Protein AF-K2CDZ2-F1 (afdb_monomer)

Foldseek 3Di:
DDAADPLRLVLLVQQQPPWDKDWFWAWDQDPVRDIDIDIDIDTGGQKHFDPDNRVTFDPPDPPDPPQDTARIHHHPAPDDPVSLLSLLVLLLPWDDPDDAQAEAEAPHRRRSSRVSVCVRNVRHYDHFWDWDDDPPDIAIAGDPPPAQVVHAEYEYEYEEDAQCPNVVRVCVRSVVRPHQYAYEYAEYALLCNQVVCVVVVHHYYYSYYPLSSLVSCCVVVVAPPVSSVVNVVSSVPNPPPPPPFQKDWAFQFEFEAAAQLPPPRPLQHHQQLVLVLLVLLSHQEYEHEQQRPNGQLAPVSLVVRQVRNPQRHAHAYFYEHQQWLVSLVCQVVCQQRHLEYEAECDDDHDDRHDPDPVSVLSRLQRHDQVGEYEYADDDPRLVVQLVSCVVNVHQYEYEADQFPVNLVVLVVSVVVVRNYAYEHELCSLVDAPVLCVVCPLQQAAPVHGHHPVGNVSCLVVLVRHQAYHNNAFGDAPVQSPDVVRDHHFGGSNCSNQSVLQCVVVVSDPPVSCSRHGPVSVCVNRQFDDFPPWIWIKRQADKDFDDLPLRSRSNSDGSRGGPITGMGTAWTDGNNRTQDGPSDGDDGHDYHHTTHD

Structure (mmCIF, N/CA/C/O backbone):
data_AF-K2CDZ2-F1
#
_entry.id   AF-K2CDZ2-F1
#
loop_
_atom_site.group_PDB
_atom_site.id
_atom_site.type_symbol
_atom_site.label_atom_id
_atom_site.label_alt_id
_atom_site.label_comp_id
_atom_site.label_asym_id
_atom_site.label_entity_id
_atom_site.label_seq_id
_atom_site.pdbx_PDB_ins_code
_atom_site.Cartn_x
_atom_site.Cartn_y
_atom_site.Cartn_z
_atom_site.occupancy
_atom_site.B_iso_or_equiv
_atom_site.auth_seq_id
_atom_site.auth_comp_id
_atom_site.auth_asym_id
_atom_site.auth_atom_id
_atom_site.pdbx_PDB_model_num
ATOM 1 N N . MET A 1 1 ? -11.243 18.949 42.704 1.00 40.03 1 MET A N 1
ATOM 2 C CA . MET A 1 1 ? -11.932 17.798 43.312 1.00 40.03 1 MET A CA 1
ATOM 3 C C . MET A 1 1 ? -13.022 18.410 44.139 1.00 40.03 1 MET A C 1
ATOM 5 O O . MET A 1 1 ? -12.700 19.043 45.136 1.00 40.03 1 MET A O 1
ATOM 9 N N . ASP A 1 2 ? -14.251 18.348 43.653 1.00 55.47 2 ASP A N 1
ATOM 10 C CA . ASP A 1 2 ? -15.381 18.795 44.454 1.00 55.47 2 ASP A CA 1
ATOM 11 C C . ASP A 1 2 ? -15.703 17.642 45.407 1.00 55.47 2 ASP A C 1
ATOM 13 O O . ASP A 1 2 ? -15.856 16.504 44.969 1.00 55.47 2 ASP A O 1
ATOM 17 N N . GLU A 1 3 ? -15.685 17.901 46.714 1.00 79.31 3 GLU A N 1
ATOM 18 C CA . GLU A 1 3 ? -16.112 16.908 47.699 1.00 79.31 3 GLU A CA 1
ATOM 19 C C . GLU A 1 3 ? -17.578 16.528 47.447 1.00 79.31 3 GLU A C 1
ATOM 21 O O . GLU A 1 3 ? -18.381 17.378 47.058 1.00 79.31 3 GLU A O 1
ATOM 26 N N . LEU A 1 4 ? -17.936 15.263 47.706 1.00 89.81 4 LEU A N 1
ATOM 27 C CA . LEU A 1 4 ? -19.332 14.821 47.644 1.00 89.81 4 LEU A CA 1
ATOM 28 C C . LEU A 1 4 ? -20.225 15.732 48.499 1.00 89.81 4 LEU A C 1
ATOM 30 O O . LEU A 1 4 ? -19.878 16.055 49.643 1.00 89.81 4 LEU A O 1
ATOM 34 N N . THR A 1 5 ? -21.400 16.087 47.976 1.00 93.56 5 THR A N 1
ATOM 35 C CA . THR A 1 5 ? -22.428 16.797 48.751 1.00 93.56 5 THR A CA 1
ATOM 36 C C . THR A 1 5 ? -22.923 15.924 49.906 1.00 93.56 5 THR A C 1
ATOM 38 O O . THR A 1 5 ? -22.756 14.701 49.900 1.00 93.56 5 THR A O 1
ATOM 41 N N . ASP A 1 6 ? -23.547 16.525 50.920 1.00 93.50 6 ASP A N 1
ATOM 42 C CA . ASP A 1 6 ? -24.099 15.754 52.044 1.00 93.50 6 ASP A CA 1
ATOM 43 C C . ASP A 1 6 ? -25.148 14.739 51.569 1.00 93.50 6 ASP A C 1
ATOM 45 O O . ASP A 1 6 ? -25.148 13.591 52.011 1.00 93.50 6 ASP A O 1
ATOM 49 N N . LEU A 1 7 ? -25.948 15.110 50.568 1.00 93.69 7 LEU A N 1
ATOM 50 C CA . LEU A 1 7 ? -26.921 14.220 49.951 1.00 93.69 7 LEU A CA 1
ATOM 51 C C . LEU A 1 7 ? -26.259 13.049 49.202 1.00 93.69 7 LEU A C 1
ATOM 53 O O . LEU A 1 7 ? -26.724 11.910 49.279 1.00 93.69 7 LEU A O 1
ATOM 57 N N . GLN A 1 8 ? -25.145 13.299 48.511 1.00 95.62 8 GLN A N 1
ATOM 58 C CA . GLN A 1 8 ? -24.365 12.248 47.854 1.00 95.62 8 GLN A CA 1
ATOM 59 C C . GLN A 1 8 ? -23.700 11.303 48.863 1.00 95.62 8 GLN A C 1
ATOM 61 O O . GLN A 1 8 ? -23.628 10.101 48.604 1.00 95.62 8 GLN A O 1
ATOM 66 N N . LYS A 1 9 ? -23.252 11.810 50.019 1.00 95.69 9 LYS A N 1
ATOM 67 C CA . LYS A 1 9 ? -22.718 10.992 51.123 1.00 95.69 9 LYS A CA 1
ATOM 68 C C . LYS A 1 9 ? -23.801 10.102 51.738 1.00 95.69 9 LYS A C 1
ATOM 70 O O . LYS A 1 9 ? -23.556 8.915 51.942 1.00 95.69 9 LYS A O 1
ATOM 75 N N . GLU A 1 10 ? -25.003 10.638 51.967 1.00 95.50 10 GLU A N 1
ATOM 76 C CA . GLU A 1 10 ? -26.161 9.852 52.422 1.00 95.50 10 GLU A CA 1
ATOM 77 C C . GLU A 1 10 ? -26.514 8.738 51.431 1.00 95.50 10 GLU A C 1
ATOM 79 O O . GLU A 1 10 ? -26.714 7.587 51.827 1.00 95.50 10 GLU A O 1
ATOM 84 N N . LEU A 1 11 ? -26.558 9.058 50.132 1.00 95.81 11 LEU A N 1
ATOM 85 C CA . LEU A 1 11 ? -26.796 8.059 49.093 1.00 95.81 11 LEU A CA 1
ATOM 86 C C . LEU A 1 11 ? -25.697 6.989 49.093 1.00 95.81 11 LEU A C 1
ATOM 88 O O . LEU A 1 11 ? -26.006 5.801 49.019 1.00 95.81 11 LEU A O 1
ATOM 92 N N . ALA A 1 12 ? -24.427 7.387 49.200 1.00 95.31 12 ALA A N 1
ATOM 93 C CA . ALA A 1 12 ? -23.305 6.458 49.262 1.00 95.31 12 ALA A CA 1
ATOM 94 C C . ALA A 1 12 ? -23.449 5.472 50.437 1.00 95.31 12 ALA A C 1
ATOM 96 O O . ALA A 1 12 ? -23.299 4.263 50.249 1.00 95.31 12 ALA A O 1
ATOM 97 N N . ASP A 1 13 ? -23.826 5.953 51.625 1.00 95.25 13 ASP A N 1
ATOM 98 C CA . ASP A 1 13 ? -24.066 5.100 52.796 1.00 95.25 13 ASP A CA 1
ATOM 99 C C . ASP A 1 13 ? -25.225 4.106 52.561 1.00 95.25 13 ASP A C 1
ATOM 101 O O . ASP A 1 13 ? -25.135 2.929 52.936 1.00 95.25 13 ASP A O 1
ATOM 105 N N . LEU A 1 14 ? -26.297 4.522 51.878 1.00 94.88 14 LEU A N 1
ATOM 106 C CA . LEU A 1 14 ? -27.410 3.633 51.518 1.00 94.88 14 LEU A CA 1
ATOM 107 C C . LEU A 1 14 ? -27.021 2.588 50.462 1.00 94.88 14 LEU A C 1
ATOM 109 O O . LEU A 1 14 ? -27.446 1.434 50.563 1.00 94.88 14 LEU A O 1
ATOM 113 N N . LEU A 1 15 ? -26.188 2.947 49.481 1.00 93.44 15 LEU A N 1
ATOM 114 C CA . LEU A 1 15 ? -25.754 2.048 48.403 1.00 93.44 15 LEU A CA 1
ATOM 115 C C . LEU A 1 15 ? -24.920 0.858 48.901 1.00 93.44 15 LEU A C 1
ATOM 117 O O . LEU A 1 15 ? -24.899 -0.179 48.236 1.00 93.44 15 LEU A O 1
ATOM 121 N N . ILE A 1 16 ? -24.266 0.974 50.060 1.00 92.31 16 ILE A N 1
ATOM 122 C CA . ILE A 1 16 ? -23.492 -0.119 50.676 1.00 92.31 16 ILE A CA 1
ATOM 123 C C . ILE A 1 16 ? -24.244 -0.841 51.805 1.00 92.31 16 ILE A C 1
ATOM 125 O O . ILE A 1 16 ? -23.921 -1.990 52.117 1.00 92.31 16 ILE A O 1
ATOM 129 N N . SER A 1 17 ? -25.251 -0.212 52.416 1.00 90.75 17 SER A N 1
ATOM 130 C CA . SER A 1 17 ? -25.997 -0.788 53.547 1.00 90.75 17 SER A CA 1
ATOM 131 C C . SER A 1 17 ? -27.285 -1.5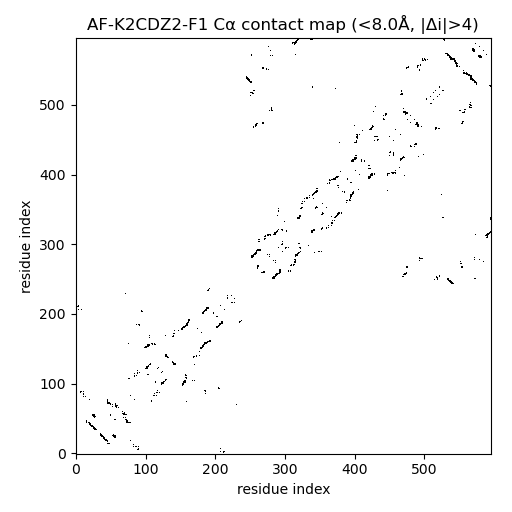01 53.130 1.00 90.75 17 SER A C 1
ATOM 133 O O . SER A 1 17 ? -27.643 -2.512 53.740 1.00 90.75 17 SER A O 1
ATOM 135 N N . THR A 1 18 ? -27.944 -1.038 52.066 1.00 90.44 18 THR A N 1
ATOM 136 C CA . THR A 1 18 ? -29.192 -1.622 51.557 1.00 90.44 18 THR A CA 1
ATOM 137 C C . THR A 1 18 ? -28.942 -3.030 51.038 1.00 90.44 18 THR A C 1
ATOM 139 O O . THR A 1 18 ? -28.081 -3.228 50.188 1.00 90.44 18 THR A O 1
ATOM 142 N N . LYS A 1 19 ? -29.706 -4.023 51.503 1.00 85.31 19 LYS A N 1
ATOM 143 C CA . LYS A 1 19 ? -29.604 -5.402 51.006 1.00 85.31 19 LYS A CA 1
ATOM 144 C C . LYS A 1 19 ? -30.634 -5.666 49.917 1.00 85.31 19 LYS A C 1
ATOM 146 O O . LYS A 1 19 ? -31.827 -5.462 50.102 1.00 85.31 19 LYS A O 1
ATOM 151 N N . THR A 1 20 ? -30.143 -6.146 48.782 1.00 81.06 20 THR A N 1
ATOM 152 C CA . THR A 1 20 ? -30.920 -6.556 47.607 1.00 81.06 20 THR A CA 1
ATOM 153 C C . THR A 1 20 ? -30.551 -7.991 47.241 1.00 81.06 20 THR A C 1
ATOM 155 O O . THR A 1 20 ? -29.463 -8.451 47.579 1.00 81.06 20 THR A O 1
ATOM 158 N N . GLN A 1 21 ? -31.420 -8.716 46.535 1.00 79.06 21 GLN A N 1
ATOM 159 C CA . GLN A 1 21 ? -31.067 -10.041 46.016 1.00 79.06 21 GLN A CA 1
ATOM 160 C C . GLN A 1 21 ? -30.507 -9.942 44.599 1.00 79.06 21 GLN A C 1
ATOM 162 O O . GLN A 1 21 ? -31.167 -9.420 43.697 1.00 79.06 21 GLN A O 1
ATOM 167 N N . ALA A 1 22 ? -29.321 -10.513 44.379 1.00 72.62 22 ALA A N 1
ATOM 168 C CA . ALA A 1 22 ? -28.686 -10.528 43.067 1.00 72.62 22 ALA A CA 1
ATOM 169 C C . ALA A 1 22 ? -28.172 -11.913 42.667 1.00 72.62 22 ALA A C 1
ATOM 171 O O . ALA A 1 22 ? -27.691 -12.690 43.494 1.00 72.62 22 ALA A O 1
ATOM 172 N N . LYS A 1 23 ? -28.244 -12.196 41.358 1.00 71.31 23 LYS A N 1
ATOM 173 C CA . LYS A 1 23 ? -27.535 -13.316 40.731 1.00 71.31 23 LYS A CA 1
ATOM 174 C C . LYS A 1 23 ? -26.092 -12.895 40.462 1.00 71.31 23 LYS A C 1
ATOM 176 O O . LYS A 1 23 ? -25.871 -11.978 39.675 1.00 71.31 23 LYS A O 1
ATOM 181 N N . VAL A 1 24 ? -25.134 -13.577 41.081 1.00 71.81 24 VAL A N 1
ATOM 182 C CA . VAL A 1 24 ? -23.691 -13.349 40.899 1.00 71.81 24 VAL A CA 1
ATOM 183 C C . VAL A 1 24 ? -22.995 -14.647 40.491 1.00 71.81 24 VAL A C 1
ATOM 185 O O . VAL A 1 24 ? -23.509 -15.736 40.754 1.00 71.81 24 VAL A O 1
ATOM 188 N N . LEU A 1 25 ? -21.834 -14.554 39.839 1.00 68.12 25 LEU A N 1
ATOM 189 C CA . LEU A 1 25 ? -21.031 -15.728 39.496 1.00 68.12 25 LEU A CA 1
ATOM 190 C C . LEU A 1 25 ? -20.054 -16.015 40.627 1.00 68.12 25 LEU A C 1
ATOM 192 O O . LEU A 1 25 ? -19.345 -15.124 41.077 1.00 68.12 25 LEU A O 1
ATOM 196 N N . ARG A 1 26 ? -19.966 -17.266 41.062 1.00 70.00 26 ARG A N 1
ATOM 197 C CA . ARG A 1 26 ? -18.955 -17.707 42.019 1.00 70.00 26 ARG A CA 1
ATOM 198 C C . ARG A 1 26 ? -17.922 -18.572 41.317 1.00 70.00 26 ARG A C 1
ATOM 200 O O . ARG A 1 26 ? -18.288 -19.515 40.616 1.00 70.00 26 ARG A O 1
ATOM 207 N N . ARG A 1 27 ? -16.642 -18.248 41.504 1.00 72.00 27 ARG A N 1
ATOM 208 C CA . ARG A 1 27 ? -15.520 -19.089 41.078 1.00 72.00 27 ARG A CA 1
ATOM 209 C C . ARG A 1 27 ? -15.328 -20.197 42.112 1.00 72.00 27 ARG A C 1
ATOM 211 O O . ARG A 1 27 ? -15.318 -19.935 43.311 1.00 72.00 27 ARG A O 1
ATOM 218 N N . LYS A 1 28 ? -15.180 -21.442 41.667 1.00 73.00 28 LYS A N 1
ATOM 219 C CA . LYS A 1 28 ? -14.716 -22.558 42.500 1.00 73.00 28 LYS A CA 1
ATOM 220 C C . LYS A 1 28 ? -13.504 -23.181 41.839 1.00 73.00 28 LYS A C 1
ATOM 222 O O . LYS A 1 28 ? -13.610 -23.699 40.729 1.00 73.00 28 LYS A O 1
ATOM 227 N N . THR A 1 29 ? -12.381 -23.109 42.535 1.00 73.06 29 THR A N 1
ATOM 228 C CA . THR A 1 29 ? -11.137 -23.771 42.153 1.00 73.06 29 THR A CA 1
ATOM 229 C C . THR A 1 29 ? -11.267 -25.266 42.451 1.00 73.06 29 THR A C 1
ATOM 231 O O . THR A 1 29 ? -11.700 -25.669 43.533 1.00 73.06 29 THR A O 1
ATOM 234 N N . ASN A 1 30 ? -10.972 -26.093 41.459 1.00 76.19 30 ASN A N 1
ATOM 235 C CA . ASN A 1 30 ? -10.923 -27.541 41.556 1.00 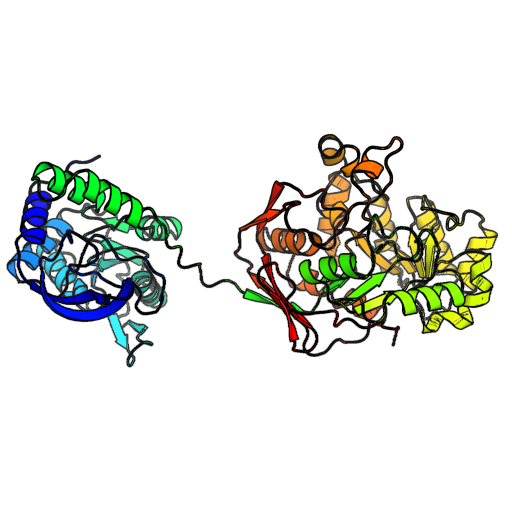76.19 30 ASN A CA 1
ATOM 236 C C . ASN A 1 30 ? -9.572 -27.968 42.174 1.00 76.19 30 ASN A C 1
ATOM 238 O O . ASN A 1 30 ? -8.605 -27.205 42.125 1.00 76.19 30 ASN A O 1
ATOM 242 N N . PRO A 1 31 ? -9.465 -29.184 42.743 1.00 78.94 31 PRO A N 1
ATOM 243 C CA . PRO A 1 31 ? -8.227 -29.660 43.376 1.00 78.94 31 PRO A CA 1
ATOM 244 C C . PRO A 1 31 ? -7.000 -29.707 42.451 1.00 78.94 31 PRO A C 1
ATOM 246 O O . PRO A 1 31 ? -5.874 -29.698 42.934 1.00 78.94 31 PRO A O 1
ATOM 249 N N . ASP A 1 32 ? -7.213 -29.762 41.136 1.00 73.31 32 ASP A N 1
ATOM 250 C CA . ASP A 1 32 ? -6.175 -29.764 40.097 1.00 73.31 32 ASP A CA 1
ATOM 251 C C . ASP A 1 32 ? -5.710 -28.350 39.687 1.00 73.31 32 ASP A C 1
ATOM 253 O O . ASP A 1 32 ? -4.895 -28.205 38.778 1.00 73.31 32 ASP A O 1
ATOM 257 N N . GLY A 1 33 ? -6.230 -27.303 40.337 1.00 65.00 33 GLY A N 1
ATOM 258 C CA . GLY A 1 33 ? -5.924 -25.904 40.037 1.00 65.00 33 GLY A CA 1
ATOM 259 C C . GLY A 1 33 ? -6.762 -25.290 38.910 1.00 65.00 33 GLY A C 1
ATOM 260 O O . GLY A 1 33 ? -6.703 -24.075 38.711 1.00 65.00 33 GLY A O 1
ATOM 261 N N . SER A 1 34 ? -7.583 -26.075 38.203 1.00 68.38 34 SER A N 1
ATOM 262 C CA . SER A 1 34 ? -8.585 -25.539 37.270 1.00 68.38 34 SER A CA 1
ATOM 263 C C . SER A 1 34 ? -9.726 -24.851 38.032 1.00 68.38 34 SER A C 1
ATOM 265 O O . SER A 1 34 ? -9.834 -24.983 39.247 1.00 68.38 34 SER A O 1
ATOM 267 N N . PHE A 1 35 ? -10.593 -24.081 37.372 1.00 66.38 35 PHE A N 1
ATOM 268 C CA . PHE A 1 35 ? -11.720 -23.431 38.050 1.00 66.38 35 PHE A CA 1
ATOM 269 C C . PHE A 1 35 ? -12.987 -23.407 37.200 1.00 66.38 35 PHE A C 1
ATOM 271 O O . PHE A 1 35 ? -12.937 -23.327 35.977 1.00 66.38 35 PHE A O 1
ATOM 278 N N . ASN A 1 36 ? -14.133 -23.437 37.878 1.00 71.56 36 ASN A N 1
ATOM 279 C CA . ASN A 1 36 ? -15.461 -23.351 37.279 1.00 71.56 36 ASN A CA 1
ATOM 280 C C . ASN A 1 36 ? -16.221 -22.137 37.826 1.00 71.56 36 ASN A C 1
ATOM 282 O O . ASN A 1 36 ? -16.089 -21.800 39.005 1.00 71.56 36 ASN A O 1
ATOM 286 N N . PHE A 1 37 ? -17.063 -21.520 36.994 1.00 71.88 37 PHE A N 1
ATOM 287 C CA . PHE A 1 37 ? -18.014 -20.493 37.425 1.00 71.88 37 PHE A CA 1
ATOM 288 C C . PHE A 1 37 ? -19.432 -21.058 37.496 1.00 71.88 37 PHE A C 1
ATOM 290 O O . PHE A 1 37 ? -19.851 -21.808 36.616 1.00 71.88 37 PHE A O 1
ATOM 297 N N . TYR A 1 38 ? -20.193 -20.670 38.515 1.00 70.88 38 TYR A N 1
ATOM 298 C CA . TYR A 1 38 ? -21.607 -21.024 38.656 1.00 70.88 38 TYR A CA 1
ATOM 299 C C . TYR A 1 38 ? -22.397 -19.850 39.223 1.00 70.88 38 TYR A C 1
ATOM 301 O O . TYR A 1 38 ? -21.883 -19.055 40.008 1.00 70.88 38 TYR A O 1
ATOM 309 N N . ASN A 1 39 ? -23.656 -19.735 38.808 1.00 75.38 39 ASN A N 1
ATOM 310 C CA . ASN A 1 39 ? -24.552 -18.694 39.294 1.00 75.38 39 ASN A CA 1
ATOM 311 C C . ASN A 1 39 ? -25.031 -19.017 40.713 1.00 75.38 39 ASN A C 1
ATOM 313 O O . ASN A 1 39 ? -25.496 -20.127 40.975 1.00 75.38 39 ASN A O 1
ATOM 317 N N . ILE A 1 40 ? -24.984 -18.028 41.599 1.00 74.56 40 ILE A N 1
ATOM 318 C CA . ILE A 1 40 ? -25.593 -18.067 42.931 1.00 74.56 40 ILE A CA 1
ATOM 319 C C . ILE A 1 40 ? -26.525 -16.865 43.103 1.00 74.56 40 ILE A C 1
ATOM 321 O O . ILE A 1 40 ? -26.306 -15.820 42.493 1.00 74.56 40 ILE A O 1
ATOM 325 N N . VAL A 1 41 ? -27.559 -17.004 43.933 1.00 78.44 41 VAL A N 1
ATOM 326 C CA . VAL A 1 41 ? -28.366 -15.875 44.420 1.00 78.44 41 VAL A CA 1
ATOM 327 C C . VAL A 1 41 ? -27.943 -15.599 45.854 1.00 78.44 41 VAL A C 1
ATOM 329 O O . VAL A 1 41 ? -27.876 -16.536 46.651 1.00 78.44 41 VAL A O 1
ATOM 332 N N . ARG A 1 42 ? -27.642 -14.343 46.183 1.00 76.62 42 ARG A N 1
ATOM 333 C CA . ARG A 1 42 ? -27.309 -13.933 47.551 1.00 76.62 42 ARG A CA 1
ATOM 334 C C . ARG A 1 42 ? -27.769 -12.508 47.828 1.00 76.62 42 ARG A C 1
ATOM 336 O O . ARG A 1 42 ? -28.040 -11.756 46.889 1.00 76.62 42 ARG A O 1
ATOM 343 N N . ASP A 1 43 ? -27.775 -12.149 49.105 1.00 80.19 43 ASP A N 1
ATOM 344 C CA . ASP A 1 43 ? -27.936 -10.762 49.523 1.00 80.19 43 ASP A CA 1
ATOM 345 C C . ASP A 1 43 ? -26.666 -9.976 49.173 1.00 80.19 43 ASP A C 1
ATOM 347 O O . ASP A 1 43 ? -25.554 -10.324 49.580 1.00 80.19 43 ASP A O 1
ATOM 351 N N . THR A 1 44 ? -26.832 -8.922 48.385 1.00 79.56 44 THR A N 1
ATOM 352 C CA . THR A 1 44 ? -25.781 -8.004 47.940 1.00 79.56 44 THR A CA 1
ATOM 353 C C . THR A 1 44 ? -26.224 -6.576 48.174 1.00 79.56 44 THR A C 1
ATOM 355 O O . THR A 1 44 ? -27.411 -6.260 48.051 1.00 79.56 44 THR A O 1
ATOM 358 N N . SER A 1 45 ? -25.272 -5.698 48.443 1.00 88.25 45 SER A N 1
ATOM 359 C CA . SER A 1 45 ? -25.549 -4.267 48.408 1.00 88.25 45 SER A CA 1
ATOM 360 C C . SER A 1 45 ? -25.485 -3.738 46.966 1.00 88.25 45 SER A C 1
ATOM 362 O O . SER A 1 45 ? -24.770 -4.328 46.152 1.00 88.25 45 SER A O 1
ATOM 364 N N . PRO A 1 46 ? -26.225 -2.669 46.607 1.00 88.25 46 PRO A N 1
ATOM 365 C CA . PRO A 1 46 ? -26.143 -2.038 45.286 1.00 88.25 46 PRO A CA 1
ATOM 366 C C . PRO A 1 46 ? -24.711 -1.730 44.829 1.00 88.25 46 PRO A C 1
ATOM 368 O O . PRO A 1 46 ? -24.393 -1.905 43.650 1.00 88.25 46 PRO A O 1
ATOM 371 N N . ILE A 1 47 ? -23.845 -1.330 45.766 1.00 90.25 47 ILE A N 1
ATOM 372 C CA . ILE A 1 47 ? -22.389 -1.336 45.619 1.00 90.25 47 ILE A CA 1
ATOM 373 C C . ILE A 1 47 ? -21.803 -2.313 46.640 1.00 90.25 47 ILE A C 1
ATOM 375 O O . ILE A 1 47 ? -22.054 -2.184 47.836 1.00 90.25 47 ILE A O 1
ATOM 379 N N . ASP A 1 48 ? -21.026 -3.290 46.173 1.00 87.25 48 ASP A N 1
ATOM 380 C CA . ASP A 1 48 ? -20.427 -4.330 47.019 1.00 87.25 48 ASP A CA 1
ATOM 381 C C . ASP A 1 48 ? -18.964 -4.588 46.609 1.00 87.25 48 ASP A C 1
ATOM 383 O O . ASP A 1 48 ? -18.587 -4.428 45.442 1.00 87.25 48 ASP A O 1
ATOM 387 N N . PHE A 1 49 ? -18.128 -4.974 47.572 1.00 85.25 49 PHE A N 1
ATOM 388 C CA . PHE A 1 49 ? -16.676 -5.102 47.414 1.00 85.25 49 PHE A CA 1
ATOM 389 C C . PHE A 1 49 ? -16.230 -6.523 47.797 1.00 85.25 49 PHE A C 1
ATOM 391 O O . PHE A 1 49 ? -16.015 -6.786 48.982 1.00 85.25 49 PHE A O 1
ATOM 398 N N . PRO A 1 50 ? -16.092 -7.458 46.837 1.00 71.25 50 PRO A N 1
ATOM 399 C CA . PRO A 1 50 ? -15.629 -8.813 47.136 1.00 71.25 50 PRO A CA 1
ATOM 400 C C . PRO A 1 50 ? -14.229 -8.800 47.769 1.00 71.25 50 PRO A C 1
ATOM 402 O O . PRO A 1 50 ? -13.329 -8.091 47.308 1.00 71.25 50 PRO A O 1
ATOM 405 N N . ALA A 1 51 ? -14.023 -9.603 48.814 1.00 62.97 51 ALA A N 1
ATOM 406 C CA . ALA A 1 51 ? -12.742 -9.686 49.513 1.00 62.97 51 ALA A CA 1
ATOM 407 C C . ALA A 1 51 ? -11.676 -10.446 48.701 1.00 62.97 51 ALA A C 1
ATOM 409 O O . ALA A 1 51 ? -10.481 -10.200 48.871 1.00 62.97 51 ALA A O 1
ATOM 410 N N . ASN A 1 52 ? -12.092 -11.363 47.819 1.00 63.50 52 ASN A N 1
ATOM 411 C CA . ASN A 1 52 ? -11.234 -12.101 46.888 1.00 63.50 52 ASN A CA 1
ATOM 412 C C . ASN A 1 52 ? -12.040 -12.661 45.693 1.00 63.50 52 ASN A C 1
ATOM 414 O O . ASN A 1 52 ? -13.271 -12.675 45.709 1.00 63.50 52 ASN A O 1
ATOM 418 N N . GLU A 1 53 ? -11.341 -13.158 44.665 1.00 55.31 53 GLU A N 1
ATOM 419 C CA . GLU A 1 53 ? -11.956 -13.741 43.456 1.00 55.31 53 GLU A CA 1
ATOM 420 C C . GLU A 1 53 ? -12.784 -15.019 43.717 1.00 55.31 53 GLU A C 1
ATOM 422 O O . GLU A 1 53 ? -13.574 -15.421 42.859 1.00 55.31 53 GLU A O 1
ATOM 427 N N . GLU A 1 54 ? -12.615 -15.671 44.874 1.00 57.38 54 GLU A N 1
ATOM 428 C CA . GLU A 1 54 ? -13.327 -16.902 45.253 1.00 57.38 54 GLU A CA 1
ATOM 429 C C . GLU A 1 54 ? -14.679 -16.639 45.942 1.00 57.38 54 GLU A C 1
ATOM 431 O O . GLU A 1 54 ? -15.537 -17.532 45.984 1.00 57.38 54 GLU A O 1
ATOM 436 N N . GLU A 1 55 ? -14.913 -15.428 46.462 1.00 59.69 55 GLU A N 1
ATOM 437 C CA . GLU A 1 55 ? -16.199 -15.061 47.059 1.00 59.69 55 GLU A CA 1
ATOM 438 C C . GLU A 1 55 ? -17.292 -14.951 45.990 1.00 59.69 55 GLU A C 1
ATOM 440 O O . GLU A 1 55 ? -18.327 -15.611 46.114 1.00 59.69 55 GLU A O 1
ATOM 445 N N . PHE A 1 56 ? -17.078 -14.123 44.959 1.00 61.00 56 PHE A N 1
ATOM 446 C CA . PHE A 1 56 ? -17.926 -13.966 43.767 1.00 61.00 56 PHE A CA 1
ATOM 447 C C . PHE A 1 56 ? -17.339 -12.903 42.820 1.00 61.00 56 PHE A C 1
ATOM 449 O O . PHE A 1 56 ? -16.526 -12.071 43.211 1.00 61.00 56 PHE A O 1
ATOM 456 N N . ALA A 1 57 ? -17.797 -12.904 41.572 1.00 55.44 57 ALA A N 1
ATOM 457 C CA . ALA A 1 57 ? -17.465 -11.927 40.551 1.00 55.44 57 ALA A CA 1
ATOM 458 C C . ALA A 1 57 ? -18.659 -11.646 39.625 1.00 55.44 57 ALA A C 1
ATOM 460 O O . ALA A 1 57 ? -19.605 -12.432 39.528 1.00 55.44 57 ALA A O 1
ATOM 461 N N . ILE A 1 58 ? -18.593 -10.533 38.889 1.00 55.12 58 ILE A N 1
ATOM 462 C CA . ILE A 1 58 ? -19.453 -10.289 37.725 1.00 55.12 58 ILE A CA 1
ATOM 463 C C . ILE A 1 58 ? -18.630 -10.502 36.457 1.00 55.12 58 ILE A C 1
ATOM 465 O O . ILE A 1 58 ? -17.581 -9.880 36.280 1.00 55.12 58 ILE A O 1
ATOM 469 N N . LYS A 1 59 ? -19.149 -11.312 35.531 1.00 50.78 59 LYS A N 1
ATOM 470 C CA . LYS A 1 59 ? -18.693 -11.334 34.139 1.00 50.78 59 LYS A CA 1
ATOM 471 C C . LYS A 1 59 ? -19.444 -10.216 33.411 1.00 50.78 59 LYS A C 1
ATOM 473 O O . LYS A 1 59 ? -20.569 -10.413 32.966 1.00 50.78 59 LYS A O 1
ATOM 478 N N . ILE A 1 60 ? -18.858 -9.014 33.348 1.00 46.72 60 ILE A N 1
ATOM 479 C CA . ILE A 1 60 ? -19.479 -7.844 32.680 1.00 46.72 60 ILE A CA 1
ATOM 480 C C . ILE A 1 60 ? -19.727 -8.138 31.184 1.00 46.72 60 ILE A C 1
ATOM 482 O O . ILE A 1 60 ? -20.620 -7.565 30.562 1.00 46.72 60 ILE A O 1
ATOM 486 N N . HIS A 1 61 ? -19.025 -9.133 30.635 1.00 44.97 61 HIS A N 1
ATOM 487 C CA . HIS A 1 61 ? -19.211 -9.638 29.285 1.00 44.97 61 HIS A CA 1
ATOM 488 C C . HIS A 1 61 ? -19.228 -11.171 29.299 1.00 44.97 61 HIS A C 1
ATOM 490 O O . HIS A 1 61 ? -18.193 -11.808 29.136 1.00 44.97 61 HIS A O 1
ATOM 496 N N . GLU A 1 62 ? -20.406 -11.794 29.442 1.00 37.00 62 GLU A N 1
ATOM 497 C CA . GLU A 1 62 ? -20.559 -13.257 29.279 1.00 37.00 62 GLU A CA 1
ATOM 498 C C . GLU A 1 62 ? -19.956 -13.775 27.956 1.00 37.00 62 GLU A C 1
ATOM 500 O O . GLU A 1 62 ? -19.571 -14.938 27.866 1.00 37.00 62 GLU A O 1
ATOM 505 N N . LYS A 1 63 ? -19.822 -12.888 26.961 1.00 41.50 63 LYS A N 1
ATOM 506 C CA . LYS A 1 63 ? -19.309 -13.154 25.613 1.00 41.50 63 LYS A CA 1
ATOM 507 C C . LYS A 1 63 ? -17.777 -13.152 25.474 1.00 41.50 63 LYS A C 1
ATOM 509 O O . LYS A 1 63 ? -17.309 -13.490 24.394 1.00 41.50 63 LYS A O 1
ATOM 514 N N . ILE A 1 64 ? -17.006 -12.775 26.502 1.00 44.41 64 ILE A N 1
ATOM 515 C CA . ILE A 1 64 ? -15.530 -12.756 26.449 1.00 44.41 64 ILE A CA 1
ATOM 516 C C . ILE A 1 64 ? -14.992 -13.713 27.526 1.00 44.41 64 ILE A C 1
ATOM 518 O O . ILE A 1 64 ? -15.083 -13.399 28.716 1.00 44.41 64 ILE A O 1
ATOM 522 N N . PRO A 1 65 ? -14.487 -14.901 27.147 1.00 47.31 65 PRO A N 1
ATOM 523 C CA . PRO A 1 65 ? -13.979 -15.902 28.086 1.00 47.31 65 PRO A CA 1
ATOM 524 C C . PRO A 1 65 ? -12.870 -15.383 29.010 1.00 47.31 65 PRO A C 1
ATOM 526 O O . PRO A 1 65 ? -12.895 -15.719 30.191 1.00 47.31 65 PRO A O 1
ATOM 529 N N . ASP A 1 66 ? -12.003 -14.502 28.499 1.00 53.69 66 ASP A N 1
ATOM 530 C CA . ASP A 1 66 ? -10.769 -14.053 29.165 1.00 53.69 66 ASP A CA 1
ATOM 531 C C . ASP A 1 66 ? -10.872 -12.666 29.826 1.00 53.69 66 ASP A C 1
ATOM 533 O O . ASP A 1 66 ? -9.869 -12.080 30.234 1.00 53.69 66 ASP A O 1
ATOM 537 N N . ALA A 1 67 ? -12.079 -12.097 29.926 1.00 54.88 67 ALA A N 1
ATOM 538 C CA . ALA A 1 67 ? -12.262 -10.820 30.611 1.00 54.88 67 ALA A CA 1
ATOM 539 C C . ALA A 1 67 ? -11.996 -10.979 32.125 1.00 54.88 67 ALA A C 1
ATOM 541 O O . ALA A 1 67 ? -12.553 -11.891 32.747 1.00 54.88 67 ALA A O 1
ATOM 542 N N . PRO A 1 68 ? -11.197 -10.094 32.750 1.00 60.38 68 PRO A N 1
ATOM 543 C CA . PRO A 1 68 ? -10.895 -10.168 34.167 1.00 60.38 68 PRO A CA 1
ATOM 544 C C . PRO A 1 68 ? -12.143 -9.878 34.988 1.00 60.38 68 PRO A C 1
ATOM 546 O O . PRO A 1 68 ? -13.018 -9.085 34.617 1.00 60.38 68 PRO A O 1
ATOM 549 N N . LEU A 1 69 ? -12.189 -10.512 36.151 1.00 69.25 69 LEU A N 1
ATOM 550 C CA . LEU A 1 69 ? -13.267 -10.354 37.110 1.00 69.25 69 LEU A CA 1
ATOM 551 C C . LEU A 1 69 ? -13.256 -8.931 37.676 1.00 69.25 69 LEU A C 1
ATOM 553 O O . LEU A 1 69 ? -12.201 -8.391 38.007 1.00 69.25 69 LEU A O 1
ATOM 557 N N . SER A 1 70 ? -14.434 -8.309 37.768 1.00 75.50 70 SER A N 1
ATOM 558 C CA . SER A 1 70 ? -14.536 -6.967 38.339 1.00 75.50 70 SER A CA 1
ATOM 559 C C . SER A 1 70 ? -14.336 -7.011 39.859 1.00 75.50 70 SER A C 1
ATOM 561 O O . SER A 1 70 ? -15.073 -7.740 40.524 1.00 75.50 70 SER A O 1
ATOM 563 N N . PRO A 1 71 ? -13.404 -6.219 40.428 1.00 78.94 71 PRO A N 1
ATOM 564 C CA . PRO A 1 71 ? -13.174 -6.139 41.873 1.00 78.94 71 PRO A CA 1
ATOM 565 C C . PRO A 1 71 ? -14.219 -5.277 42.603 1.00 78.94 71 PRO A C 1
ATOM 567 O O . PRO A 1 71 ? -14.090 -5.032 43.798 1.00 78.94 71 PRO A O 1
ATOM 570 N N . ILE A 1 72 ? -15.234 -4.779 41.889 1.00 82.69 72 ILE A N 1
ATOM 571 C CA . ILE A 1 72 ? -16.331 -3.982 42.432 1.00 82.69 72 ILE A CA 1
ATOM 572 C C . ILE A 1 72 ? -17.652 -4.411 41.788 1.00 82.69 72 ILE A C 1
ATOM 574 O O . ILE A 1 72 ? -17.778 -4.492 40.563 1.00 82.69 72 ILE A O 1
ATOM 578 N N . TYR A 1 73 ? -18.658 -4.660 42.617 1.00 81.88 73 TYR A N 1
ATOM 579 C CA . TYR A 1 73 ? -20.030 -4.888 42.189 1.00 81.88 73 TYR A CA 1
ATOM 580 C C . TYR A 1 73 ? -20.783 -3.557 42.194 1.00 81.88 73 TYR A C 1
ATOM 582 O O . TYR A 1 73 ? -20.773 -2.856 43.199 1.00 81.88 73 TYR A O 1
ATOM 590 N N . VAL A 1 74 ? -21.425 -3.204 41.076 1.00 83.25 74 VAL A N 1
ATOM 591 C CA . VAL A 1 74 ? -22.335 -2.050 40.982 1.00 83.25 74 VAL A CA 1
ATOM 592 C C . VAL A 1 74 ? -23.565 -2.488 40.198 1.00 83.25 74 VAL A C 1
ATOM 594 O O . VAL A 1 74 ? -23.464 -2.787 39.006 1.00 83.25 74 VAL A O 1
ATOM 597 N N . SER A 1 75 ? -24.718 -2.545 40.856 1.00 81.38 75 SER A N 1
ATOM 598 C CA . SER A 1 75 ? -25.999 -2.864 40.229 1.00 81.38 75 SER A CA 1
ATOM 599 C C . SER A 1 75 ? -27.112 -2.077 40.894 1.00 81.38 75 SER A C 1
ATOM 601 O O . SER A 1 75 ? -27.443 -2.305 42.054 1.00 81.38 75 SER A O 1
ATOM 603 N N . LEU A 1 76 ? -27.750 -1.213 40.112 1.00 82.19 76 LEU A N 1
ATOM 604 C CA . LEU A 1 76 ? -28.864 -0.382 40.556 1.00 82.19 76 LEU A CA 1
ATOM 605 C C . LEU A 1 76 ? -30.219 -0.981 40.150 1.00 82.19 76 LEU A C 1
ATOM 607 O O . LEU A 1 76 ? -31.198 -0.283 39.936 1.00 82.19 76 LEU A O 1
ATOM 611 N N . ARG A 1 77 ? -30.304 -2.305 40.000 1.00 77.56 77 ARG A N 1
ATOM 612 C CA . ARG A 1 77 ? -31.551 -2.996 39.632 1.00 77.56 77 ARG A CA 1
ATOM 613 C C . ARG A 1 77 ? -32.349 -3.388 40.867 1.00 77.56 77 ARG A C 1
ATOM 615 O O . ARG A 1 77 ? -31.762 -3.835 41.843 1.00 77.56 77 ARG A O 1
ATOM 622 N N . ASN A 1 78 ? -33.679 -3.334 40.753 1.00 77.44 78 ASN A N 1
ATOM 623 C CA . ASN A 1 78 ? -34.621 -3.766 41.795 1.00 77.44 78 ASN A CA 1
ATOM 624 C C . ASN A 1 78 ? -34.363 -3.081 43.150 1.00 77.44 78 ASN A C 1
ATOM 626 O O . ASN A 1 78 ? -34.286 -3.746 44.183 1.00 77.44 78 ASN A O 1
ATOM 630 N N . LEU A 1 79 ? -34.166 -1.763 43.125 1.00 85.44 79 LEU A N 1
ATOM 631 C CA . LEU A 1 79 ? -33.921 -0.972 44.327 1.00 85.44 79 LEU A CA 1
ATOM 632 C C . LEU A 1 79 ? -35.226 -0.739 45.106 1.00 85.44 79 LEU A C 1
ATOM 634 O O . LEU A 1 79 ? -36.286 -0.656 44.482 1.00 85.44 79 LEU A O 1
ATOM 638 N N . PRO A 1 80 ? -35.164 -0.634 46.444 1.00 88.31 80 PRO A N 1
ATOM 639 C CA . PRO A 1 80 ? -36.310 -0.231 47.248 1.00 88.31 80 PRO A CA 1
ATOM 640 C C . PRO A 1 80 ? -36.659 1.250 47.022 1.00 88.31 80 PRO A C 1
ATOM 642 O O . PRO A 1 80 ? -35.835 2.041 46.559 1.00 88.31 80 PRO A O 1
ATOM 645 N N . GLU A 1 81 ? -37.906 1.606 47.324 1.00 87.62 81 GLU A N 1
ATOM 646 C CA . GLU A 1 81 ? -38.506 2.916 47.026 1.00 87.62 81 GLU A CA 1
ATOM 647 C C . GLU A 1 81 ? -37.782 4.087 47.710 1.00 87.62 81 GLU A C 1
ATOM 649 O O . GLU A 1 81 ? -37.548 5.123 47.094 1.00 87.62 81 GLU A O 1
ATOM 654 N N . ASP A 1 82 ? -37.344 3.904 48.955 1.00 88.69 82 ASP A N 1
ATOM 655 C CA . ASP A 1 82 ? -36.578 4.894 49.716 1.00 88.69 82 ASP A CA 1
ATOM 656 C C . ASP A 1 82 ? -35.237 5.237 49.046 1.00 88.69 82 ASP A C 1
ATOM 658 O O . ASP A 1 82 ? -34.853 6.408 48.955 1.00 88.69 82 ASP A O 1
ATOM 662 N N . LEU A 1 83 ? -34.547 4.224 48.518 1.00 91.25 83 LEU A N 1
ATOM 663 C CA . LEU A 1 83 ? -33.300 4.404 47.783 1.00 91.25 83 LEU A CA 1
ATOM 664 C C . LEU A 1 83 ? -33.533 5.049 46.410 1.00 91.25 83 LEU A C 1
ATOM 666 O O . LEU A 1 83 ? -32.750 5.908 46.006 1.00 91.25 83 LEU A O 1
ATOM 670 N N . LEU A 1 84 ? -34.610 4.683 45.708 1.00 90.62 84 LEU A N 1
ATOM 671 C CA . LEU A 1 84 ? -34.998 5.320 44.443 1.00 90.62 84 LEU A CA 1
ATOM 672 C C . LEU A 1 84 ? -35.285 6.814 44.634 1.00 90.62 84 LEU A C 1
ATOM 674 O O . LEU A 1 84 ? -34.752 7.635 43.885 1.00 90.62 84 LEU A O 1
ATOM 678 N N . ASN A 1 85 ? -36.026 7.173 45.685 1.00 89.81 85 ASN A N 1
ATOM 679 C CA . ASN A 1 85 ? -36.313 8.566 46.009 1.00 89.81 85 ASN A CA 1
ATOM 680 C C . ASN A 1 85 ? -35.027 9.354 46.302 1.00 89.81 85 ASN A C 1
ATOM 682 O O . ASN A 1 85 ? -34.828 10.451 45.777 1.00 89.81 85 ASN A O 1
ATOM 686 N N . LYS A 1 86 ? -34.104 8.775 47.085 1.00 94.19 86 LYS A N 1
ATOM 687 C CA . LYS A 1 86 ? -32.805 9.403 47.370 1.00 94.19 86 LYS A CA 1
ATOM 688 C C . LYS A 1 86 ? -31.979 9.615 46.098 1.00 94.19 86 LYS A C 1
ATOM 690 O O . LYS A 1 86 ? -31.364 10.669 45.943 1.00 94.19 86 LYS A O 1
ATOM 695 N N . ILE A 1 87 ? -31.983 8.651 45.175 1.00 94.19 87 ILE A N 1
ATOM 696 C CA . ILE A 1 87 ? -31.333 8.799 43.865 1.00 94.19 87 ILE A CA 1
ATOM 697 C C . ILE A 1 87 ? -31.961 9.957 43.079 1.00 94.19 87 ILE A C 1
ATOM 699 O O . ILE A 1 87 ? -31.224 10.780 42.537 1.00 94.19 87 ILE A O 1
ATOM 703 N N . GLY A 1 88 ? -33.293 10.057 43.051 1.00 92.38 88 GLY A N 1
ATOM 704 C CA . GLY A 1 88 ? -34.005 11.165 42.410 1.00 92.38 88 GLY A CA 1
ATOM 705 C C . GLY A 1 88 ? -33.578 12.532 42.954 1.00 92.38 88 GLY A C 1
ATOM 706 O O . GLY A 1 88 ? -33.298 13.440 42.170 1.00 92.38 88 GLY A O 1
ATOM 707 N N . GLN A 1 89 ? -33.448 12.662 44.280 1.00 94.12 89 GLN A N 1
ATOM 708 C CA . GLN A 1 89 ? -32.967 13.889 44.931 1.00 94.12 89 GLN A CA 1
ATOM 709 C C . GLN A 1 89 ? -31.543 14.243 44.477 1.00 94.12 89 GLN A C 1
ATOM 711 O O . GLN A 1 89 ? -31.291 15.382 44.090 1.00 94.12 89 GLN A O 1
ATOM 716 N N . VAL A 1 90 ? -30.628 13.266 44.460 1.00 95.62 90 VAL A N 1
ATOM 717 C CA . VAL A 1 90 ? -29.234 13.473 44.024 1.00 95.62 90 VAL A CA 1
ATOM 718 C C . VAL A 1 90 ? -29.151 13.876 42.552 1.00 95.62 90 VAL A C 1
ATOM 720 O O . VAL A 1 90 ? -28.379 14.765 42.200 1.00 95.62 90 VAL A O 1
ATOM 723 N N . LEU A 1 91 ? -29.949 13.256 41.680 1.00 95.19 91 LEU A N 1
ATOM 724 C CA . LEU A 1 91 ? -30.007 13.628 40.266 1.00 95.19 91 LEU A CA 1
ATOM 725 C C . LEU A 1 91 ? -30.546 15.054 40.074 1.00 95.19 91 LEU A C 1
ATOM 727 O O . LEU A 1 91 ? -30.044 15.778 39.217 1.00 95.19 91 LEU A O 1
ATOM 731 N N . ALA A 1 92 ? -31.528 15.474 40.876 1.00 93.56 92 ALA A N 1
ATOM 732 C CA . ALA A 1 92 ? -32.121 16.811 40.806 1.00 93.56 92 ALA A CA 1
ATOM 733 C C . ALA A 1 92 ? -31.177 17.937 41.282 1.00 93.56 92 ALA A C 1
ATOM 735 O O . ALA A 1 92 ? -31.358 19.084 40.877 1.00 93.56 92 ALA A O 1
ATOM 736 N N . GLU A 1 93 ? -30.148 17.635 42.087 1.00 93.38 93 GLU A N 1
ATOM 737 C CA . GLU A 1 93 ? -29.106 18.608 42.467 1.00 93.38 93 GLU A CA 1
ATOM 738 C C . GLU A 1 93 ? -28.147 18.950 41.310 1.00 93.38 93 GLU A C 1
ATOM 740 O O . GLU A 1 93 ? -27.442 19.966 41.360 1.00 93.38 93 GLU A O 1
ATOM 745 N N . VAL A 1 94 ? -28.105 18.126 40.257 1.00 93.62 94 VAL A N 1
ATOM 746 C CA . VAL A 1 94 ? -27.187 18.324 39.132 1.00 93.62 94 VAL A CA 1
ATOM 747 C C . VAL A 1 94 ? -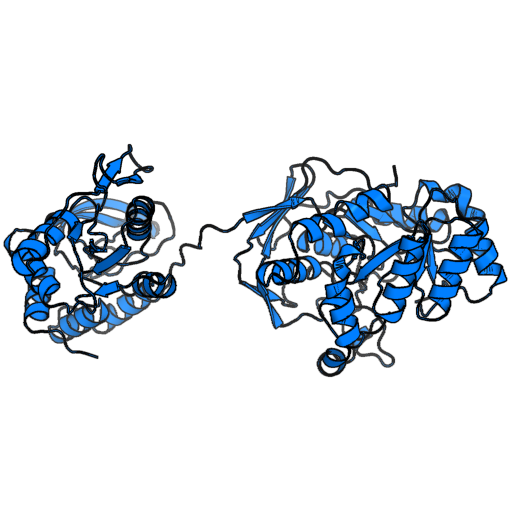27.612 19.537 38.308 1.00 93.62 94 VAL A C 1
ATOM 749 O O . VAL A 1 94 ? -28.682 19.579 37.703 1.00 93.62 94 VAL A O 1
ATOM 752 N N . LYS A 1 95 ? -26.733 20.542 38.249 1.00 91.25 95 LYS A N 1
ATOM 753 C CA . LYS A 1 95 ? -26.976 21.772 37.490 1.00 91.25 95 LYS A CA 1
ATOM 754 C C . LYS A 1 95 ? -26.871 21.513 35.989 1.00 91.25 95 LYS A C 1
ATOM 756 O O . LYS A 1 95 ? -25.784 21.263 35.472 1.00 91.25 95 LYS A O 1
ATOM 761 N N . LEU A 1 96 ? -27.995 21.651 35.294 1.00 93.06 96 LEU A N 1
ATOM 762 C CA . LEU A 1 96 ? -28.056 21.606 33.836 1.00 93.06 96 LEU A CA 1
ATOM 763 C C . LEU A 1 96 ? -27.760 23.001 33.268 1.00 93.06 96 LEU A C 1
ATOM 765 O O . LEU A 1 96 ? -28.414 23.979 33.627 1.00 93.06 96 LEU A O 1
ATOM 769 N N . ASP A 1 97 ? -26.784 23.098 32.366 1.00 90.44 97 ASP A N 1
ATOM 770 C CA . ASP A 1 97 ? -26.372 24.358 31.723 1.00 90.44 97 ASP A CA 1
ATOM 771 C C . ASP A 1 97 ? -27.174 24.687 30.448 1.00 90.44 97 ASP A C 1
ATOM 773 O O . ASP A 1 97 ? -26.856 25.618 29.707 1.00 90.44 97 ASP A O 1
ATOM 777 N N . GLN A 1 98 ? -28.219 23.910 30.176 1.00 88.00 98 GLN A N 1
ATOM 778 C CA . GLN A 1 98 ? -29.101 24.082 29.034 1.00 88.00 98 GLN A CA 1
ATOM 779 C C . GLN A 1 98 ? -30.552 23.848 29.429 1.00 88.00 98 GLN A C 1
ATOM 781 O O . GLN A 1 98 ? -30.859 23.111 30.366 1.00 88.00 98 GLN A O 1
ATOM 786 N N . LYS A 1 99 ? -31.459 24.440 28.655 1.00 89.62 99 LYS A N 1
ATOM 787 C CA . LYS A 1 99 ? -32.881 24.150 28.793 1.00 89.62 99 LYS A CA 1
ATOM 788 C C . LYS A 1 99 ? -33.175 22.753 28.246 1.00 89.62 99 LYS A C 1
ATOM 790 O O . LYS A 1 99 ? -32.800 22.442 27.123 1.00 89.62 99 LYS A O 1
ATOM 795 N N . VAL A 1 100 ? -33.903 21.971 29.029 1.00 93.69 100 VAL A N 1
ATOM 796 C CA . VAL A 1 100 ? -34.435 20.655 28.668 1.00 93.69 100 VAL A CA 1
ATOM 797 C C . VAL A 1 100 ? -35.954 20.771 28.599 1.00 93.69 100 VAL A C 1
ATOM 799 O O . VAL A 1 100 ? -36.551 21.445 29.440 1.00 93.69 100 VAL A O 1
ATOM 802 N N . ASP A 1 101 ? -36.574 20.158 27.590 1.00 93.12 101 ASP A N 1
ATOM 803 C CA . ASP A 1 101 ? -38.032 20.175 27.441 1.00 93.12 101 ASP A CA 1
ATOM 804 C C . ASP A 1 101 ? -38.679 18.935 28.081 1.00 93.12 101 ASP A C 1
ATOM 806 O O . ASP A 1 101 ? -39.731 19.056 28.705 1.00 93.12 101 ASP A O 1
ATOM 810 N N . PHE A 1 102 ? -38.027 17.770 27.979 1.00 93.19 102 PHE A N 1
ATOM 811 C CA . PHE A 1 102 ? -38.495 16.504 28.552 1.00 93.19 102 PHE A CA 1
ATOM 812 C C . PHE A 1 102 ? -37.348 15.672 29.123 1.00 93.19 102 PHE A C 1
ATOM 814 O O . PHE A 1 102 ? -36.214 15.775 28.651 1.00 93.19 102 PHE A O 1
ATOM 821 N N . CYS A 1 103 ? -37.647 14.786 30.070 1.00 93.62 103 CYS A N 1
ATOM 822 C CA . CYS A 1 103 ? -36.736 13.723 30.486 1.00 93.62 103 CYS A CA 1
ATOM 823 C C . CYS A 1 103 ? -37.303 12.336 30.165 1.00 93.62 103 CYS A C 1
ATOM 825 O O . CYS A 1 103 ? -38.512 12.133 30.071 1.00 93.62 103 CYS A O 1
ATOM 827 N N . THR A 1 104 ? -36.417 11.364 29.985 1.00 92.31 104 THR A N 1
ATOM 828 C CA . THR A 1 104 ? -36.788 9.962 29.794 1.00 92.31 104 THR A CA 1
ATOM 829 C C . THR A 1 104 ? -35.728 9.039 30.383 1.00 92.31 104 THR A C 1
ATOM 831 O O . THR A 1 104 ? -34.626 9.481 30.703 1.00 92.31 104 THR A O 1
ATOM 834 N N . GLY A 1 105 ? -36.050 7.754 30.507 1.00 88.38 105 GLY A N 1
ATOM 835 C CA . GLY A 1 105 ? -35.129 6.719 30.955 1.00 88.38 105 GLY A CA 1
ATOM 836 C C . GLY A 1 105 ? -34.998 5.603 29.925 1.00 88.38 105 GLY A C 1
ATOM 837 O O . GLY A 1 105 ? -35.950 5.259 29.226 1.00 88.38 105 GLY A O 1
ATOM 838 N N . VAL A 1 106 ? -33.815 5.003 29.835 1.00 74.56 106 VAL A N 1
ATOM 839 C CA . VAL A 1 106 ? -33.587 3.838 28.966 1.00 74.56 106 VAL A CA 1
ATOM 840 C C . VAL A 1 106 ? -34.221 2.590 29.617 1.00 74.56 106 VAL A C 1
ATOM 842 O O . VAL A 1 106 ? -34.090 2.423 30.831 1.00 74.56 106 VAL A O 1
ATOM 845 N N . PRO A 1 107 ? -34.924 1.692 28.887 1.00 65.62 107 PRO A N 1
ATOM 846 C CA . PRO A 1 107 ? -35.878 0.765 29.508 1.00 65.62 107 PRO A CA 1
ATOM 847 C C . PRO A 1 107 ? -35.330 -0.043 30.702 1.00 65.62 107 PRO A C 1
ATOM 849 O O . PRO A 1 107 ? -34.252 -0.642 30.596 1.00 65.62 107 PRO A O 1
ATOM 852 N N . LYS A 1 108 ? -36.154 -0.160 31.765 1.00 71.75 108 LYS A N 1
ATOM 853 C CA . LYS A 1 108 ? -35.956 -0.804 33.094 1.00 71.75 108 LYS A CA 1
ATOM 854 C C . LYS A 1 108 ? -35.698 0.190 34.235 1.00 71.75 108 LYS A C 1
ATOM 856 O O . LYS A 1 108 ? -36.548 1.030 34.479 1.00 71.75 108 LYS A O 1
ATOM 861 N N . THR A 1 109 ? -34.586 0.063 34.968 1.00 72.44 109 THR A N 1
ATOM 862 C CA . THR A 1 109 ? -34.298 0.865 36.169 1.00 72.44 109 THR A CA 1
ATOM 863 C C . THR A 1 109 ? -34.322 2.358 35.870 1.00 72.44 109 THR A C 1
ATOM 865 O O . THR A 1 109 ? -34.914 3.118 36.624 1.00 72.44 109 THR A O 1
ATOM 868 N N . ALA A 1 110 ? -33.702 2.779 34.769 1.00 81.81 110 ALA A N 1
ATOM 869 C CA . ALA A 1 110 ? -33.545 4.192 34.466 1.00 81.81 110 ALA A CA 1
ATOM 870 C C . ALA A 1 110 ? -34.872 4.910 34.175 1.00 81.81 110 ALA A C 1
ATOM 872 O O . ALA A 1 110 ? -34.952 6.113 34.380 1.00 81.81 110 ALA A O 1
ATOM 873 N N . VAL A 1 111 ? -35.924 4.187 33.766 1.00 86.12 111 VAL A N 1
ATOM 874 C CA . VAL A 1 111 ? -37.283 4.747 33.640 1.00 86.12 111 VAL A CA 1
ATOM 875 C C . VAL A 1 111 ? -37.791 5.218 34.999 1.00 86.12 111 VAL A C 1
ATOM 877 O O . VAL A 1 111 ? -38.182 6.369 35.132 1.00 86.12 111 VAL A O 1
ATOM 880 N N . VAL A 1 112 ? -37.675 4.368 36.021 1.00 87.75 112 VAL A N 1
ATOM 881 C CA . VAL A 1 112 ? -38.085 4.706 37.392 1.00 87.75 112 VAL A CA 1
ATOM 882 C C . VAL A 1 112 ? -37.258 5.877 37.932 1.00 87.75 112 VAL A C 1
ATOM 884 O O . VAL A 1 112 ? -37.792 6.790 38.548 1.00 87.75 112 VAL A O 1
ATOM 887 N N . LEU A 1 113 ? -35.951 5.906 37.641 1.00 88.94 113 LEU A N 1
ATOM 888 C CA . LEU A 1 113 ? -35.096 7.038 38.022 1.00 88.94 113 LEU A CA 1
ATOM 889 C C . LEU A 1 113 ? -35.511 8.346 37.336 1.00 88.94 113 LEU A C 1
ATOM 891 O O . LEU A 1 113 ? -35.456 9.408 37.954 1.00 88.94 113 LEU A O 1
ATOM 895 N N . ALA A 1 114 ? -35.912 8.277 36.066 1.00 91.19 114 ALA A N 1
ATOM 896 C CA . ALA A 1 114 ? -36.368 9.435 35.312 1.00 91.19 114 ALA A CA 1
ATOM 897 C C . ALA A 1 114 ? -37.717 9.965 35.823 1.00 91.19 114 ALA A C 1
ATOM 899 O O . ALA A 1 114 ? -37.904 11.181 35.864 1.00 91.19 114 ALA A O 1
ATOM 900 N N . GLU A 1 115 ? -38.622 9.081 36.251 1.00 91.44 115 GLU A N 1
ATOM 901 C CA . GLU A 1 115 ? -39.886 9.444 36.906 1.00 91.44 115 GLU A CA 1
ATOM 902 C C . GLU A 1 115 ? -39.639 10.159 38.244 1.00 91.44 115 GLU A C 1
ATOM 904 O O . GLU A 1 115 ? -40.168 11.252 38.465 1.00 91.44 115 GLU A O 1
ATOM 909 N N . GLU A 1 116 ? -38.766 9.611 39.098 1.00 91.50 116 GLU A N 1
ATOM 910 C CA . GLU A 1 116 ? -38.385 10.244 40.369 1.00 91.50 116 GLU A CA 1
ATOM 911 C C . GLU A 1 116 ? -37.745 11.620 40.136 1.00 91.50 116 GLU A C 1
ATOM 913 O O . GLU A 1 116 ? -38.164 12.619 40.727 1.00 91.50 116 GLU A O 1
ATOM 918 N N . PHE A 1 117 ? -36.785 11.710 39.209 1.00 93.81 117 PHE A N 1
ATOM 919 C CA . PHE A 1 117 ? -36.170 12.980 38.821 1.00 93.81 117 PHE A CA 1
ATOM 920 C C . PHE A 1 117 ? -37.199 13.986 38.290 1.00 93.81 117 PHE A C 1
ATOM 922 O O . PHE A 1 117 ? -37.125 15.172 38.618 1.00 93.81 117 PHE A O 1
ATOM 929 N N . SER A 1 118 ? -38.162 13.544 37.477 1.00 94.50 118 SER A N 1
ATOM 930 C CA . SER A 1 118 ? -39.214 14.405 36.928 1.00 94.50 118 SER A CA 1
ATOM 931 C C . SER A 1 118 ? -40.060 15.036 38.032 1.00 94.50 118 SER A C 1
ATOM 933 O O . SER A 1 118 ? -40.293 16.247 38.016 1.00 94.50 118 SER A O 1
ATOM 935 N N . SER A 1 119 ? -40.445 14.234 39.031 1.00 92.62 119 SER A N 1
ATOM 936 C CA . SER A 1 119 ? -41.266 14.684 40.161 1.00 92.62 119 SER A CA 1
ATOM 937 C C . SER A 1 119 ? -40.585 15.767 41.010 1.00 92.62 119 SER A C 1
ATOM 939 O O . SER A 1 119 ? -41.262 16.638 41.556 1.00 92.62 119 SER A O 1
ATOM 941 N N . LEU A 1 120 ? -39.249 15.751 41.074 1.00 92.38 120 LEU A N 1
ATOM 942 C CA . LEU A 1 120 ? -38.447 16.662 41.895 1.00 92.38 120 LEU A CA 1
ATOM 943 C C . LEU A 1 120 ? -37.933 17.884 41.122 1.00 92.38 120 LEU A C 1
ATOM 945 O O . LEU A 1 120 ? -37.876 18.981 41.673 1.00 92.38 120 LEU A O 1
ATOM 949 N N . SER A 1 121 ? -37.558 17.712 39.853 1.00 91.56 121 SER A N 1
ATOM 950 C CA . SER A 1 121 ? -36.996 18.783 39.012 1.00 91.56 121 SER A CA 1
ATOM 951 C C . SER A 1 121 ? -38.057 19.649 38.329 1.00 91.56 121 SER A C 1
ATOM 953 O O . SER A 1 121 ? -37.761 20.767 37.906 1.00 91.56 121 SER A O 1
ATOM 955 N N . GLY A 1 122 ? -39.282 19.132 38.175 1.00 89.44 122 GLY A N 1
ATOM 956 C CA . GLY A 1 122 ? -40.340 19.760 37.385 1.00 89.44 122 GLY A CA 1
ATOM 957 C C . GLY A 1 122 ? -40.170 19.615 35.866 1.00 89.44 122 GLY A C 1
ATOM 958 O O . GLY A 1 122 ? -40.986 20.154 35.117 1.00 89.44 122 GLY A O 1
ATOM 959 N N . ILE A 1 123 ? -39.145 18.895 35.389 1.00 93.62 123 ILE A N 1
ATOM 960 C CA . ILE A 1 123 ? -38.985 18.549 33.968 1.00 93.62 123 ILE A CA 1
ATOM 961 C C . ILE A 1 123 ? -39.938 17.387 33.647 1.00 93.62 123 ILE A C 1
ATOM 963 O O . ILE A 1 123 ? -39.828 16.346 34.293 1.00 93.62 123 ILE A O 1
ATOM 967 N N . PRO A 1 124 ? -40.862 17.508 32.675 1.00 92.75 124 PRO A N 1
ATOM 968 C CA . PRO A 1 124 ? -41.838 16.455 32.395 1.00 92.75 124 PRO A CA 1
ATOM 969 C C . PRO A 1 124 ? -41.200 15.159 31.877 1.00 92.75 124 PRO A C 1
ATOM 971 O O . PRO A 1 124 ? -40.408 15.184 30.930 1.00 92.75 124 PRO A O 1
ATOM 974 N N . PHE A 1 125 ? -41.595 14.028 32.460 1.00 92.75 125 PHE A N 1
ATOM 975 C CA . PHE A 1 125 ? -41.212 12.698 31.993 1.00 92.75 125 PHE A CA 1
ATOM 976 C C . PHE A 1 125 ? -42.030 12.266 30.770 1.00 92.75 125 PHE A C 1
ATOM 978 O O . PHE A 1 125 ? -43.252 12.432 30.731 1.00 92.75 125 PHE A O 1
ATOM 985 N N . ILE A 1 126 ? -41.354 11.659 29.794 1.00 89.31 126 ILE A N 1
ATOM 986 C CA . ILE A 1 126 ? -41.976 10.972 28.661 1.00 89.31 126 ILE A CA 1
ATOM 987 C C . ILE A 1 126 ? -41.397 9.563 28.509 1.00 89.31 126 ILE A C 1
ATOM 989 O O . ILE A 1 126 ? -40.182 9.364 28.498 1.00 89.31 126 ILE A O 1
ATOM 993 N N . ASP A 1 127 ? -42.265 8.568 28.349 1.00 85.88 127 ASP A N 1
ATOM 994 C CA . ASP A 1 127 ? -41.855 7.179 28.128 1.00 85.88 127 ASP A CA 1
ATOM 995 C C . ASP A 1 127 ? -41.807 6.871 26.626 1.00 85.88 127 ASP A C 1
ATOM 997 O O . ASP A 1 127 ? -42.794 6.422 26.033 1.00 85.88 127 ASP A O 1
ATOM 1001 N N . VAL A 1 128 ? -40.661 7.165 26.007 1.00 83.31 128 VAL A N 1
ATOM 1002 C CA . VAL A 1 128 ? -40.484 7.134 24.545 1.00 83.31 128 VAL A CA 1
ATOM 1003 C C . VAL A 1 128 ? -39.713 5.930 24.028 1.00 83.31 128 VAL A C 1
ATOM 1005 O O . VAL A 1 128 ? -39.781 5.658 22.835 1.00 83.31 128 VAL A O 1
ATOM 1008 N N . PHE A 1 129 ? -39.010 5.191 24.886 1.00 84.00 129 PHE A N 1
ATOM 1009 C CA . PHE A 1 129 ? -38.214 4.041 24.467 1.00 84.00 129 PHE A CA 1
ATOM 1010 C C . PHE A 1 129 ? -38.941 2.721 24.712 1.00 84.00 129 PHE A C 1
ATOM 1012 O O . PHE A 1 129 ? -39.556 2.497 25.752 1.00 84.00 129 PHE A O 1
ATOM 1019 N N . GLU A 1 130 ? -38.783 1.781 23.791 1.00 81.25 130 GLU A N 1
ATOM 1020 C CA . GLU A 1 130 ? -39.164 0.388 23.980 1.00 81.25 130 GLU A CA 1
ATOM 1021 C C . GLU A 1 130 ? -38.037 -0.555 23.558 1.00 81.25 130 GLU A C 1
ATOM 1023 O O . GLU A 1 130 ? -37.140 -0.214 22.783 1.00 81.25 130 GLU A O 1
ATOM 1028 N N . LYS A 1 131 ? -38.051 -1.770 24.114 1.00 74.25 131 LYS A N 1
ATOM 1029 C CA . LYS A 1 131 ? -37.035 -2.786 23.835 1.00 74.25 131 LYS A CA 1
ATOM 1030 C C . LYS A 1 131 ? -37.653 -3.936 23.055 1.00 74.25 131 LYS A C 1
ATOM 1032 O O . LYS A 1 131 ? -38.435 -4.699 23.616 1.00 74.25 131 LYS A O 1
ATOM 1037 N N . ILE A 1 132 ? -37.246 -4.102 21.798 1.00 69.94 132 ILE A N 1
ATOM 1038 C CA . ILE A 1 132 ? -37.770 -5.134 20.893 1.00 69.94 132 ILE A CA 1
ATOM 1039 C C . ILE A 1 132 ? -36.727 -6.244 20.688 1.00 69.94 132 ILE A C 1
ATOM 1041 O O . ILE A 1 132 ? -35.534 -5.972 20.532 1.00 69.94 132 ILE A O 1
ATOM 1045 N N . GLY A 1 133 ? -37.175 -7.506 20.678 1.00 56.62 133 GLY A N 1
ATOM 1046 C CA . GLY A 1 133 ? -36.375 -8.689 20.318 1.00 56.62 133 GLY A CA 1
ATOM 1047 C C . GLY A 1 133 ? -36.290 -9.780 21.399 1.00 56.62 133 GLY A C 1
ATOM 1048 O O . GLY A 1 133 ? -36.493 -9.526 22.588 1.00 56.62 133 GLY A O 1
ATOM 1049 N N . LEU A 1 134 ? -35.951 -11.007 20.982 1.00 45.03 134 LEU A N 1
ATOM 1050 C CA . LEU A 1 134 ? -35.703 -12.167 21.855 1.00 45.03 134 LEU A CA 1
ATOM 1051 C C . LEU A 1 134 ? -34.188 -12.364 22.084 1.00 45.03 134 LEU A C 1
ATOM 1053 O O . LEU A 1 134 ? -33.375 -12.137 21.188 1.00 45.03 134 LEU A O 1
ATOM 1057 N N . ASP A 1 135 ? -33.812 -12.765 23.301 1.00 48.66 135 ASP A N 1
ATOM 1058 C CA . ASP A 1 135 ? -32.437 -13.074 23.733 1.00 48.66 135 ASP A CA 1
ATOM 1059 C C . ASP A 1 135 ? -31.351 -12.049 23.338 1.00 48.66 135 ASP A C 1
ATOM 1061 O O . ASP A 1 135 ? -31.480 -10.857 23.621 1.00 48.66 135 ASP A O 1
ATOM 1065 N N . THR A 1 136 ? -30.224 -12.494 22.774 1.00 35.78 136 THR A N 1
ATOM 1066 C CA . THR A 1 136 ? -28.982 -11.712 22.606 1.00 35.78 136 THR A CA 1
ATOM 1067 C C . THR A 1 136 ? -29.033 -10.647 21.499 1.00 35.78 136 THR A C 1
ATOM 1069 O O . THR A 1 136 ? -28.012 -10.000 21.255 1.00 35.78 136 THR A O 1
ATOM 1072 N N . LYS A 1 137 ? -30.199 -10.435 20.865 1.00 41.75 137 LYS A N 1
ATOM 1073 C CA . LYS A 1 137 ? -30.454 -9.470 19.774 1.00 41.75 137 LYS A CA 1
ATOM 1074 C C . LYS A 1 137 ? -31.537 -8.430 20.124 1.00 41.75 137 LYS A C 1
ATOM 1076 O O . LYS A 1 137 ? -32.363 -8.084 19.285 1.00 41.75 137 LYS A O 1
ATOM 1081 N N . ARG A 1 138 ? -31.581 -7.951 21.370 1.00 59.47 138 ARG A N 1
ATOM 1082 C CA . ARG A 1 138 ? -32.522 -6.887 21.768 1.00 59.47 138 ARG A CA 1
ATOM 1083 C C . ARG A 1 138 ? -32.037 -5.522 21.274 1.00 59.47 138 ARG A C 1
ATOM 1085 O O . ARG A 1 138 ? -30.904 -5.168 21.580 1.00 59.47 138 ARG A O 1
ATOM 1092 N N . LYS A 1 139 ? -32.904 -4.761 20.603 1.00 62.19 139 LYS A N 1
ATOM 1093 C CA . LYS A 1 139 ? -32.665 -3.383 20.139 1.00 62.19 139 LYS A CA 1
ATOM 1094 C C . LYS A 1 139 ? -33.555 -2.406 20.913 1.00 62.19 139 LYS A C 1
ATOM 1096 O O . LYS A 1 139 ? -34.675 -2.763 21.281 1.00 62.19 139 LYS A O 1
ATOM 1101 N N . ILE A 1 140 ? -33.054 -1.201 21.169 1.00 66.62 140 ILE A N 1
ATOM 1102 C CA . ILE A 1 140 ? -33.841 -0.089 21.715 1.00 66.62 140 ILE A CA 1
ATOM 1103 C C . ILE A 1 140 ? -34.378 0.727 20.538 1.00 66.62 140 ILE A C 1
ATOM 1105 O O . ILE A 1 140 ? -33.627 1.052 19.617 1.00 66.62 140 ILE A O 1
ATOM 1109 N N . VAL A 1 141 ? -35.680 0.997 20.535 1.00 72.00 141 VAL A N 1
ATOM 1110 C CA . VAL A 1 141 ? -36.351 1.814 19.515 1.00 72.00 141 VAL A CA 1
ATOM 1111 C C . VAL A 1 141 ? -37.289 2.818 20.182 1.00 72.00 141 VAL A C 1
ATOM 1113 O O . VAL A 1 141 ? -37.598 2.686 21.366 1.00 72.00 141 VAL A O 1
ATOM 1116 N N . MET A 1 142 ? -37.722 3.823 19.424 1.00 77.62 142 MET A N 1
ATOM 1117 C CA . MET A 1 142 ? -38.741 4.775 19.862 1.00 77.62 142 MET A CA 1
ATOM 1118 C C . MET A 1 142 ? -40.138 4.164 19.697 1.00 77.62 142 MET A C 1
ATOM 1120 O O . MET A 1 142 ? -40.390 3.496 18.696 1.00 77.62 142 MET A O 1
ATOM 1124 N N . LYS A 1 143 ? -41.042 4.406 20.651 1.00 80.38 143 LYS A N 1
ATOM 1125 C CA . LYS A 1 143 ? -42.452 3.997 20.569 1.00 80.38 143 LYS A CA 1
ATOM 1126 C C . LYS A 1 143 ? -43.189 4.761 19.467 1.00 80.38 143 LYS A C 1
ATOM 1128 O O . LYS A 1 143 ? -42.916 5.940 19.224 1.00 80.38 143 LYS A O 1
ATOM 1133 N N . ASP A 1 144 ? -44.182 4.118 18.857 1.00 68.44 144 ASP A N 1
ATOM 1134 C CA . ASP A 1 144 ? -45.041 4.755 17.857 1.00 68.44 144 ASP A CA 1
ATOM 1135 C C . ASP A 1 144 ? -45.724 6.017 18.420 1.00 68.44 144 ASP A C 1
ATOM 1137 O O . ASP A 1 144 ? -46.364 5.990 19.470 1.00 68.44 144 ASP A O 1
ATOM 1141 N N . GLY A 1 145 ? -45.585 7.140 17.706 1.00 66.00 145 GLY A N 1
ATOM 1142 C CA . GLY A 1 145 ? -46.160 8.437 18.092 1.00 66.00 145 GLY A CA 1
ATOM 1143 C C . GLY A 1 145 ? -45.280 9.318 18.990 1.00 66.00 145 GLY A C 1
ATOM 1144 O O . GLY A 1 145 ? -45.684 10.437 19.299 1.00 66.00 145 GLY A O 1
ATOM 1145 N N . ALA A 1 146 ? -44.071 8.882 19.357 1.00 70.00 146 ALA A N 1
ATOM 1146 C CA . ALA A 1 146 ? -43.131 9.628 20.201 1.00 70.00 146 ALA A CA 1
ATOM 1147 C C . ALA A 1 146 ? -42.390 10.780 19.478 1.00 70.00 146 ALA A C 1
ATOM 1149 O O . ALA A 1 146 ? -41.198 10.970 19.689 1.00 70.00 146 ALA A O 1
ATOM 1150 N N . GLN A 1 147 ? -43.043 11.532 18.585 1.00 72.81 147 GLN A N 1
ATOM 1151 C CA . GLN A 1 147 ? -42.381 12.649 17.896 1.00 72.81 147 GLN A CA 1
ATOM 1152 C C . GLN A 1 147 ? -42.325 13.922 1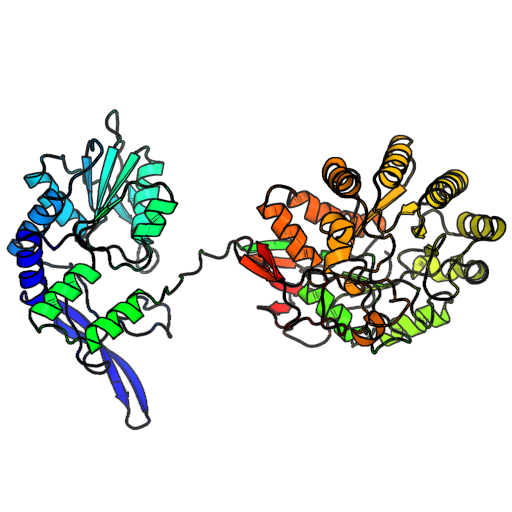8.764 1.00 72.81 147 GLN A C 1
ATOM 1154 O O . GLN A 1 147 ? -43.317 14.259 19.411 1.00 72.81 147 GLN A O 1
ATOM 1159 N N . PRO A 1 148 ? -41.221 14.694 18.721 1.00 72.69 148 PRO A N 1
ATOM 1160 C CA . PRO A 1 148 ? -41.000 15.839 19.613 1.00 72.69 148 PRO A CA 1
ATOM 1161 C C . PRO A 1 148 ? -41.932 17.047 19.384 1.00 72.69 148 PRO A C 1
ATOM 1163 O O . PRO A 1 148 ? -42.012 17.952 20.218 1.00 72.69 148 PRO A O 1
ATOM 1166 N N . GLY A 1 149 ? -42.636 17.126 18.249 1.00 74.62 149 GLY A N 1
ATOM 1167 C CA . GLY A 1 149 ? -43.382 18.334 17.881 1.00 74.62 149 GLY A CA 1
ATOM 1168 C C . GLY A 1 149 ? -42.482 19.583 17.916 1.00 74.62 149 GLY A C 1
ATOM 1169 O O . GLY A 1 149 ? -41.411 19.599 17.307 1.00 74.62 149 GLY A O 1
ATOM 1170 N N . ASN A 1 150 ? -42.898 20.627 18.646 1.00 75.56 150 ASN A N 1
ATOM 1171 C CA . ASN A 1 150 ? -42.119 21.866 18.826 1.00 75.56 150 ASN A CA 1
ATOM 1172 C C . ASN A 1 150 ? -41.070 21.796 19.957 1.00 75.56 150 ASN A C 1
ATOM 1174 O O . ASN A 1 150 ? -40.250 22.706 20.072 1.00 75.56 150 ASN A O 1
ATOM 1178 N N . ALA A 1 151 ? -41.097 20.761 20.799 1.00 80.94 151 ALA A N 1
ATOM 1179 C CA . ALA A 1 151 ? -40.238 20.613 21.969 1.00 80.94 151 ALA A CA 1
ATOM 1180 C C . ALA A 1 151 ? -39.267 19.445 21.744 1.00 80.94 151 ALA A C 1
ATOM 1182 O O . ALA A 1 151 ? -39.648 18.282 21.808 1.00 80.94 151 ALA A O 1
ATOM 1183 N N . LYS A 1 152 ? -38.010 19.757 21.421 1.00 87.75 152 LYS A N 1
ATOM 1184 C CA . LYS A 1 152 ? -37.059 18.772 20.879 1.00 87.75 152 LYS A CA 1
ATOM 1185 C C . LYS A 1 152 ? -35.956 18.359 21.847 1.00 87.75 152 LYS A C 1
ATOM 1187 O O . LYS A 1 152 ? -35.281 17.380 21.560 1.00 87.75 152 LYS A O 1
ATOM 1192 N N . ARG A 1 153 ? -35.752 19.049 22.974 1.00 93.62 153 ARG A N 1
ATOM 1193 C CA . ARG A 1 153 ? -34.598 18.780 23.853 1.00 93.62 153 ARG A CA 1
ATOM 1194 C C . ARG A 1 153 ? -34.933 17.724 24.895 1.00 93.62 153 ARG A C 1
ATOM 1196 O O . ARG A 1 153 ? -35.708 17.987 25.818 1.00 93.62 153 ARG A O 1
ATOM 1203 N N . LEU A 1 154 ? -34.334 16.550 24.742 1.00 93.94 154 LEU A N 1
ATOM 1204 C CA . LEU A 1 154 ? -34.589 15.365 25.551 1.00 93.94 154 LEU A CA 1
ATOM 1205 C C . LEU A 1 154 ? -33.393 15.055 26.450 1.00 93.94 154 LEU A C 1
ATOM 1207 O O . LEU A 1 154 ? -32.290 14.806 25.967 1.00 93.94 154 LEU A O 1
ATOM 1211 N N . LEU A 1 155 ? -33.625 15.012 27.760 1.00 94.75 155 LEU A N 1
ATOM 1212 C CA . LEU A 1 155 ? -32.652 14.527 28.730 1.00 94.75 155 LEU A CA 1
ATOM 1213 C C . LEU A 1 155 ? -32.850 13.029 28.965 1.00 94.75 155 LEU A C 1
ATOM 1215 O O . LEU A 1 155 ? -33.842 12.606 29.557 1.00 94.75 155 LEU A O 1
ATOM 1219 N N . VAL A 1 156 ? -31.890 12.227 28.524 1.00 93.38 156 VAL A N 1
ATOM 1220 C CA . VAL A 1 156 ? -31.848 10.790 28.791 1.00 93.38 156 VAL A CA 1
ATOM 1221 C C . VAL A 1 156 ? -31.149 10.564 30.125 1.00 93.38 156 VAL A C 1
ATOM 1223 O O . VAL A 1 156 ? -29.962 10.857 30.278 1.00 93.38 156 VAL A O 1
ATOM 1226 N N . ILE A 1 157 ? -31.898 10.043 31.089 1.00 92.12 157 ILE A N 1
ATOM 1227 C CA . ILE A 1 157 ? -31.419 9.709 32.425 1.00 92.12 157 ILE A CA 1
ATOM 1228 C C . ILE A 1 157 ? -31.045 8.233 32.452 1.00 92.12 157 ILE A C 1
ATOM 1230 O O . ILE A 1 157 ? -31.779 7.388 31.935 1.00 92.12 157 ILE A O 1
ATOM 1234 N N . ASP A 1 158 ? -29.898 7.920 33.046 1.00 89.31 158 ASP A N 1
ATOM 1235 C CA . ASP A 1 158 ? -29.437 6.546 33.213 1.00 89.31 158 ASP A CA 1
ATOM 1236 C C . ASP A 1 158 ? -28.748 6.332 34.566 1.00 89.31 158 ASP A C 1
ATOM 1238 O O . ASP A 1 158 ? -28.323 7.270 35.246 1.00 89.31 158 ASP A O 1
ATOM 1242 N N . ASP A 1 159 ? -28.647 5.072 34.973 1.00 88.38 159 ASP A N 1
ATOM 1243 C CA . ASP A 1 159 ? -28.129 4.697 36.283 1.00 88.38 159 ASP A CA 1
ATOM 1244 C C . ASP A 1 159 ? -26.593 4.811 36.332 1.00 88.38 159 ASP A C 1
ATOM 1246 O O . ASP A 1 159 ? -26.020 5.516 37.162 1.00 88.38 159 ASP A O 1
ATOM 1250 N N . VAL A 1 160 ? -25.893 4.156 35.412 1.00 86.25 160 VAL A N 1
ATOM 1251 C CA . VAL A 1 160 ? -24.439 4.033 35.445 1.00 86.25 160 VAL A CA 1
ATOM 1252 C C . VAL A 1 160 ? -23.869 4.096 34.039 1.00 86.25 160 VAL A C 1
ATOM 1254 O O . VAL A 1 160 ? -24.258 3.324 33.158 1.00 86.25 160 VAL A O 1
ATOM 1257 N N . ILE A 1 161 ? -22.864 4.941 33.815 1.00 85.12 161 ILE A N 1
ATOM 1258 C CA . ILE A 1 161 ? -22.072 4.914 32.581 1.00 85.12 161 ILE A CA 1
ATOM 1259 C C . ILE A 1 161 ? -20.743 4.196 32.789 1.00 85.12 161 ILE A C 1
ATOM 1261 O O . ILE A 1 161 ? -19.979 4.508 33.692 1.00 85.12 161 ILE A O 1
ATOM 1265 N N . SER A 1 162 ? -20.495 3.194 31.943 1.00 78.00 162 SER A N 1
ATOM 1266 C CA . SER A 1 162 ? -19.197 2.532 31.790 1.00 78.00 162 SER A CA 1
ATOM 1267 C C . SER A 1 162 ? -18.606 2.861 30.421 1.00 78.00 162 SER A C 1
ATOM 1269 O O . SER A 1 162 ? -17.933 3.869 30.290 1.00 78.00 162 SER A O 1
ATOM 1271 N N . GLN A 1 163 ? -18.914 2.059 29.398 1.00 68.31 163 GLN A N 1
ATOM 1272 C CA . GLN A 1 163 ? -18.432 2.198 28.014 1.00 68.31 163 GLN A CA 1
ATOM 1273 C C . GLN A 1 163 ? -19.509 2.714 27.043 1.00 68.31 163 GLN A C 1
ATOM 1275 O O . GLN A 1 163 ? -19.274 2.821 25.851 1.00 68.31 163 GLN A O 1
ATOM 1280 N N . GLY A 1 164 ? -20.723 2.988 27.529 1.00 59.78 164 GLY A N 1
ATOM 1281 C CA . GLY A 1 164 ? -21.749 3.715 26.770 1.00 59.78 164 GLY A CA 1
ATOM 1282 C C . GLY A 1 164 ? -22.565 2.939 25.721 1.00 59.78 164 GLY A C 1
ATOM 1283 O O . GLY A 1 164 ? -23.619 3.433 25.351 1.00 59.78 164 GLY A O 1
ATOM 1284 N N . ASN A 1 165 ? -22.193 1.726 25.285 1.00 63.97 165 ASN A N 1
ATOM 1285 C CA . ASN A 1 165 ? -22.832 1.021 24.142 1.00 63.97 165 ASN A CA 1
ATOM 1286 C C . ASN A 1 165 ? -24.376 1.051 24.084 1.00 63.97 165 ASN A C 1
ATOM 1288 O O . ASN A 1 165 ? -24.951 1.441 23.073 1.00 63.97 165 ASN A O 1
ATOM 1292 N N . SER A 1 166 ? -25.072 0.677 25.163 1.00 65.06 166 SER A N 1
ATOM 1293 C CA . SER A 1 166 ? -26.547 0.688 25.191 1.00 65.06 166 SER A CA 1
ATOM 1294 C C . SER A 1 166 ? -27.152 2.096 25.244 1.00 65.06 166 SER A C 1
ATOM 1296 O O . SER A 1 166 ? -28.306 2.290 24.863 1.00 65.06 166 SER A O 1
ATOM 1298 N N . LYS A 1 167 ? -26.382 3.077 25.728 1.00 73.62 167 LYS A N 1
ATOM 1299 C CA . LYS A 1 167 ? -26.771 4.490 25.746 1.00 73.62 167 LYS A CA 1
ATOM 1300 C C . LYS A 1 167 ? -26.655 5.087 24.354 1.00 73.62 167 LYS A C 1
ATOM 1302 O O . LYS A 1 167 ? -27.610 5.711 23.917 1.00 73.62 167 LYS A O 1
ATOM 1307 N N . PHE A 1 168 ? -25.574 4.797 23.627 1.00 74.06 168 PHE A N 1
ATOM 1308 C CA . PHE A 1 168 ? -25.409 5.221 22.233 1.00 74.06 168 PHE A CA 1
ATOM 1309 C C . PHE A 1 168 ? -26.555 4.737 21.337 1.00 74.06 168 PHE A C 1
ATOM 1311 O O . PHE A 1 168 ? -27.067 5.509 20.534 1.00 74.06 168 PHE A O 1
ATOM 1318 N N . GLU A 1 169 ? -27.022 3.494 21.510 1.00 74.81 169 GLU A N 1
ATOM 1319 C CA . GLU A 1 169 ? -28.199 2.994 20.778 1.00 74.81 169 GLU A CA 1
ATOM 1320 C C . GLU A 1 169 ? -29.465 3.818 21.058 1.00 74.81 169 GLU A C 1
ATOM 1322 O O . GLU A 1 169 ? -30.243 4.075 20.142 1.00 74.81 169 GLU A O 1
ATOM 1327 N N . SER A 1 170 ? -29.663 4.241 22.310 1.00 78.38 170 SER A N 1
ATOM 1328 C CA . SER A 1 170 ? -30.841 5.014 22.729 1.00 78.38 170 SER A CA 1
ATOM 1329 C C . SER A 1 170 ? -30.765 6.462 22.248 1.00 78.38 170 SER A C 1
ATOM 1331 O O . SER A 1 170 ? -31.749 7.000 21.750 1.00 78.38 170 SER A O 1
ATOM 1333 N N . ILE A 1 171 ? -29.580 7.070 22.350 1.00 84.25 171 ILE A N 1
ATOM 1334 C CA . ILE A 1 171 ? -29.297 8.422 21.860 1.00 84.25 171 ILE A CA 1
ATOM 1335 C C . ILE A 1 171 ? -29.580 8.488 20.361 1.00 84.25 171 ILE A C 1
ATOM 1337 O O . ILE A 1 171 ? -30.415 9.278 19.932 1.00 84.25 171 ILE A O 1
ATOM 1341 N N . LYS A 1 172 ? -28.986 7.572 19.588 1.00 82.88 172 LYS A N 1
ATOM 1342 C CA . LYS A 1 172 ? -29.179 7.518 18.140 1.00 82.88 172 LYS A CA 1
ATOM 1343 C C . LYS A 1 172 ? -30.644 7.304 17.757 1.00 82.88 172 LYS A C 1
ATOM 1345 O O . LYS A 1 172 ? -31.136 7.952 16.844 1.00 82.88 172 LYS A O 1
ATOM 1350 N N . ALA A 1 173 ? -31.357 6.431 18.472 1.00 82.62 173 ALA A N 1
ATOM 1351 C CA . ALA A 1 173 ? -32.782 6.214 18.229 1.00 82.62 173 ALA A CA 1
ATOM 1352 C C . ALA A 1 173 ? -33.622 7.483 18.464 1.00 82.62 173 ALA A C 1
ATOM 1354 O O . ALA A 1 173 ? -34.563 7.726 17.715 1.00 82.62 173 ALA A O 1
ATOM 1355 N N . ALA A 1 174 ? -33.293 8.294 19.472 1.00 85.38 174 ALA A N 1
ATOM 1356 C CA . ALA A 1 174 ? -33.979 9.560 19.719 1.00 85.38 174 ALA A CA 1
ATOM 1357 C C . ALA A 1 174 ? -33.605 10.641 18.686 1.00 85.38 174 ALA A C 1
ATOM 1359 O O . ALA A 1 174 ? -34.485 11.365 18.214 1.00 85.38 174 ALA A O 1
ATOM 1360 N N . GLU A 1 175 ? -32.336 10.720 18.280 1.00 86.62 175 GLU A N 1
ATOM 1361 C CA . GLU A 1 175 ? -31.869 11.643 17.235 1.00 86.62 175 GLU A CA 1
ATOM 1362 C C . GLU A 1 175 ? -32.488 11.341 15.866 1.00 86.62 175 GLU A C 1
ATOM 1364 O O . GLU A 1 175 ? -32.947 12.261 15.187 1.00 86.62 175 GLU A O 1
ATOM 1369 N N . ASP A 1 176 ? -32.606 10.060 15.496 1.00 83.44 176 ASP A N 1
ATOM 1370 C CA . ASP A 1 176 ? -33.284 9.615 14.268 1.00 83.44 176 ASP A CA 1
ATOM 1371 C C . ASP A 1 176 ? -34.765 10.072 14.227 1.00 83.44 176 ASP A C 1
ATOM 1373 O O . ASP A 1 176 ? -35.354 10.205 13.153 1.00 83.44 176 ASP A O 1
ATOM 1377 N N . PHE A 1 177 ? -35.369 10.348 15.391 1.00 81.81 177 PHE A N 1
ATOM 1378 C CA . PHE A 1 177 ? -36.736 10.865 15.551 1.00 81.81 177 PHE A CA 1
ATOM 1379 C C . PHE A 1 177 ? -36.798 12.392 15.759 1.00 81.81 177 PHE A C 1
ATOM 1381 O O . PHE A 1 177 ? -37.881 12.951 15.953 1.00 81.81 177 PHE A O 1
ATOM 1388 N N . GLY A 1 178 ? -35.657 13.082 15.669 1.00 84.12 178 GLY A N 1
ATOM 1389 C CA . GLY A 1 178 ? -35.557 14.541 15.676 1.00 84.12 178 GLY A CA 1
ATOM 1390 C C . GLY A 1 178 ? -35.430 15.186 17.057 1.00 84.12 178 GLY A C 1
ATOM 1391 O O . GLY A 1 178 ? -35.678 16.391 17.168 1.00 84.12 178 GLY A O 1
ATOM 1392 N N . TYR A 1 179 ? -35.082 14.419 18.095 1.00 90.12 179 TYR A N 1
ATOM 1393 C CA . TYR A 1 179 ? -34.719 14.975 19.400 1.00 90.12 179 TYR A CA 1
ATOM 1394 C C . TYR A 1 179 ? -33.270 15.477 19.413 1.00 90.12 179 TYR A C 1
ATOM 1396 O O . TYR A 1 179 ? -32.373 14.857 18.852 1.00 90.12 179 TYR A O 1
ATOM 1404 N N . GLU A 1 180 ? -33.038 16.573 20.126 1.00 91.56 180 GLU A N 1
ATOM 1405 C CA . GLU A 1 180 ? -31.719 17.024 20.564 1.00 91.56 180 GLU A CA 1
ATOM 1406 C C . GLU A 1 180 ? -31.443 16.392 21.930 1.00 91.56 180 GLU A C 1
ATOM 1408 O O . GLU A 1 180 ? -32.134 16.687 22.911 1.00 91.56 180 GLU A O 1
ATOM 1413 N N . VAL A 1 181 ? -30.476 15.479 21.995 1.00 92.81 181 VAL A N 1
ATOM 1414 C CA . VAL A 1 181 ? -30.284 14.629 23.174 1.00 92.81 181 VAL A CA 1
ATOM 1415 C C . VAL A 1 181 ? -29.205 15.185 24.093 1.00 92.81 181 VAL A C 1
ATOM 1417 O O . VAL A 1 181 ? -28.137 15.622 23.672 1.00 92.81 181 VAL A O 1
ATOM 1420 N N . SER A 1 182 ? -29.473 15.139 25.391 1.00 94.50 182 SER A N 1
ATOM 1421 C CA . SER A 1 182 ? -28.481 15.329 26.446 1.00 94.50 182 SER A CA 1
ATOM 1422 C C . SER A 1 182 ? -28.595 14.211 27.464 1.00 94.50 182 SER A C 1
ATOM 1424 O O . SER A 1 182 ? -29.633 13.559 27.553 1.00 94.50 182 SER A O 1
ATOM 1426 N N . ILE A 1 183 ? -27.532 13.962 28.221 1.00 93.81 183 ILE A N 1
ATOM 1427 C CA . ILE A 1 183 ? -27.442 12.778 29.078 1.00 93.81 183 ILE A CA 1
ATOM 1428 C C . ILE A 1 183 ? -27.201 13.187 30.526 1.00 93.81 183 ILE A C 1
ATOM 1430 O O . ILE A 1 183 ? -26.334 14.011 30.795 1.00 93.81 183 ILE A O 1
ATOM 1434 N N . LEU A 1 184 ? -27.922 12.577 31.463 1.00 94.69 184 LEU A N 1
ATOM 1435 C CA . LEU A 1 184 ? -27.646 12.666 32.895 1.00 94.69 184 LEU A CA 1
ATOM 1436 C C . LEU A 1 184 ? -27.471 11.257 33.465 1.00 94.69 184 LEU A C 1
ATOM 1438 O O . LEU A 1 184 ? -28.360 10.419 33.360 1.00 94.69 184 LEU A O 1
ATOM 1442 N N . VAL A 1 185 ? -26.323 10.993 34.082 1.00 92.88 185 VAL A N 1
ATOM 1443 C CA . VAL A 1 185 ? -26.027 9.701 34.718 1.00 92.88 185 VAL A CA 1
ATOM 1444 C C . VAL A 1 185 ? -25.856 9.866 36.222 1.00 92.88 185 VAL A C 1
ATOM 1446 O O . VAL A 1 185 ? -25.268 10.850 36.675 1.00 92.88 185 VAL A O 1
ATOM 1449 N N . LEU A 1 186 ? -26.322 8.898 37.013 1.00 93.12 186 LEU A N 1
ATOM 1450 C CA . LEU A 1 186 ? -26.068 8.925 38.456 1.00 93.12 186 LEU A CA 1
ATOM 1451 C C . LEU A 1 186 ? -24.579 8.684 38.746 1.00 93.12 186 LEU A C 1
ATOM 1453 O O . LEU A 1 186 ? -23.947 9.514 39.397 1.00 93.12 186 LEU A O 1
ATOM 1457 N N . ILE A 1 187 ? -24.014 7.577 38.249 1.00 92.50 187 ILE A N 1
ATOM 1458 C CA . ILE A 1 187 ? -22.614 7.201 38.509 1.00 92.50 187 ILE A CA 1
ATOM 1459 C C . ILE A 1 187 ? -21.823 7.110 37.203 1.00 92.50 187 ILE A C 1
ATOM 1461 O O . ILE A 1 187 ? -22.112 6.279 36.337 1.00 92.50 187 ILE A O 1
ATOM 1465 N N . ASP A 1 188 ? -20.759 7.899 37.099 1.00 91.50 188 ASP A N 1
ATOM 1466 C CA . ASP A 1 188 ? -19.699 7.682 36.119 1.00 91.50 188 ASP A CA 1
ATOM 1467 C C . ASP A 1 188 ? -18.667 6.684 36.655 1.00 91.50 188 ASP A C 1
ATOM 1469 O O . ASP A 1 188 ? -17.984 6.951 37.644 1.00 91.50 188 ASP A O 1
ATOM 1473 N N . ARG A 1 189 ? -18.551 5.514 36.012 1.00 87.62 189 ARG A N 1
ATOM 1474 C CA . ARG A 1 189 ? -17.553 4.495 36.379 1.00 87.62 189 ARG A CA 1
ATOM 1475 C C . ARG A 1 189 ? -16.138 4.840 35.927 1.00 87.62 189 ARG A C 1
ATOM 1477 O O . ARG A 1 189 ? -15.236 4.064 36.229 1.00 87.62 189 ARG A O 1
ATOM 1484 N N . GLU A 1 190 ? -15.947 5.931 35.188 1.00 86.88 190 GLU A N 1
ATOM 1485 C CA . GLU A 1 190 ? -14.642 6.376 34.690 1.00 86.88 190 GLU A CA 1
ATOM 1486 C C . GLU A 1 190 ? -13.959 5.302 33.825 1.00 86.88 190 GLU A C 1
ATOM 1488 O O . GLU A 1 190 ? -12.758 5.065 33.908 1.00 86.88 190 GLU A O 1
ATOM 1493 N N . GLN A 1 191 ? -14.757 4.626 32.990 1.00 80.69 191 GLN A N 1
ATOM 1494 C CA . GLN A 1 191 ? -14.301 3.604 32.034 1.00 80.69 191 GLN A CA 1
ATOM 1495 C C . GLN A 1 191 ? -14.391 4.090 30.575 1.00 80.69 191 GLN A C 1
ATOM 1497 O O . GLN A 1 191 ? -14.571 3.284 29.661 1.00 80.69 191 GLN A O 1
ATOM 1502 N N . GLY A 1 192 ? -14.312 5.407 30.366 1.00 79.25 192 GLY A N 1
ATOM 1503 C CA . GLY A 1 192 ? -14.230 6.061 29.055 1.00 79.25 192 GLY A CA 1
ATOM 1504 C C . GLY A 1 192 ? -15.559 6.464 28.407 1.00 79.25 192 GLY A C 1
ATOM 1505 O O . GLY A 1 192 ? -15.560 7.309 27.524 1.00 79.25 192 GLY A O 1
ATOM 1506 N N . GLY A 1 193 ? -16.709 5.936 28.838 1.00 82.00 193 GLY A N 1
ATOM 1507 C CA . GLY A 1 193 ? -18.000 6.256 28.211 1.00 82.00 193 GLY A CA 1
ATOM 1508 C C . GLY A 1 193 ? -18.450 7.709 28.397 1.00 82.00 193 GLY A C 1
ATOM 1509 O O . GLY A 1 193 ? -19.086 8.256 27.501 1.00 82.00 193 GLY A O 1
ATOM 1510 N N . TYR A 1 194 ? -18.121 8.332 29.534 1.00 86.88 194 TYR A N 1
ATOM 1511 C CA . TYR A 1 194 ? -18.404 9.752 29.771 1.00 86.88 194 TYR A CA 1
ATOM 1512 C C . TYR A 1 194 ? -17.590 10.641 28.821 1.00 86.88 194 TYR A C 1
ATOM 1514 O O . TYR A 1 194 ? -18.156 11.490 28.136 1.00 86.88 194 TYR A O 1
ATOM 1522 N 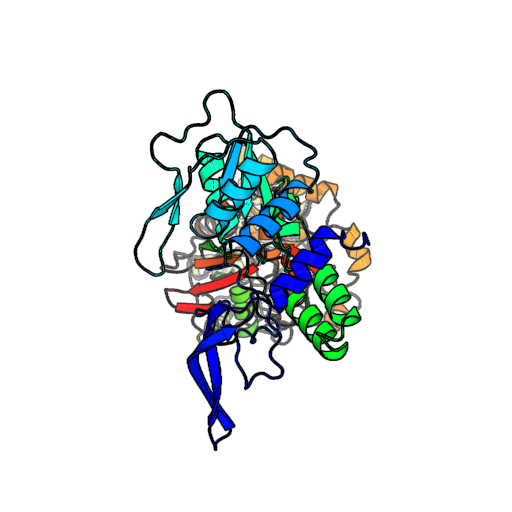N . ASP A 1 195 ? -16.281 10.390 28.725 1.00 82.56 195 ASP A N 1
ATOM 1523 C CA . ASP A 1 195 ? -15.374 11.142 27.853 1.00 82.56 195 ASP A CA 1
ATOM 1524 C C . ASP A 1 195 ? -15.698 10.923 26.367 1.00 82.56 195 ASP A C 1
ATOM 1526 O O . ASP A 1 195 ? -15.682 11.877 25.593 1.00 82.56 195 ASP A O 1
ATOM 1530 N N . GLN A 1 196 ? -16.081 9.700 25.979 1.00 78.19 196 GLN A N 1
ATOM 1531 C CA . GLN A 1 196 ? -16.505 9.388 24.611 1.00 78.19 196 GLN A CA 1
ATOM 1532 C C . GLN A 1 196 ? -17.736 10.199 24.197 1.00 78.19 196 GLN A C 1
ATOM 1534 O O . GLN A 1 196 ? -17.755 10.760 23.110 1.00 78.19 196 GLN A O 1
ATOM 1539 N N . LEU A 1 197 ? -18.752 10.312 25.061 1.00 82.62 197 LEU A N 1
ATOM 1540 C CA . LEU A 1 197 ? -19.941 11.112 24.749 1.00 82.62 197 LEU A CA 1
ATOM 1541 C C . LEU A 1 197 ? -19.611 12.601 24.594 1.00 82.62 197 LEU A C 1
ATOM 1543 O O . LEU A 1 197 ? -20.176 13.250 23.719 1.00 82.62 197 LEU A O 1
ATOM 1547 N N . ILE A 1 198 ? -18.671 13.130 25.386 1.00 83.31 198 ILE A N 1
ATOM 1548 C CA . ILE A 1 198 ? -18.164 14.498 25.199 1.00 83.31 198 ILE A CA 1
ATOM 1549 C C . ILE A 1 198 ? -17.458 14.631 23.848 1.00 83.31 198 ILE A C 1
ATOM 1551 O O . ILE A 1 198 ? -17.703 15.594 23.124 1.00 83.31 198 ILE A O 1
ATOM 1555 N N . GLN A 1 199 ? -16.592 13.674 23.503 1.00 73.94 199 GLN A N 1
ATOM 1556 C CA . GLN A 1 199 ? -15.856 13.670 22.239 1.00 73.94 199 GLN A CA 1
ATOM 1557 C C . GLN A 1 199 ? -16.791 13.585 21.025 1.00 73.94 199 GLN A C 1
ATOM 1559 O O . GLN A 1 199 ? -16.550 14.253 20.022 1.00 73.94 199 GLN A O 1
ATOM 1564 N N . ASP A 1 200 ? -17.879 12.827 21.145 1.00 79.12 200 ASP A N 1
ATOM 1565 C CA . ASP A 1 200 ? -18.921 12.695 20.124 1.00 79.12 200 ASP A CA 1
ATOM 1566 C C . ASP A 1 200 ? -19.837 13.937 20.044 1.00 79.12 200 ASP A C 1
ATOM 1568 O O . ASP A 1 200 ? -20.755 13.986 19.228 1.00 79.12 200 ASP A O 1
ATOM 1572 N N . GLY A 1 201 ? -19.583 14.965 20.863 1.00 85.12 201 GLY A N 1
ATOM 1573 C CA . GLY A 1 201 ? -20.280 16.251 20.823 1.00 85.12 201 GLY A CA 1
ATOM 1574 C C . GLY A 1 201 ? -21.543 16.323 21.681 1.00 85.12 201 GLY A C 1
ATOM 1575 O O . GLY A 1 201 ? -22.261 17.323 21.619 1.00 85.12 201 GLY A O 1
ATOM 1576 N N . TYR A 1 202 ? -21.824 15.311 22.504 1.00 88.00 202 TYR A N 1
ATOM 1577 C CA . TYR A 1 202 ? -22.988 15.318 23.383 1.00 88.00 202 TYR A CA 1
ATOM 1578 C C . TYR A 1 202 ? -22.742 16.117 24.659 1.00 88.00 202 TYR A C 1
ATOM 1580 O O . TYR A 1 202 ? -21.692 16.045 25.301 1.00 88.00 202 TYR A O 1
ATOM 1588 N N . LYS A 1 203 ? -23.791 16.812 25.106 1.00 92.88 203 LYS A N 1
ATOM 1589 C CA . LYS A 1 203 ? -23.845 17.346 26.465 1.00 92.88 203 LYS A CA 1
ATOM 1590 C C . LYS A 1 203 ? -24.202 16.233 27.443 1.00 92.88 203 LYS A C 1
ATOM 1592 O O . LYS A 1 203 ? -25.307 15.687 27.404 1.00 92.88 203 LYS A O 1
ATOM 1597 N N . ILE A 1 204 ? -23.271 15.927 28.339 1.00 93.38 204 ILE A N 1
ATOM 1598 C CA . ILE A 1 204 ? -23.440 14.928 29.391 1.00 93.38 204 ILE A CA 1
ATOM 1599 C C . ILE A 1 204 ? -23.154 15.526 30.770 1.00 93.38 204 ILE A C 1
ATOM 1601 O O . ILE A 1 204 ? -22.217 16.302 30.955 1.00 93.38 204 ILE A O 1
ATOM 1605 N N . TYR A 1 205 ? -23.970 15.125 31.738 1.00 95.00 205 TYR A N 1
ATOM 1606 C CA . TYR A 1 205 ? -23.872 15.456 33.150 1.00 95.00 205 TYR A CA 1
ATOM 1607 C C . TYR A 1 205 ? -23.754 14.168 33.964 1.00 95.00 205 TYR A C 1
ATOM 1609 O O . TYR A 1 205 ? -24.302 13.128 33.594 1.00 95.00 205 TYR A O 1
ATOM 1617 N N . ARG A 1 206 ? -23.069 14.239 35.103 1.00 93.94 206 ARG A N 1
ATOM 1618 C CA . ARG A 1 206 ? -22.969 13.145 36.077 1.00 93.94 206 ARG A CA 1
ATOM 1619 C C . ARG A 1 206 ? -23.247 13.676 37.472 1.00 93.94 206 ARG A C 1
ATOM 1621 O O . ARG A 1 206 ? -22.801 14.778 37.785 1.00 93.94 206 ARG A O 1
ATOM 1628 N N . ALA A 1 207 ? -23.939 12.901 38.301 1.00 94.94 207 ALA A N 1
ATOM 1629 C CA . ALA A 1 207 ? -24.098 13.258 39.705 1.00 94.94 207 ALA A CA 1
ATOM 1630 C C . ALA A 1 207 ? -22.817 12.970 40.494 1.00 94.94 207 ALA A C 1
ATOM 1632 O O . ALA A 1 207 ? -22.334 13.840 41.207 1.00 94.94 207 ALA A O 1
ATOM 1633 N N . THR A 1 208 ? -22.222 11.786 40.334 1.00 94.06 208 THR A N 1
ATOM 1634 C CA . THR A 1 208 ? -20.977 11.426 41.027 1.00 94.06 208 THR A CA 1
ATOM 1635 C C . THR A 1 208 ? -20.060 10.559 40.165 1.00 94.06 208 THR A C 1
ATOM 1637 O O . THR A 1 208 ? -20.503 9.926 39.199 1.00 94.06 208 THR A O 1
ATOM 1640 N N . LYS A 1 209 ? -18.771 10.522 40.511 1.00 93.06 209 LYS A N 1
ATOM 1641 C CA . LYS A 1 209 ? -17.805 9.576 39.951 1.00 93.06 209 LYS A CA 1
ATOM 1642 C C . LYS A 1 209 ? -17.583 8.414 40.902 1.00 93.06 209 LYS A C 1
ATOM 1644 O O . LYS A 1 209 ? -17.666 8.544 42.124 1.00 93.06 209 LYS A O 1
ATOM 1649 N N . ILE A 1 210 ? -17.203 7.273 40.346 1.00 91.38 210 ILE A N 1
ATOM 1650 C CA . ILE A 1 210 ? -16.819 6.128 41.161 1.00 91.38 210 ILE A CA 1
ATOM 1651 C C . ILE A 1 210 ? -15.554 6.406 41.985 1.00 91.38 210 ILE A C 1
ATOM 1653 O O . ILE A 1 210 ? -15.460 5.907 43.103 1.00 91.38 210 ILE A O 1
ATOM 1657 N N . SER A 1 211 ? -14.609 7.220 41.498 1.00 90.50 211 SER A N 1
ATOM 1658 C CA . SER A 1 211 ? -13.448 7.659 42.285 1.00 90.50 211 SER A CA 1
ATOM 1659 C C . SER A 1 211 ? -13.837 8.438 43.541 1.00 90.50 211 SER A C 1
ATOM 1661 O O . SER A 1 211 ? -13.316 8.114 44.610 1.00 90.50 211 SER A O 1
ATOM 1663 N N . ASP A 1 212 ? -14.786 9.371 43.440 1.00 93.25 212 ASP A N 1
ATOM 1664 C CA . ASP A 1 212 ? -15.269 10.170 44.575 1.00 93.25 212 ASP A CA 1
ATOM 1665 C C . ASP A 1 212 ? -15.946 9.270 45.629 1.00 93.25 212 ASP A C 1
ATOM 1667 O O . ASP A 1 212 ? -15.663 9.360 46.827 1.00 93.25 212 ASP A O 1
ATOM 1671 N N . LEU A 1 213 ? -16.776 8.317 45.182 1.00 93.81 213 LEU A N 1
ATOM 1672 C CA . LEU A 1 213 ? -17.388 7.310 46.059 1.00 93.81 213 LEU A CA 1
ATOM 1673 C C . LEU A 1 213 ? -16.337 6.426 46.747 1.00 93.81 213 LEU A C 1
ATOM 1675 O O . LEU A 1 213 ? -16.430 6.163 47.945 1.00 93.81 213 LEU A O 1
ATOM 1679 N N . LEU A 1 214 ? -15.320 5.970 46.013 1.00 91.69 214 LEU A N 1
ATOM 1680 C CA . LEU A 1 214 ? -14.248 5.138 46.562 1.00 91.69 214 LEU A CA 1
ATOM 1681 C C . LEU A 1 214 ? -13.417 5.876 47.618 1.00 91.69 214 LEU A C 1
ATOM 1683 O O . LEU A 1 214 ? -12.965 5.252 48.577 1.00 91.69 214 LEU A O 1
ATOM 1687 N N . GLU A 1 215 ? -13.189 7.176 47.449 1.00 91.81 215 GLU A N 1
ATOM 1688 C CA . GLU A 1 215 ? -12.506 8.017 48.439 1.00 91.81 215 GLU A CA 1
ATOM 1689 C C . GLU A 1 215 ? -13.351 8.188 49.703 1.00 91.81 215 GLU A C 1
ATOM 1691 O O . GLU A 1 215 ? -12.843 8.005 50.815 1.00 91.81 215 GLU A O 1
ATOM 1696 N N . TYR A 1 216 ? -14.660 8.405 49.554 1.00 94.44 216 TYR A N 1
ATOM 1697 C CA . TYR A 1 216 ? -15.579 8.441 50.688 1.00 94.44 216 TYR A CA 1
ATOM 1698 C C . TYR A 1 216 ? -15.625 7.102 51.440 1.00 94.44 216 TYR A C 1
ATOM 1700 O O . TYR A 1 216 ? -15.453 7.065 52.661 1.00 94.44 216 TYR A O 1
ATOM 1708 N N . TYR A 1 217 ? -15.758 5.980 50.734 1.00 94.50 217 TYR A N 1
ATOM 1709 C CA . TYR A 1 217 ? -15.779 4.653 51.354 1.00 94.50 217 TYR A CA 1
ATOM 1710 C C . TYR A 1 217 ? -14.461 4.280 52.035 1.00 94.50 217 TYR A C 1
ATOM 1712 O O . TYR A 1 217 ? -14.470 3.630 53.084 1.00 94.50 217 TYR A O 1
ATOM 1720 N N . GLN A 1 218 ? -13.327 4.727 51.495 1.00 91.38 218 GLN A N 1
ATOM 1721 C CA . GLN A 1 218 ? -12.039 4.589 52.169 1.00 91.38 218 GLN A CA 1
ATOM 1722 C C . GLN A 1 218 ? -12.019 5.371 53.491 1.00 91.38 218 GLN A C 1
ATOM 1724 O O . GLN A 1 218 ? -11.570 4.835 54.503 1.00 91.38 218 GLN A O 1
ATOM 1729 N N . SER A 1 219 ? -12.553 6.599 53.517 1.00 92.44 219 SER A N 1
ATOM 1730 C CA . SER A 1 219 ? -12.631 7.412 54.743 1.00 92.44 219 SER A CA 1
ATOM 1731 C C . SER A 1 219 ? -13.502 6.775 55.839 1.00 92.44 219 SER A C 1
ATOM 1733 O O . SER A 1 219 ? -13.261 6.979 57.029 1.00 92.44 219 SER A O 1
ATOM 1735 N N . LYS A 1 220 ? -14.478 5.945 55.445 1.00 93.12 220 LYS A N 1
ATOM 1736 C CA . LYS A 1 220 ? -15.362 5.169 56.330 1.00 93.12 220 LYS A CA 1
ATOM 1737 C C . LYS A 1 220 ? -14.823 3.781 56.689 1.00 93.12 220 LYS A C 1
ATOM 1739 O O . LYS A 1 220 ? -15.506 3.035 57.384 1.00 93.12 220 LYS A O 1
ATOM 1744 N N . ASN A 1 221 ? -13.618 3.424 56.238 1.00 90.44 221 ASN A N 1
ATOM 1745 C CA . ASN A 1 221 ? -13.028 2.086 56.383 1.00 90.44 221 ASN A CA 1
ATOM 1746 C C . ASN A 1 221 ? -13.863 0.951 55.754 1.00 90.44 221 ASN A C 1
ATOM 1748 O O . ASN A 1 221 ? -13.737 -0.203 56.156 1.00 90.44 221 ASN A O 1
ATOM 1752 N N . VAL A 1 222 ? -14.698 1.262 54.759 1.00 90.88 222 VAL A N 1
ATOM 1753 C CA . VAL A 1 222 ? -15.466 0.263 53.993 1.00 90.88 222 VAL A CA 1
ATOM 1754 C C . VAL A 1 222 ? -14.558 -0.445 52.985 1.00 90.88 222 VAL A C 1
ATOM 1756 O O . VAL A 1 222 ? -14.712 -1.638 52.740 1.00 90.88 222 VAL A O 1
ATOM 1759 N N . VAL A 1 223 ? -13.582 0.278 52.424 1.00 88.94 223 VAL A N 1
ATOM 1760 C CA . VAL A 1 223 ? -12.622 -0.239 51.439 1.00 88.94 223 VAL A CA 1
ATOM 1761 C C . VAL A 1 223 ? -11.204 0.105 51.885 1.00 88.94 223 VAL A C 1
ATOM 1763 O O . VAL A 1 223 ? -10.913 1.238 52.267 1.00 88.94 223 VAL A O 1
ATOM 1766 N N . THR A 1 224 ? -10.289 -0.861 51.826 1.00 87.69 224 THR A N 1
ATOM 1767 C CA . THR A 1 224 ? -8.870 -0.612 52.122 1.00 87.69 224 THR A CA 1
ATOM 1768 C C . THR A 1 224 ? -8.182 0.146 50.982 1.00 87.69 224 THR A C 1
ATOM 1770 O O . THR A 1 224 ? -8.587 0.062 49.822 1.00 87.69 224 THR A O 1
ATOM 1773 N N . LYS A 1 225 ? -7.061 0.819 51.273 1.00 84.25 225 LYS A N 1
ATOM 1774 C CA . LYS A 1 225 ? -6.246 1.503 50.248 1.00 84.25 225 LYS A CA 1
ATOM 1775 C C . LYS A 1 225 ? -5.789 0.557 49.124 1.00 84.25 225 LYS A C 1
ATOM 1777 O O . LYS A 1 225 ? -5.750 0.943 47.960 1.00 84.25 225 LYS A O 1
ATOM 1782 N N . ASN A 1 226 ? -5.490 -0.701 49.455 1.00 81.62 226 ASN A N 1
ATOM 1783 C CA . ASN A 1 226 ? -5.095 -1.710 48.468 1.00 81.62 226 ASN A CA 1
ATOM 1784 C C . ASN A 1 226 ? -6.264 -2.121 47.563 1.00 81.62 226 ASN A C 1
ATOM 1786 O O . ASN A 1 226 ? -6.091 -2.199 46.347 1.00 81.62 226 ASN A O 1
ATOM 1790 N N . GLN A 1 227 ? -7.455 -2.337 48.131 1.00 83.25 227 GLN A N 1
ATOM 1791 C CA . GLN A 1 227 ? -8.662 -2.617 47.347 1.00 83.25 227 GLN A CA 1
ATOM 1792 C C . GLN A 1 227 ? -9.013 -1.437 46.435 1.00 83.25 227 GLN A C 1
ATOM 1794 O O . GLN A 1 227 ? -9.254 -1.641 45.249 1.00 83.25 227 GLN A O 1
ATOM 1799 N N . GLN A 1 228 ? -8.949 -0.205 46.946 1.00 84.75 228 GLN A N 1
ATOM 1800 C CA . GLN A 1 228 ? -9.175 1.005 46.156 1.00 84.75 228 GLN A CA 1
ATOM 1801 C C . GLN A 1 228 ? -8.212 1.097 44.961 1.00 84.75 228 GLN A C 1
ATOM 1803 O O . GLN A 1 228 ? -8.654 1.340 43.841 1.00 84.75 228 GLN A O 1
ATOM 1808 N N . ASN A 1 229 ? -6.914 0.850 45.169 1.00 82.25 229 ASN A N 1
ATOM 1809 C CA . ASN A 1 229 ? -5.921 0.846 44.091 1.00 82.25 229 ASN A CA 1
ATOM 1810 C C . ASN A 1 229 ? -6.198 -0.243 43.044 1.00 82.25 229 ASN A C 1
ATOM 1812 O O . ASN A 1 229 ? -6.067 0.010 41.847 1.00 82.25 229 ASN A O 1
ATOM 1816 N N . SER A 1 230 ? -6.611 -1.439 43.478 1.00 82.19 230 SER A N 1
ATOM 1817 C CA . SER A 1 230 ? -6.977 -2.535 42.571 1.00 82.19 230 SER A CA 1
ATOM 1818 C C . SER A 1 230 ? -8.205 -2.180 41.727 1.00 82.19 230 SER A C 1
ATOM 1820 O O . SER A 1 230 ? -8.201 -2.376 40.512 1.00 82.19 230 SER A O 1
ATOM 1822 N N . ILE A 1 231 ? -9.222 -1.563 42.338 1.00 84.75 231 ILE A N 1
ATOM 1823 C CA . ILE A 1 231 ? -10.419 -1.086 41.636 1.00 84.75 231 ILE A CA 1
ATOM 1824 C C . ILE A 1 231 ? -10.061 0.031 40.651 1.00 84.75 231 ILE A C 1
ATOM 1826 O O . ILE A 1 231 ? -10.435 -0.067 39.485 1.00 84.75 231 ILE A O 1
ATOM 1830 N N . LYS A 1 232 ? -9.288 1.045 41.068 1.00 83.25 232 LYS A N 1
ATOM 1831 C CA . LYS A 1 232 ? -8.816 2.116 40.173 1.00 83.25 232 LYS A CA 1
ATOM 1832 C C . LYS A 1 232 ? -8.028 1.534 38.991 1.00 83.25 232 LYS A C 1
ATOM 1834 O O . LYS A 1 232 ? -8.300 1.904 37.856 1.00 83.25 232 LYS A O 1
ATOM 1839 N N . SER A 1 233 ? -7.146 0.558 39.228 1.00 80.31 233 SER A N 1
ATOM 1840 C CA . SER A 1 233 ? -6.415 -0.145 38.161 1.00 80.31 233 SER A CA 1
ATOM 1841 C C . SER A 1 233 ? -7.333 -0.943 37.229 1.00 80.31 233 SER A C 1
ATOM 1843 O O . SER A 1 233 ? -7.112 -0.965 36.023 1.00 80.31 233 SER A O 1
ATOM 1845 N N . TYR A 1 234 ? -8.370 -1.602 37.751 1.00 78.56 234 TYR A N 1
ATOM 1846 C CA . TYR A 1 234 ? -9.351 -2.312 36.928 1.00 78.56 234 TYR A CA 1
ATOM 1847 C C . TYR A 1 234 ? -10.164 -1.358 36.049 1.00 78.56 234 TYR A C 1
ATOM 1849 O O . TYR A 1 234 ? -10.392 -1.650 34.879 1.00 78.56 234 TYR A O 1
ATOM 1857 N N . LEU A 1 235 ? -10.601 -0.227 36.602 1.00 77.19 235 LEU A N 1
ATOM 1858 C CA . LEU A 1 235 ? -11.392 0.768 35.879 1.00 77.19 235 LEU A CA 1
ATOM 1859 C C . LEU A 1 235 ? -10.544 1.521 34.843 1.00 77.19 235 LEU A C 1
ATOM 1861 O O . LEU A 1 235 ? -11.037 1.778 33.749 1.00 77.19 235 LEU A O 1
ATOM 1865 N N . SER A 1 236 ? -9.264 1.779 35.148 1.00 70.75 236 SER A N 1
ATOM 1866 C CA . SER A 1 236 ? -8.300 2.401 34.230 1.00 70.75 236 SER A CA 1
ATOM 1867 C C . SER A 1 236 ? -7.799 1.458 33.140 1.00 70.75 236 SER A C 1
ATOM 1869 O O . SER A 1 236 ? -7.241 1.911 32.142 1.00 70.75 236 SER A O 1
ATOM 1871 N N . LYS A 1 237 ? -7.938 0.138 33.324 1.00 65.56 237 LYS A N 1
ATOM 1872 C CA .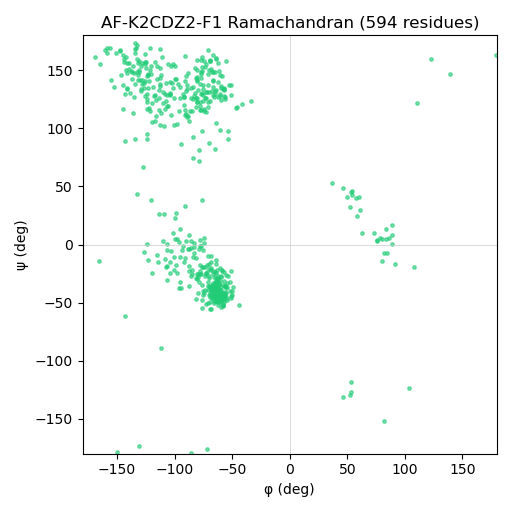 LYS A 1 237 ? -7.750 -0.829 32.245 1.00 65.56 237 LYS A CA 1
ATOM 1873 C C . LYS A 1 237 ? -8.924 -0.651 31.298 1.00 65.56 237 LYS A C 1
ATOM 1875 O O . LYS A 1 237 ? -9.951 -1.318 31.420 1.00 65.56 237 LYS A O 1
ATOM 1880 N N . SER A 1 238 ? -8.754 0.266 30.354 1.00 47.59 238 SER A N 1
ATOM 1881 C CA . SER A 1 238 ? -9.564 0.371 29.155 1.00 47.59 238 SER A CA 1
ATOM 1882 C C . SER A 1 238 ? -9.541 -0.994 28.475 1.00 47.59 238 SER A C 1
ATOM 1884 O O . SER A 1 238 ? -8.665 -1.292 27.667 1.00 47.59 238 SER A O 1
ATOM 1886 N N . TYR A 1 239 ? -10.495 -1.863 28.803 1.00 47.56 239 TYR A N 1
ATOM 1887 C CA . TYR A 1 239 ? -10.924 -2.888 27.870 1.00 47.56 239 TYR A CA 1
ATOM 1888 C C . TYR A 1 239 ? -11.551 -2.116 26.726 1.00 47.56 239 TYR A C 1
ATOM 1890 O O . TYR A 1 239 ? -12.755 -1.889 26.716 1.00 47.56 239 TYR A O 1
ATOM 1898 N N . ILE A 1 240 ? -10.708 -1.625 25.819 1.00 41.50 240 ILE A N 1
ATOM 1899 C CA . ILE A 1 240 ? -11.104 -1.101 24.529 1.00 41.50 240 ILE A CA 1
ATOM 1900 C C . ILE A 1 240 ? -11.933 -2.231 23.918 1.00 41.50 240 ILE A C 1
ATOM 1902 O O . ILE A 1 240 ? -11.392 -3.210 23.403 1.00 41.50 240 ILE A O 1
ATOM 1906 N N . ILE A 1 241 ? -13.262 -2.143 24.018 1.00 41.53 241 ILE A N 1
ATOM 1907 C CA . ILE A 1 241 ? -14.101 -2.742 22.995 1.00 41.53 241 ILE A CA 1
ATOM 1908 C C . ILE A 1 241 ? -13.650 -1.978 21.768 1.00 41.53 241 ILE A C 1
ATOM 1910 O O . ILE A 1 241 ? -14.008 -0.812 21.613 1.00 41.53 241 ILE A O 1
ATOM 1914 N N . LYS A 1 242 ? -12.749 -2.594 20.988 1.00 41.53 242 LYS A N 1
ATOM 1915 C CA . LYS A 1 242 ? -12.319 -2.074 19.696 1.00 41.53 242 LYS A CA 1
ATOM 1916 C C . LYS A 1 242 ? -13.595 -1.572 19.041 1.00 41.53 242 LYS A C 1
ATOM 1918 O O . LYS A 1 242 ? -14.544 -2.357 18.907 1.00 41.53 242 LYS A O 1
ATOM 1923 N N . LYS A 1 243 ? -13.643 -0.274 18.703 1.00 46.31 243 LYS A N 1
ATOM 1924 C CA . LYS A 1 243 ? -14.566 0.242 17.685 1.00 46.31 243 LYS A CA 1
ATOM 1925 C C . LYS A 1 243 ? -14.685 -0.877 16.660 1.00 46.31 243 LYS A C 1
ATOM 1927 O O . LYS A 1 243 ? -13.640 -1.401 16.267 1.00 46.31 243 LYS A O 1
ATOM 1932 N N . LYS A 1 244 ? -15.905 -1.360 16.370 1.00 51.81 244 LYS A N 1
ATOM 1933 C CA . LYS A 1 244 ? -16.069 -2.491 15.443 1.00 51.81 244 LYS A CA 1
ATOM 1934 C C . LYS A 1 244 ? -15.184 -2.160 14.240 1.00 51.81 244 LYS A C 1
ATOM 1936 O O . LYS A 1 244 ? -15.421 -1.095 13.668 1.00 51.81 244 LYS A O 1
ATOM 1941 N N . PRO A 1 245 ? -14.153 -2.974 13.956 1.00 66.81 245 PRO A N 1
ATOM 1942 C CA . PRO A 1 245 ? -13.088 -2.547 13.068 1.00 66.81 245 PRO A CA 1
ATOM 1943 C C . PRO A 1 245 ? -13.729 -2.159 11.743 1.00 66.81 245 PRO A C 1
ATOM 1945 O O . PRO A 1 245 ? -14.641 -2.858 11.270 1.00 66.81 245 PRO A O 1
ATOM 1948 N N . ASN A 1 246 ? -13.342 -1.005 11.205 1.00 87.31 246 ASN A N 1
ATOM 1949 C CA . ASN A 1 246 ? -13.889 -0.516 9.947 1.00 87.31 246 ASN A CA 1
ATOM 1950 C C . ASN A 1 246 ? -13.189 -1.263 8.819 1.00 87.31 246 ASN A C 1
ATOM 1952 O O . ASN A 1 246 ? -12.310 -0.737 8.136 1.00 87.31 246 ASN A O 1
ATOM 1956 N N . ILE A 1 247 ? -13.558 -2.539 8.703 1.00 93.75 247 ILE A N 1
ATOM 1957 C CA . ILE A 1 247 ? -12.995 -3.443 7.724 1.00 93.75 247 ILE A CA 1
ATOM 1958 C C . ILE A 1 247 ? -13.618 -3.140 6.375 1.00 93.75 247 ILE A C 1
ATOM 1960 O O . ILE A 1 247 ? -14.813 -3.361 6.155 1.00 93.75 247 ILE A O 1
ATOM 1964 N N . ILE A 1 248 ? -12.776 -2.693 5.456 1.00 92.62 248 ILE A N 1
ATOM 1965 C CA . ILE A 1 248 ? -13.108 -2.641 4.040 1.00 92.62 248 ILE A CA 1
ATOM 1966 C C . ILE A 1 248 ? -12.361 -3.752 3.311 1.00 92.62 248 ILE A C 1
ATOM 1968 O O . ILE A 1 248 ? -11.299 -4.210 3.735 1.00 92.62 248 ILE A O 1
ATOM 1972 N N . ARG A 1 249 ? -12.921 -4.161 2.174 1.00 96.62 249 ARG A N 1
ATOM 1973 C CA . ARG A 1 249 ? -12.301 -5.126 1.275 1.00 96.62 249 ARG A CA 1
ATOM 1974 C C . ARG A 1 249 ? -11.802 -4.424 0.018 1.00 96.62 249 ARG A C 1
ATOM 1976 O O . ARG A 1 249 ? -12.581 -3.785 -0.697 1.00 96.62 249 ARG A O 1
ATOM 1983 N N . LEU A 1 250 ? -10.515 -4.571 -0.253 1.00 97.25 250 LEU A N 1
ATOM 1984 C CA . LEU A 1 250 ? -9.856 -4.158 -1.485 1.00 97.25 250 LEU A CA 1
ATOM 1985 C C . LEU A 1 250 ? -9.596 -5.393 -2.362 1.00 97.25 250 LEU A C 1
ATOM 1987 O O . LEU A 1 250 ? -9.466 -6.499 -1.834 1.00 97.25 250 LEU A O 1
ATOM 1991 N N . PRO A 1 251 ? -9.513 -5.243 -3.692 1.00 97.75 251 PRO A N 1
ATOM 1992 C CA . PRO A 1 251 ? -8.912 -6.270 -4.535 1.00 97.75 251 PRO A CA 1
ATOM 1993 C C . PRO A 1 251 ? -7.484 -6.595 -4.071 1.00 97.75 251 PRO A C 1
ATOM 1995 O O . PRO A 1 251 ? -6.839 -5.768 -3.427 1.00 97.75 251 PRO A O 1
ATOM 1998 N N . GLY A 1 252 ? -6.979 -7.776 -4.430 1.00 97.94 252 GLY A N 1
ATOM 1999 C CA . GLY A 1 252 ? -5.545 -8.046 -4.329 1.00 97.94 252 GLY A CA 1
ATOM 2000 C C . GLY A 1 252 ? -4.752 -7.011 -5.126 1.00 97.94 252 GLY A C 1
ATOM 2001 O O . GLY A 1 252 ? -5.044 -6.800 -6.307 1.00 97.94 252 GLY A O 1
ATOM 2002 N N . LEU A 1 253 ? -3.792 -6.339 -4.483 1.00 98.69 253 LEU A N 1
ATOM 2003 C CA . LEU A 1 253 ? -3.016 -5.296 -5.148 1.00 98.69 253 LEU A CA 1
ATOM 2004 C C . LEU A 1 253 ? -1.955 -5.897 -6.066 1.00 98.69 253 LEU A C 1
ATOM 2006 O O . LEU A 1 253 ? -1.541 -7.052 -5.900 1.00 98.69 253 LEU A O 1
ATOM 2010 N N . ILE A 1 254 ? -1.521 -5.082 -7.021 1.00 98.88 254 ILE A N 1
ATOM 2011 C CA . ILE A 1 254 ? -0.519 -5.403 -8.025 1.00 98.88 254 ILE A CA 1
ATOM 2012 C C . ILE A 1 254 ? 0.602 -4.370 -7.939 1.00 98.88 254 ILE A C 1
ATOM 2014 O O . ILE A 1 254 ? 0.336 -3.177 -8.068 1.00 98.88 254 ILE A O 1
ATOM 2018 N N . ASP A 1 255 ? 1.838 -4.837 -7.771 1.00 98.88 255 ASP A N 1
ATOM 2019 C CA . ASP A 1 255 ? 3.029 -3.996 -7.905 1.00 98.88 255 ASP A CA 1
ATOM 2020 C C . ASP A 1 255 ? 3.754 -4.324 -9.213 1.00 98.88 255 ASP A C 1
ATOM 2022 O O . ASP A 1 255 ? 4.166 -5.464 -9.432 1.00 98.88 255 ASP A O 1
ATOM 2026 N N . THR A 1 256 ? 3.895 -3.351 -10.108 1.00 98.62 256 THR A N 1
ATOM 2027 C CA . THR A 1 256 ? 4.526 -3.545 -11.423 1.00 98.62 256 THR A CA 1
ATOM 2028 C C . THR A 1 256 ? 6.018 -3.245 -11.430 1.00 98.62 256 THR A C 1
ATOM 2030 O O . THR A 1 256 ? 6.650 -3.389 -12.473 1.00 98.62 256 THR A O 1
ATOM 2033 N N . HIS A 1 257 ? 6.592 -2.828 -10.300 1.00 98.75 257 HIS A N 1
ATOM 2034 C CA . HIS A 1 257 ? 7.989 -2.424 -10.235 1.00 98.75 257 HIS A CA 1
ATOM 2035 C C . HIS A 1 257 ? 8.615 -2.865 -8.917 1.00 98.75 257 HIS A C 1
ATOM 2037 O O . HIS A 1 257 ? 8.636 -2.134 -7.928 1.00 98.75 257 HIS A O 1
ATOM 2043 N N . VAL A 1 258 ? 9.168 -4.078 -8.909 1.00 98.62 258 VAL A N 1
ATOM 2044 C CA . VAL A 1 258 ? 9.945 -4.584 -7.772 1.00 98.62 258 VAL A CA 1
ATOM 2045 C C . VAL A 1 258 ? 11.302 -5.117 -8.218 1.00 98.62 258 VAL A C 1
ATOM 2047 O O . VAL A 1 258 ? 11.482 -5.528 -9.363 1.00 98.62 258 VAL A O 1
ATOM 2050 N N . HIS A 1 259 ? 12.254 -5.129 -7.291 1.00 98.06 259 HIS A N 1
ATOM 2051 C CA . HIS A 1 259 ? 13.571 -5.729 -7.446 1.00 98.06 259 HIS A CA 1
ATOM 2052 C C . HIS A 1 259 ? 13.797 -6.756 -6.331 1.00 98.06 259 HIS A C 1
ATOM 2054 O O . HIS A 1 259 ? 14.329 -6.442 -5.267 1.00 98.06 259 HIS A O 1
ATOM 2060 N N . LEU A 1 260 ? 13.440 -8.012 -6.586 1.00 97.62 260 LEU A N 1
ATOM 2061 C CA . LEU A 1 260 ? 13.537 -9.139 -5.652 1.00 97.62 260 LEU A CA 1
ATOM 2062 C C . LEU A 1 260 ? 14.964 -9.695 -5.521 1.00 97.62 260 LEU A C 1
ATOM 2064 O O . LEU A 1 260 ? 15.197 -10.606 -4.735 1.00 97.62 260 LEU A O 1
ATOM 2068 N N . ARG A 1 261 ? 15.923 -9.128 -6.268 1.00 96.94 261 ARG A N 1
ATOM 2069 C CA . ARG A 1 261 ? 17.381 -9.341 -6.157 1.00 96.94 261 ARG A CA 1
ATOM 2070 C C . ARG A 1 261 ? 17.867 -10.771 -6.441 1.00 96.94 261 ARG A C 1
ATOM 2072 O O . ARG A 1 261 ? 19.052 -11.064 -6.264 1.00 96.94 261 ARG A O 1
ATOM 2079 N N . GLU A 1 262 ? 17.002 -11.646 -6.944 1.00 96.75 262 GLU A N 1
ATOM 2080 C CA . GLU A 1 262 ? 17.320 -13.027 -7.315 1.00 96.75 262 GLU A CA 1
ATOM 2081 C C . GLU A 1 262 ? 17.113 -13.237 -8.829 1.00 96.75 262 GLU A C 1
ATOM 2083 O O . GLU A 1 262 ? 16.050 -12.897 -9.354 1.00 96.75 262 GLU A O 1
ATOM 2088 N N . PRO A 1 263 ? 18.100 -13.779 -9.571 1.00 95.75 263 PRO A N 1
ATOM 2089 C CA . PRO A 1 263 ? 19.375 -14.351 -9.115 1.00 95.75 263 PRO A CA 1
ATOM 2090 C C . PRO A 1 263 ? 20.498 -13.340 -8.806 1.00 95.75 263 PRO A C 1
ATOM 2092 O O . PRO A 1 263 ? 20.627 -12.294 -9.436 1.00 95.75 263 PRO A O 1
ATOM 2095 N N . GLY A 1 264 ? 21.375 -13.707 -7.865 1.00 93.62 264 GLY A N 1
ATOM 2096 C CA . GLY A 1 264 ? 22.701 -13.092 -7.690 1.00 93.62 264 GLY A CA 1
ATOM 2097 C C . GLY A 1 264 ? 22.905 -12.184 -6.469 1.00 93.62 264 GLY A C 1
ATOM 2098 O O . GLY A 1 264 ? 24.049 -11.989 -6.072 1.00 93.62 264 GLY A O 1
ATOM 2099 N N . ALA A 1 265 ? 21.854 -11.656 -5.832 1.00 94.62 265 ALA A N 1
ATOM 2100 C CA . ALA A 1 265 ? 21.967 -10.787 -4.649 1.00 94.62 265 ALA A CA 1
ATOM 2101 C C . ALA A 1 265 ? 21.003 -11.185 -3.514 1.00 94.62 265 ALA A C 1
ATOM 2103 O O . ALA A 1 265 ? 20.429 -10.332 -2.838 1.00 94.62 265 ALA A O 1
ATOM 2104 N N . THR A 1 266 ? 20.891 -12.490 -3.246 1.00 96.62 266 THR A N 1
ATOM 2105 C CA . THR A 1 266 ? 19.917 -13.063 -2.296 1.00 96.62 266 THR A CA 1
ATOM 2106 C C . THR A 1 266 ? 20.100 -12.655 -0.831 1.00 96.62 266 THR A C 1
ATOM 2108 O O . THR A 1 266 ? 19.209 -12.876 -0.008 1.00 96.62 266 THR A O 1
ATOM 2111 N N . LEU A 1 267 ? 21.244 -12.054 -0.486 1.00 95.88 267 LEU A N 1
ATOM 2112 C CA . LEU A 1 267 ? 21.477 -11.436 0.824 1.00 95.88 267 LEU A CA 1
ATOM 2113 C C . LEU A 1 267 ? 20.658 -10.152 1.017 1.00 95.88 267 LEU A C 1
ATOM 2115 O O . LEU A 1 267 ? 20.310 -9.830 2.148 1.00 95.88 267 LEU A O 1
ATOM 2119 N N . LYS A 1 268 ? 20.350 -9.432 -0.071 1.00 96.31 268 LYS A N 1
ATOM 2120 C CA . LYS A 1 268 ? 19.556 -8.194 -0.045 1.00 96.31 268 LYS A CA 1
ATOM 2121 C C . LYS A 1 268 ? 18.065 -8.502 0.004 1.00 96.31 268 LYS A C 1
ATOM 2123 O O . LYS A 1 268 ? 17.344 -7.897 0.786 1.00 96.31 268 LYS A O 1
ATOM 2128 N N . GLU A 1 269 ? 17.637 -9.424 -0.854 1.00 97.94 269 GLU A N 1
ATOM 2129 C CA . GLU A 1 269 ? 16.277 -9.955 -0.940 1.00 97.94 269 GLU A CA 1
ATOM 2130 C C . GLU A 1 269 ? 16.284 -11.234 -1.775 1.00 97.94 269 GLU A C 1
ATOM 2132 O O . GLU A 1 269 ? 17.188 -11.422 -2.581 1.00 97.94 269 GLU A O 1
ATOM 2137 N N . ASP A 1 270 ? 15.318 -12.125 -1.580 1.00 97.94 270 ASP A N 1
ATOM 2138 C CA . ASP A 1 270 ? 15.106 -13.273 -2.462 1.00 97.94 270 ASP A CA 1
ATOM 2139 C C . ASP A 1 270 ? 13.616 -13.444 -2.798 1.00 97.94 270 ASP A C 1
ATOM 2141 O O . ASP A 1 270 ? 12.759 -12.747 -2.242 1.00 97.94 270 ASP A O 1
ATOM 2145 N N . PHE A 1 271 ? 13.280 -14.370 -3.703 1.00 98.44 271 PHE A N 1
ATOM 2146 C CA . PHE A 1 271 ? 11.885 -14.572 -4.109 1.00 98.44 271 PHE A CA 1
ATOM 2147 C C . PHE A 1 271 ? 10.959 -14.913 -2.939 1.00 98.44 271 PHE A C 1
ATOM 2149 O O . PHE A 1 271 ? 9.803 -14.495 -2.933 1.00 98.44 271 PHE A O 1
ATOM 2156 N N . SER A 1 272 ? 11.433 -15.655 -1.938 1.00 98.31 272 SER A N 1
ATOM 2157 C CA . SER A 1 272 ? 10.610 -16.034 -0.789 1.00 98.31 272 SER A CA 1
ATOM 2158 C C . SER A 1 272 ? 10.370 -14.838 0.129 1.00 98.31 272 SER A C 1
ATOM 2160 O O . SER A 1 272 ? 9.230 -14.573 0.498 1.00 98.31 272 SER A O 1
ATOM 2162 N N . SER A 1 273 ? 11.415 -14.124 0.540 1.00 98.44 273 SER A N 1
ATOM 2163 C CA . SER A 1 273 ? 11.272 -12.998 1.470 1.00 98.44 273 SER A CA 1
ATOM 2164 C C . SER A 1 273 ? 10.563 -11.804 0.833 1.00 98.44 273 SER A C 1
ATOM 2166 O O . SER A 1 273 ? 9.620 -11.280 1.423 1.00 98.44 273 SER A O 1
ATOM 2168 N N . GLY A 1 274 ? 10.897 -11.455 -0.411 1.00 98.56 274 GLY A N 1
ATOM 2169 C CA . GLY A 1 274 ? 10.243 -10.354 -1.110 1.00 98.56 274 GLY A CA 1
ATOM 2170 C C . GLY A 1 274 ? 8.766 -10.631 -1.419 1.00 98.56 274 GLY A C 1
ATOM 2171 O O . GLY A 1 274 ? 7.934 -9.739 -1.290 1.00 98.56 274 GLY A O 1
ATOM 2172 N N . THR A 1 275 ? 8.378 -11.878 -1.722 1.00 98.81 275 THR A N 1
ATOM 2173 C CA . THR A 1 275 ? 6.946 -12.196 -1.906 1.00 98.81 275 THR A CA 1
ATOM 2174 C C . THR A 1 275 ? 6.168 -12.316 -0.595 1.00 98.81 275 THR A C 1
ATOM 2176 O O . THR A 1 275 ? 4.966 -12.051 -0.592 1.00 98.81 275 THR A O 1
ATOM 2179 N N . LYS A 1 276 ? 6.820 -12.643 0.532 1.00 98.69 276 LYS A N 1
ATOM 2180 C CA . LYS A 1 276 ? 6.215 -12.478 1.867 1.00 98.69 276 LYS A CA 1
ATOM 2181 C C . LYS A 1 276 ? 5.984 -11.004 2.186 1.00 98.69 276 LYS A C 1
ATOM 2183 O O . LYS A 1 276 ? 4.894 -10.662 2.630 1.00 98.69 276 LYS A O 1
ATOM 2188 N N . ALA A 1 277 ? 6.968 -10.148 1.903 1.00 98.75 277 ALA A N 1
ATOM 2189 C CA . ALA A 1 277 ? 6.849 -8.698 2.045 1.00 98.75 277 ALA A CA 1
ATOM 2190 C C . ALA A 1 277 ? 5.714 -8.139 1.172 1.00 98.75 277 ALA A C 1
ATOM 2192 O O . ALA A 1 277 ? 4.908 -7.337 1.635 1.00 98.75 277 ALA A O 1
ATOM 2193 N N . ALA A 1 278 ? 5.581 -8.631 -0.063 1.00 98.81 278 ALA A N 1
ATOM 2194 C CA . ALA A 1 278 ? 4.464 -8.294 -0.939 1.00 98.81 278 ALA A CA 1
ATOM 2195 C C . ALA A 1 278 ? 3.110 -8.656 -0.308 1.00 98.81 278 ALA A C 1
ATOM 2197 O O . ALA A 1 278 ? 2.256 -7.783 -0.173 1.00 98.81 278 ALA A O 1
ATOM 2198 N N . ILE A 1 279 ? 2.935 -9.901 0.156 1.00 98.69 279 ILE A N 1
ATOM 2199 C CA . ILE A 1 279 ? 1.699 -10.336 0.823 1.00 98.69 279 ILE A CA 1
ATOM 2200 C C . ILE A 1 279 ? 1.415 -9.496 2.076 1.00 98.69 279 ILE A C 1
ATOM 2202 O O . ILE A 1 279 ? 0.293 -9.026 2.244 1.00 98.69 279 ILE A O 1
ATOM 2206 N N . ALA A 1 280 ? 2.413 -9.251 2.927 1.00 98.38 280 ALA A N 1
ATOM 2207 C CA . ALA A 1 280 ? 2.257 -8.418 4.121 1.00 98.38 280 ALA A CA 1
ATOM 2208 C C . ALA A 1 280 ? 1.888 -6.959 3.784 1.00 98.38 280 ALA A C 1
ATOM 2210 O O . ALA A 1 280 ? 1.174 -6.318 4.551 1.00 98.38 280 ALA A O 1
ATOM 2211 N N . GLY A 1 281 ? 2.307 -6.465 2.614 1.00 98.38 281 GLY A N 1
ATOM 2212 C CA . GLY A 1 281 ? 1.924 -5.174 2.037 1.00 98.38 281 GLY A CA 1
ATOM 2213 C C . GLY A 1 281 ? 0.596 -5.161 1.266 1.00 98.38 281 GLY A C 1
ATOM 2214 O O . GLY A 1 281 ? 0.206 -4.116 0.747 1.00 98.38 281 GLY A O 1
ATOM 2215 N N . GLY A 1 282 ? -0.121 -6.288 1.184 1.00 98.50 282 GLY A N 1
ATOM 2216 C CA . GLY A 1 282 ? -1.391 -6.411 0.454 1.00 98.50 282 GLY A CA 1
ATOM 2217 C C . GLY A 1 282 ? -1.244 -6.676 -1.053 1.00 98.50 282 GLY A C 1
ATOM 2218 O O . GLY A 1 282 ? -2.245 -6.741 -1.771 1.00 98.50 282 GLY A O 1
ATOM 2219 N N . TYR A 1 283 ? -0.020 -6.862 -1.546 1.00 98.81 283 TYR A N 1
ATOM 2220 C CA . TYR A 1 283 ? 0.257 -7.227 -2.931 1.00 98.81 283 TYR A CA 1
ATOM 2221 C C . TYR A 1 283 ? 0.138 -8.732 -3.140 1.00 98.81 283 TYR A C 1
ATOM 2223 O O . TYR A 1 283 ? 0.751 -9.544 -2.451 1.00 98.81 283 TYR A O 1
ATOM 2231 N N . THR A 1 284 ? -0.650 -9.108 -4.141 1.00 98.75 284 THR A N 1
ATOM 2232 C CA . THR A 1 284 ? -0.961 -10.510 -4.469 1.00 98.75 284 THR A CA 1
ATOM 2233 C C . THR A 1 284 ? -0.429 -10.933 -5.834 1.00 98.75 284 THR A C 1
ATOM 2235 O O . THR A 1 284 ? -0.421 -12.127 -6.157 1.00 98.75 284 THR A O 1
ATOM 2238 N N . GLN A 1 285 ? 0.057 -9.961 -6.609 1.00 98.81 285 GLN A N 1
ATOM 2239 C CA . GLN A 1 285 ? 0.804 -10.142 -7.845 1.00 98.81 285 GLN A CA 1
ATOM 2240 C C . GLN A 1 285 ? 1.908 -9.075 -7.892 1.00 98.81 285 GLN A C 1
ATOM 2242 O O . GLN A 1 285 ? 1.634 -7.908 -7.611 1.00 98.81 285 GLN A O 1
ATOM 2247 N N . VAL A 1 286 ? 3.135 -9.456 -8.237 1.00 98.88 286 VAL A N 1
ATOM 2248 C CA . VAL A 1 286 ? 4.255 -8.517 -8.412 1.00 98.88 286 VAL A CA 1
ATOM 2249 C C . VAL A 1 286 ? 5.004 -8.787 -9.714 1.00 98.88 286 VAL A C 1
ATOM 2251 O O . VAL A 1 286 ? 5.078 -9.937 -10.153 1.00 98.88 286 VAL A O 1
ATOM 2254 N N . LEU A 1 287 ? 5.563 -7.749 -10.339 1.00 98.81 287 LEU A N 1
ATOM 2255 C CA . LEU A 1 287 ? 6.391 -7.868 -11.540 1.00 98.81 287 LEU A CA 1
ATOM 2256 C C . LEU A 1 287 ? 7.840 -7.472 -11.243 1.00 98.81 287 LEU A C 1
ATOM 2258 O O . LEU A 1 287 ? 8.133 -6.327 -10.900 1.00 98.81 287 LEU A O 1
ATOM 2262 N N . ASP A 1 288 ? 8.749 -8.436 -11.373 1.00 98.62 288 ASP A N 1
ATOM 2263 C CA . ASP A 1 288 ? 10.156 -8.253 -11.032 1.00 98.62 288 ASP A CA 1
ATOM 2264 C C . ASP A 1 288 ? 10.984 -7.726 -12.212 1.00 98.62 288 ASP A C 1
ATOM 2266 O O . ASP A 1 288 ? 10.911 -8.221 -13.347 1.00 98.62 288 ASP A O 1
ATOM 2270 N N . MET A 1 289 ? 11.804 -6.720 -11.920 1.00 98.19 289 MET A N 1
ATOM 2271 C CA . MET A 1 289 ? 12.655 -6.010 -12.869 1.00 98.19 289 MET A CA 1
ATOM 2272 C C . MET A 1 289 ? 13.863 -6.844 -13.331 1.00 98.19 289 MET A C 1
ATOM 2274 O O . MET A 1 289 ? 14.320 -7.754 -12.634 1.00 98.19 289 MET A O 1
ATOM 2278 N N . PRO A 1 290 ? 14.429 -6.557 -14.519 1.00 97.31 290 PRO A N 1
ATOM 2279 C CA . PRO A 1 290 ? 15.457 -7.403 -15.125 1.00 97.31 290 PRO A CA 1
ATOM 2280 C C . PRO A 1 290 ? 16.887 -7.105 -14.652 1.00 97.31 290 PRO A C 1
ATOM 2282 O O . PRO A 1 290 ? 17.807 -7.790 -15.084 1.00 97.31 290 PRO A O 1
ATOM 2285 N N . ASN A 1 291 ? 17.112 -6.101 -13.803 1.00 92.75 291 ASN A N 1
ATOM 2286 C CA . ASN A 1 291 ? 18.436 -5.611 -13.384 1.00 92.75 291 ASN A CA 1
ATOM 2287 C C . ASN A 1 291 ? 18.998 -6.290 -12.121 1.00 92.75 291 ASN A C 1
ATOM 2289 O O . ASN A 1 291 ? 19.721 -5.667 -11.340 1.00 92.75 291 ASN A O 1
ATOM 2293 N N . ASN A 1 292 ? 18.692 -7.571 -11.924 1.00 88.19 292 ASN A N 1
ATOM 2294 C CA . ASN A 1 292 ? 19.408 -8.386 -10.944 1.00 88.19 292 ASN A CA 1
ATOM 2295 C C . ASN A 1 292 ? 20.891 -8.520 -11.355 1.00 88.19 292 ASN A C 1
ATOM 2297 O O . ASN A 1 292 ? 21.209 -8.321 -12.531 1.00 88.19 292 ASN A O 1
ATOM 2301 N N . PRO A 1 293 ? 21.820 -8.856 -10.432 1.00 86.62 293 PRO A N 1
ATOM 2302 C CA . PRO A 1 293 ? 23.237 -9.016 -10.778 1.00 86.62 293 PRO A CA 1
ATOM 2303 C C . PRO A 1 293 ? 23.480 -9.952 -11.965 1.00 86.62 293 PRO A C 1
ATOM 2305 O O . PRO A 1 293 ? 24.407 -9.730 -12.739 1.00 86.62 293 PRO A O 1
ATOM 2308 N N . ILE A 1 294 ? 22.626 -10.967 -12.117 1.00 91.94 294 ILE A N 1
ATOM 2309 C CA . ILE A 1 294 ? 22.477 -11.722 -13.358 1.00 91.94 294 ILE A CA 1
ATOM 2310 C C . ILE A 1 294 ? 21.226 -11.175 -14.069 1.00 91.94 294 ILE A C 1
ATOM 2312 O O . ILE A 1 294 ? 20.104 -11.464 -13.638 1.00 91.94 294 ILE A O 1
ATOM 2316 N N . PRO A 1 295 ? 21.392 -10.345 -15.116 1.00 95.19 295 PRO A N 1
ATOM 2317 C CA . PRO A 1 295 ? 20.276 -9.632 -15.710 1.00 95.19 295 PRO A CA 1
ATOM 2318 C C . PRO A 1 295 ? 19.410 -10.520 -16.614 1.00 95.19 295 PRO A C 1
ATOM 2320 O O . PRO A 1 295 ? 19.888 -11.408 -17.328 1.00 95.19 295 PRO A O 1
ATOM 2323 N N . THR A 1 296 ? 18.111 -10.234 -16.640 1.00 97.19 296 THR A N 1
ATOM 2324 C CA . THR A 1 296 ? 17.121 -10.947 -17.461 1.00 97.19 296 THR A CA 1
ATOM 2325 C C . THR A 1 296 ? 17.091 -10.383 -18.885 1.00 97.19 296 THR A C 1
ATOM 2327 O O . THR A 1 296 ? 16.194 -9.623 -19.241 1.00 97.19 296 THR A O 1
ATOM 2330 N N . VAL A 1 297 ? 18.117 -10.700 -19.680 1.00 97.62 297 VAL A N 1
ATOM 2331 C CA . VAL A 1 297 ? 18.344 -10.175 -21.046 1.00 97.62 297 VAL A CA 1
ATOM 2332 C C . VAL A 1 297 ? 18.484 -11.256 -22.123 1.00 97.62 297 VAL A C 1
ATOM 2334 O O . VAL A 1 297 ? 18.668 -10.929 -23.297 1.00 97.62 297 VAL A O 1
ATOM 2337 N N . THR A 1 298 ? 18.387 -12.538 -21.761 1.00 98.19 298 THR A N 1
ATOM 2338 C CA . THR A 1 298 ? 18.327 -13.657 -22.716 1.00 98.19 298 THR A CA 1
ATOM 2339 C C . THR A 1 298 ? 17.187 -14.617 -22.348 1.00 98.19 298 THR A C 1
ATOM 2341 O O . THR A 1 298 ? 16.729 -14.603 -21.200 1.00 98.19 298 THR A O 1
ATOM 2344 N N . PRO A 1 299 ? 16.698 -15.451 -23.286 1.00 98.44 299 PRO A N 1
ATOM 2345 C CA . PRO A 1 299 ? 15.706 -16.481 -22.981 1.00 98.44 299 PRO A CA 1
ATOM 2346 C C . PRO A 1 299 ? 16.145 -17.417 -21.848 1.00 98.44 299 PRO A C 1
ATOM 2348 O O . PRO A 1 299 ? 15.328 -17.787 -21.007 1.00 98.44 299 PRO A O 1
ATOM 2351 N N . GLU A 1 300 ? 17.437 -17.745 -21.781 1.00 98.19 300 GLU A N 1
ATOM 2352 C CA . GLU A 1 300 ? 18.008 -18.616 -20.754 1.00 98.19 300 GLU A CA 1
ATOM 2353 C C . GLU A 1 300 ? 17.961 -17.963 -19.370 1.00 98.19 300 GLU A C 1
ATOM 2355 O O . GLU A 1 300 ? 17.504 -18.598 -18.422 1.00 98.19 300 G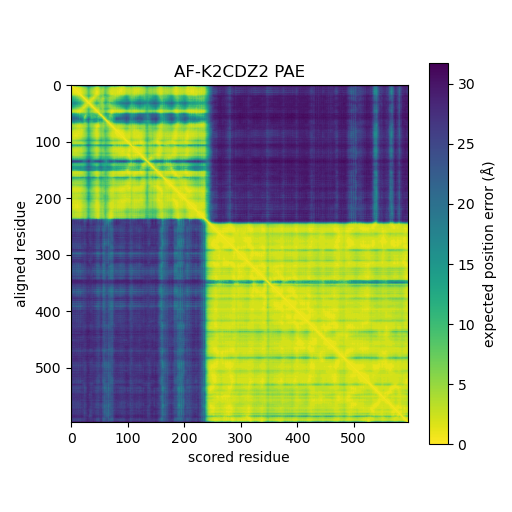LU A O 1
ATOM 2360 N N . THR A 1 301 ? 18.358 -16.688 -19.240 1.00 97.75 301 THR A N 1
ATOM 2361 C CA . THR A 1 301 ? 18.303 -16.006 -17.933 1.00 97.75 301 THR A CA 1
ATOM 2362 C C . THR A 1 301 ? 16.870 -15.719 -17.490 1.00 97.75 301 THR A C 1
ATOM 2364 O O . THR A 1 301 ? 16.587 -15.692 -16.292 1.00 97.75 301 THR A O 1
ATOM 2367 N N . LEU A 1 302 ? 15.931 -15.563 -18.431 1.00 98.25 302 LEU A N 1
ATOM 2368 C CA . LEU A 1 302 ? 14.498 -15.538 -18.132 1.00 98.25 302 LEU A CA 1
ATOM 2369 C C . LEU A 1 302 ? 14.003 -16.900 -17.633 1.00 98.25 302 LEU A C 1
ATOM 2371 O O . LEU A 1 302 ? 13.267 -16.958 -16.648 1.00 98.25 302 LEU A O 1
ATOM 2375 N N . GLN A 1 303 ? 14.389 -17.995 -18.287 1.00 97.94 303 GLN A N 1
ATOM 2376 C CA . GLN A 1 303 ? 14.000 -19.340 -17.871 1.00 97.94 303 GLN A CA 1
ATOM 2377 C C . GLN A 1 303 ? 14.549 -19.682 -16.481 1.00 97.94 303 GLN A C 1
ATOM 2379 O O . GLN A 1 303 ? 13.776 -20.098 -15.620 1.00 97.94 303 GLN A O 1
ATOM 2384 N N . GLU A 1 304 ? 15.836 -19.441 -16.233 1.00 97.12 304 GLU A N 1
ATOM 2385 C CA . GLU A 1 304 ? 16.469 -19.660 -14.925 1.00 97.12 304 GLU A CA 1
ATOM 2386 C C . GLU A 1 304 ? 15.715 -18.914 -13.816 1.00 97.12 304 GLU A C 1
ATOM 2388 O O . GLU A 1 304 ? 15.380 -19.476 -12.773 1.00 97.12 304 GLU A O 1
ATOM 2393 N N . LYS A 1 305 ? 15.376 -17.648 -14.067 1.00 96.81 305 LYS A N 1
ATOM 2394 C CA . LYS A 1 305 ? 14.647 -16.813 -13.113 1.00 96.81 305 LYS A CA 1
ATOM 2395 C C . LYS A 1 305 ? 13.237 -17.335 -12.820 1.00 96.81 305 LYS A C 1
ATOM 2397 O O . LYS A 1 305 ? 12.819 -17.330 -11.663 1.00 96.81 305 LYS A O 1
ATOM 2402 N N . ASN A 1 306 ? 12.533 -17.840 -13.838 1.00 97.00 306 ASN A N 1
ATOM 2403 C CA . ASN A 1 306 ? 11.251 -18.523 -13.646 1.00 97.00 306 ASN A CA 1
ATOM 2404 C C . ASN A 1 306 ? 11.410 -19.761 -12.749 1.00 97.00 306 ASN A C 1
ATOM 2406 O O . ASN A 1 306 ? 10.638 -19.940 -11.809 1.00 97.00 306 ASN A O 1
ATOM 2410 N N . GLU A 1 307 ? 12.414 -20.598 -13.015 1.00 97.75 307 GLU A N 1
ATOM 2411 C CA . GLU A 1 307 ? 12.666 -21.833 -12.264 1.00 97.75 307 GLU A CA 1
ATOM 2412 C C . GLU A 1 307 ? 13.005 -21.558 -10.791 1.00 97.75 307 GLU A C 1
ATOM 2414 O O . GLU A 1 307 ? 12.498 -22.249 -9.907 1.00 97.75 307 GLU A O 1
ATOM 2419 N N . LEU A 1 308 ? 13.775 -20.502 -10.509 1.00 97.31 308 LEU A N 1
ATOM 2420 C CA . LEU A 1 308 ? 14.141 -20.097 -9.146 1.00 97.31 308 LEU A CA 1
ATOM 2421 C C . LEU A 1 308 ? 12.946 -19.669 -8.282 1.00 97.31 308 LEU A C 1
ATOM 2423 O O . LEU A 1 308 ? 12.996 -19.824 -7.056 1.00 97.31 308 LEU A O 1
ATOM 2427 N N . ALA A 1 309 ? 11.886 -19.139 -8.897 1.00 97.00 309 ALA A N 1
ATOM 2428 C CA . ALA A 1 309 ? 10.683 -18.690 -8.201 1.00 97.00 309 ALA A CA 1
ATOM 2429 C C . ALA A 1 309 ? 9.718 -19.846 -7.862 1.00 97.00 309 ALA A C 1
ATOM 2431 O O . ALA A 1 309 ? 8.979 -19.782 -6.872 1.00 97.00 309 ALA A O 1
ATOM 2432 N N . ILE A 1 310 ? 9.708 -20.923 -8.655 1.00 96.38 310 ILE A N 1
ATOM 2433 C CA . ILE A 1 310 ? 8.737 -22.017 -8.516 1.00 96.38 310 ILE A CA 1
ATOM 2434 C C . ILE A 1 310 ? 8.851 -22.689 -7.139 1.00 96.38 310 ILE A C 1
ATOM 2436 O O . ILE A 1 310 ? 9.921 -23.084 -6.686 1.00 96.38 310 ILE A O 1
ATOM 2440 N N . GLY A 1 311 ? 7.707 -22.832 -6.461 1.00 94.19 311 GLY A N 1
ATOM 2441 C CA . GLY A 1 311 ? 7.607 -23.502 -5.160 1.00 94.19 311 GLY A CA 1
ATOM 2442 C C . GLY A 1 311 ? 8.118 -22.690 -3.964 1.00 94.19 311 GLY A C 1
ATOM 2443 O O . GLY A 1 311 ? 8.120 -23.213 -2.851 1.00 94.19 311 GLY A O 1
ATOM 2444 N N . ARG A 1 312 ? 8.538 -21.431 -4.163 1.00 96.44 312 ARG A N 1
ATOM 2445 C CA . ARG A 1 312 ? 9.108 -20.568 -3.107 1.00 96.44 312 ARG A CA 1
ATOM 2446 C C . ARG A 1 312 ? 8.368 -19.242 -2.906 1.00 96.44 312 ARG A C 1
ATOM 2448 O O . ARG A 1 312 ? 8.590 -18.585 -1.894 1.00 96.44 312 ARG A O 1
ATOM 2455 N N . ILE A 1 313 ? 7.493 -18.868 -3.837 1.00 98.50 313 ILE A N 1
ATOM 2456 C CA . ILE A 1 313 ? 6.784 -17.581 -3.856 1.00 98.50 313 ILE A CA 1
ATOM 2457 C C . ILE A 1 313 ? 5.434 -17.610 -3.120 1.00 98.50 313 ILE A C 1
ATOM 2459 O O . ILE A 1 313 ? 4.667 -18.572 -3.207 1.00 98.50 313 ILE A O 1
ATOM 2463 N N . PHE A 1 314 ? 5.123 -16.530 -2.404 1.00 98.44 314 PHE A N 1
ATOM 2464 C CA . PHE A 1 314 ? 3.907 -16.381 -1.589 1.00 98.44 314 PHE A CA 1
ATOM 2465 C C . PHE A 1 314 ? 2.783 -15.610 -2.297 1.00 98.44 314 PHE A C 1
ATOM 2467 O O . PHE A 1 314 ? 1.614 -15.841 -2.003 1.00 98.44 314 PHE A O 1
ATOM 2474 N N . CYS A 1 315 ? 3.122 -14.767 -3.272 1.00 98.50 315 CYS A N 1
ATOM 2475 C CA . CYS A 1 315 ? 2.201 -14.134 -4.219 1.00 98.50 315 CYS A CA 1
ATOM 2476 C C . CYS A 1 315 ? 2.581 -14.510 -5.660 1.00 98.50 315 CYS A C 1
ATOM 2478 O O . CYS A 1 315 ? 3.632 -15.116 -5.883 1.00 98.50 315 CYS A O 1
ATOM 2480 N N . ASP A 1 316 ? 1.725 -14.203 -6.640 1.00 98.69 316 ASP A N 1
ATOM 2481 C CA . ASP A 1 316 ? 2.082 -14.443 -8.041 1.00 98.69 316 ASP A CA 1
ATOM 2482 C C . ASP A 1 316 ? 3.233 -13.522 -8.472 1.00 98.69 316 ASP A C 1
ATOM 2484 O O . ASP A 1 316 ? 3.252 -12.344 -8.117 1.00 98.69 316 ASP A O 1
ATOM 2488 N N . VAL A 1 317 ? 4.160 -14.041 -9.277 1.00 98.75 317 VAL A N 1
ATOM 2489 C CA . VAL A 1 317 ? 5.315 -13.279 -9.774 1.00 98.75 317 VAL A CA 1
ATOM 2490 C C . VAL A 1 317 ? 5.370 -13.342 -11.293 1.00 98.75 317 VAL A C 1
ATOM 2492 O O . VAL A 1 317 ? 5.320 -14.421 -11.883 1.00 98.75 317 VAL A O 1
ATOM 2495 N N . GLY A 1 318 ? 5.466 -12.179 -11.927 1.00 98.50 318 GLY A N 1
ATOM 2496 C CA . GLY A 1 318 ? 5.785 -12.023 -13.341 1.00 98.50 318 GLY A CA 1
ATOM 2497 C C . GLY A 1 318 ? 7.149 -11.368 -13.536 1.00 98.50 318 GLY A C 1
ATOM 2498 O O . GLY A 1 318 ? 7.730 -10.834 -12.593 1.00 98.50 318 GLY A O 1
ATOM 2499 N N . PHE A 1 319 ? 7.656 -11.382 -14.768 1.00 98.69 319 PHE A N 1
ATOM 2500 C CA . PHE A 1 319 ? 8.978 -10.838 -15.082 1.00 98.69 319 PHE A CA 1
ATOM 2501 C C . PHE A 1 319 ? 8.942 -9.848 -16.243 1.00 98.69 319 PHE A C 1
ATOM 2503 O O . PHE A 1 319 ? 8.247 -10.053 -17.245 1.00 98.69 319 PHE A O 1
ATOM 2510 N N . HIS A 1 320 ? 9.740 -8.792 -16.111 1.00 98.75 320 HIS A N 1
ATOM 2511 C CA . HIS A 1 320 ? 10.131 -7.919 -17.213 1.00 98.75 320 HIS A CA 1
ATOM 2512 C C . HIS A 1 320 ? 11.431 -8.409 -17.863 1.00 98.75 320 HIS A C 1
ATOM 2514 O O . HIS A 1 320 ? 12.198 -9.172 -17.270 1.00 98.75 320 HIS A O 1
ATOM 2520 N N . PHE A 1 321 ? 11.696 -7.945 -19.083 1.00 98.62 321 PHE A N 1
ATOM 2521 C CA . PHE A 1 321 ? 12.919 -8.244 -19.830 1.00 98.62 321 PHE A CA 1
ATOM 2522 C C . PHE A 1 321 ? 13.771 -6.991 -20.008 1.00 98.62 321 PHE A C 1
ATOM 2524 O O . PHE A 1 321 ? 13.234 -5.904 -20.203 1.00 98.62 321 PHE A O 1
ATOM 2531 N N . GLY A 1 322 ? 15.094 -7.120 -19.956 1.00 98.12 322 GLY A N 1
ATOM 2532 C CA . GLY A 1 322 ? 16.006 -5.996 -20.153 1.00 98.12 322 GLY A CA 1
ATOM 2533 C C . GLY A 1 322 ? 16.218 -5.693 -21.636 1.00 98.12 322 GLY A C 1
ATOM 2534 O O . GLY A 1 322 ? 16.600 -6.570 -22.414 1.00 98.12 322 GLY A O 1
ATOM 2535 N N . GLY A 1 323 ? 15.993 -4.443 -22.031 1.00 97.00 323 GLY A N 1
ATOM 2536 C CA . GLY A 1 323 ? 16.251 -3.947 -23.379 1.00 97.00 323 GLY A CA 1
ATOM 2537 C C . GLY A 1 323 ? 17.672 -3.428 -23.521 1.00 97.00 323 GLY A C 1
ATOM 2538 O O . GLY A 1 323 ? 18.009 -2.385 -22.976 1.00 97.00 323 GLY A O 1
ATOM 2539 N N . THR A 1 324 ? 18.489 -4.147 -24.283 1.00 95.19 324 THR A N 1
ATOM 2540 C CA . THR A 1 324 ? 19.844 -3.758 -24.676 1.00 95.19 324 THR A CA 1
ATOM 2541 C C . THR A 1 324 ? 20.029 -4.017 -26.171 1.00 95.19 324 THR A C 1
ATOM 2543 O O . THR A 1 324 ? 19.231 -4.716 -26.809 1.00 95.19 324 THR A O 1
ATOM 2546 N N . LYS A 1 325 ? 21.116 -3.493 -26.751 1.00 93.06 325 LYS A N 1
ATOM 2547 C CA . LYS A 1 325 ? 21.504 -3.793 -28.138 1.00 93.06 325 LYS A CA 1
ATOM 2548 C C . LYS A 1 325 ? 21.548 -5.298 -28.406 1.00 93.06 325 LYS A C 1
ATOM 2550 O O . LYS A 1 325 ? 21.051 -5.754 -29.440 1.00 93.06 325 LYS A O 1
ATOM 2555 N N . ASP A 1 326 ? 22.129 -6.058 -27.482 1.00 95.38 326 ASP A N 1
ATOM 2556 C CA . ASP A 1 326 ? 22.336 -7.497 -27.633 1.00 95.38 326 ASP A CA 1
ATOM 2557 C C . ASP A 1 326 ? 21.071 -8.302 -27.363 1.00 95.38 326 ASP A C 1
ATOM 2559 O O . ASP A 1 326 ? 20.870 -9.325 -28.015 1.00 95.38 326 ASP A O 1
ATOM 2563 N N . SER A 1 327 ? 20.198 -7.848 -26.459 1.00 97.31 327 SER A N 1
ATOM 2564 C CA . SER A 1 327 ? 18.940 -8.543 -26.172 1.00 97.31 327 SER A CA 1
ATOM 2565 C C . SER A 1 327 ? 17.900 -8.369 -27.284 1.00 97.31 327 SER A C 1
ATOM 2567 O O . SER A 1 327 ? 17.016 -9.213 -27.430 1.00 97.31 327 SER A O 1
ATOM 2569 N N . SER A 1 328 ? 18.064 -7.352 -28.143 1.00 97.25 328 SER A N 1
ATOM 2570 C CA . SER A 1 328 ? 17.158 -7.071 -29.269 1.00 97.25 328 SER A CA 1
ATOM 2571 C C . SER A 1 328 ? 16.946 -8.235 -30.242 1.00 97.25 328 SER A C 1
ATOM 2573 O O . SER A 1 328 ? 15.886 -8.331 -30.854 1.00 97.25 328 SER A O 1
ATOM 2575 N N . LYS A 1 329 ? 17.909 -9.161 -30.355 1.00 97.81 329 LYS A N 1
ATOM 2576 C CA . LYS A 1 329 ? 17.774 -10.368 -31.192 1.00 97.81 329 LYS A CA 1
ATOM 2577 C C . LYS A 1 329 ? 16.772 -11.393 -30.646 1.00 97.81 329 LYS A C 1
ATOM 2579 O O . LYS A 1 329 ? 16.372 -12.279 -31.390 1.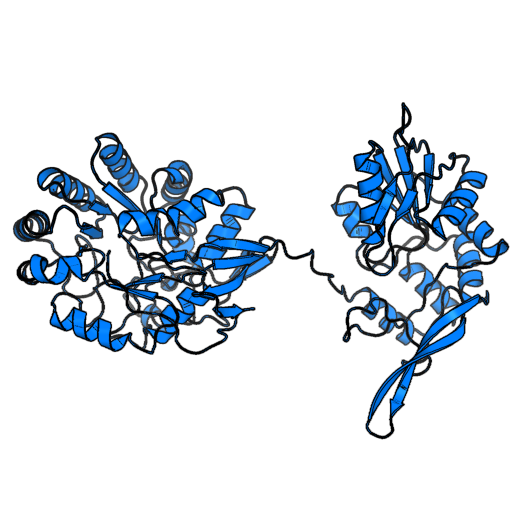00 97.81 329 LYS A O 1
ATOM 2584 N N . TYR A 1 330 ? 16.392 -11.288 -29.372 1.00 98.44 330 TYR A N 1
ATOM 2585 C CA . TYR A 1 330 ? 15.493 -12.229 -28.700 1.00 98.44 330 TYR A CA 1
ATOM 2586 C C . TYR A 1 330 ? 14.067 -11.695 -28.544 1.00 98.44 330 TYR A C 1
ATOM 2588 O O . TYR A 1 330 ? 13.203 -12.424 -28.070 1.00 98.44 330 TYR A O 1
ATOM 2596 N N . PHE A 1 331 ? 13.799 -10.437 -28.913 1.00 98.31 331 PHE A N 1
ATOM 2597 C CA . PHE A 1 331 ? 12.524 -9.773 -28.617 1.00 98.31 331 PHE A CA 1
ATOM 2598 C C . PHE A 1 331 ? 11.304 -10.530 -29.141 1.00 98.31 331 PHE A C 1
ATOM 2600 O O . PHE A 1 331 ? 10.340 -10.696 -28.400 1.00 98.31 331 PHE A O 1
ATOM 2607 N N . GLU A 1 332 ? 11.364 -11.043 -30.370 1.00 96.62 332 GLU A N 1
ATOM 2608 C CA . GLU A 1 332 ? 10.286 -11.858 -30.939 1.00 96.62 332 GLU A CA 1
ATOM 2609 C C . GLU A 1 332 ? 10.023 -13.116 -30.093 1.00 96.62 332 GLU A C 1
ATOM 2611 O O . GLU A 1 332 ? 8.878 -13.411 -29.767 1.00 96.62 332 GLU A O 1
ATOM 2616 N N . GLU A 1 333 ? 11.079 -13.798 -29.642 1.00 97.38 333 GLU A N 1
ATOM 2617 C CA . GLU A 1 333 ? 10.986 -15.037 -28.863 1.00 97.38 333 GLU A CA 1
ATOM 2618 C C . GLU A 1 333 ? 10.438 -14.832 -27.438 1.00 97.38 333 GLU A C 1
ATOM 2620 O O . GLU A 1 333 ? 9.743 -15.702 -26.899 1.00 97.38 333 GLU A O 1
ATOM 2625 N N . VAL A 1 334 ? 10.782 -13.710 -26.795 1.00 97.88 334 VAL A N 1
ATOM 2626 C CA . VAL A 1 334 ? 10.465 -13.479 -25.373 1.00 97.88 334 VAL A CA 1
ATOM 2627 C C . VAL A 1 334 ? 9.227 -12.623 -25.143 1.00 97.88 334 VAL A C 1
ATOM 2629 O O . VAL A 1 334 ? 8.698 -12.642 -24.035 1.00 97.88 334 VAL A O 1
ATOM 2632 N N . SER A 1 335 ? 8.754 -11.877 -26.143 1.00 97.12 335 SER A N 1
ATOM 2633 C CA . SER A 1 335 ? 7.709 -10.854 -25.964 1.00 97.12 335 SER A CA 1
ATOM 2634 C C . SER A 1 335 ? 6.371 -11.371 -25.416 1.00 97.12 335 SER A C 1
ATOM 2636 O O . SER A 1 335 ? 5.681 -10.633 -24.716 1.00 97.12 335 SER A O 1
ATOM 2638 N N . ASP A 1 336 ? 6.025 -12.638 -25.658 1.00 96.56 336 ASP A N 1
ATOM 2639 C CA . ASP A 1 336 ? 4.830 -13.293 -25.096 1.00 96.56 336 ASP A CA 1
ATOM 2640 C C . ASP A 1 336 ? 5.070 -13.945 -23.722 1.00 96.56 336 ASP A C 1
ATOM 2642 O O . ASP A 1 336 ? 4.146 -14.458 -23.096 1.00 96.56 336 ASP A O 1
ATOM 2646 N N . LYS A 1 337 ? 6.312 -13.929 -23.227 1.00 97.62 337 LYS A N 1
ATOM 2647 C CA . LYS A 1 337 ? 6.718 -14.532 -21.947 1.00 97.62 337 LYS A CA 1
ATOM 2648 C C . LYS A 1 337 ? 6.989 -13.491 -20.858 1.00 97.62 337 LYS A C 1
ATOM 2650 O O . LYS A 1 337 ? 7.272 -13.872 -19.725 1.00 97.62 337 LYS A O 1
ATOM 2655 N N . VAL A 1 338 ? 6.936 -12.198 -21.185 1.00 98.56 338 VAL A N 1
ATOM 2656 C CA . VAL A 1 338 ? 7.323 -11.094 -20.291 1.00 98.56 338 VAL A CA 1
ATOM 2657 C C . VAL A 1 338 ? 6.302 -9.968 -20.328 1.00 98.56 338 VAL A C 1
ATOM 2659 O O . VAL A 1 338 ? 5.691 -9.698 -21.358 1.00 98.56 338 VAL A O 1
ATOM 2662 N N . PHE A 1 339 ? 6.129 -9.277 -19.206 1.00 98.56 339 PHE A N 1
ATOM 2663 C CA . PHE A 1 339 ? 5.107 -8.233 -19.078 1.00 98.56 339 PHE A CA 1
ATOM 2664 C C . PHE A 1 339 ? 5.500 -6.910 -19.742 1.00 98.56 339 PHE A C 1
ATOM 2666 O O . PHE A 1 339 ? 4.641 -6.137 -20.157 1.00 98.56 339 PHE A O 1
ATOM 2673 N N . GLY A 1 340 ? 6.798 -6.648 -19.878 1.00 98.25 340 GLY A N 1
ATOM 2674 C CA . GLY A 1 340 ? 7.301 -5.458 -20.551 1.00 98.25 340 GLY A CA 1
ATOM 2675 C C . GLY A 1 340 ? 8.800 -5.530 -20.799 1.00 98.25 340 GLY A C 1
ATOM 2676 O O . GLY A 1 340 ? 9.505 -6.318 -20.162 1.00 98.25 340 GLY A O 1
ATOM 2677 N N . LEU A 1 341 ? 9.271 -4.696 -21.722 1.00 98.69 341 LEU A N 1
ATOM 2678 C CA . LEU A 1 341 ? 10.693 -4.478 -21.970 1.00 98.69 341 LEU A CA 1
ATOM 2679 C C . LEU A 1 341 ? 11.161 -3.238 -21.210 1.00 98.69 341 LEU A C 1
ATOM 2681 O O . LEU A 1 341 ? 10.735 -2.139 -21.544 1.00 98.69 341 LEU A O 1
ATOM 2685 N N . LYS A 1 342 ? 12.050 -3.389 -20.230 1.00 98.56 342 LYS A N 1
ATOM 2686 C CA . LYS A 1 342 ? 12.635 -2.279 -19.471 1.00 98.56 342 LYS A CA 1
ATOM 2687 C C . LYS A 1 342 ? 13.935 -1.806 -20.119 1.00 98.56 342 LYS A C 1
ATOM 2689 O O . LYS A 1 342 ? 14.896 -2.569 -20.211 1.00 98.56 342 LYS A O 1
ATOM 2694 N N . VAL A 1 343 ? 13.971 -0.540 -20.518 1.00 97.94 343 VAL A N 1
ATOM 2695 C CA . VAL A 1 343 ? 15.142 0.155 -21.068 1.00 97.94 343 VAL A CA 1
ATOM 2696 C C . VAL A 1 343 ? 15.625 1.185 -20.048 1.00 97.94 343 VAL A C 1
ATOM 2698 O O . VAL A 1 343 ? 14.826 1.957 -19.514 1.00 97.94 343 VAL A O 1
ATOM 2701 N N . TYR A 1 344 ? 16.923 1.195 -19.755 1.00 95.88 344 TYR A N 1
ATOM 2702 C CA . TYR A 1 344 ? 17.530 2.178 -18.860 1.00 95.88 344 TYR A CA 1
ATOM 2703 C C . TYR A 1 344 ? 18.274 3.215 -19.697 1.00 95.88 344 TYR A C 1
ATOM 2705 O O . TYR A 1 344 ? 19.275 2.887 -20.329 1.00 95.88 344 TYR A O 1
ATOM 2713 N N . MET A 1 345 ? 17.765 4.445 -19.710 1.00 93.75 345 MET A N 1
ATOM 2714 C CA . MET A 1 345 ? 18.354 5.584 -20.426 1.00 93.75 345 MET A CA 1
ATOM 2715 C C . MET A 1 345 ? 19.142 6.505 -19.481 1.00 93.75 345 MET A C 1
ATOM 2717 O O . MET A 1 345 ? 19.899 7.357 -19.931 1.00 93.75 345 MET A O 1
ATOM 2721 N N . ASN A 1 346 ? 19.008 6.299 -18.166 1.00 86.62 346 ASN A N 1
ATOM 2722 C CA . ASN A 1 346 ? 19.791 6.961 -17.120 1.00 86.62 346 ASN A CA 1
ATOM 2723 C C . ASN A 1 346 ? 20.341 5.925 -16.130 1.00 86.62 346 ASN A C 1
ATOM 2725 O O . ASN A 1 346 ? 20.237 4.711 -16.337 1.00 86.62 346 ASN A O 1
ATOM 2729 N N . HIS A 1 347 ? 20.964 6.423 -15.059 1.00 78.44 347 HIS A N 1
ATOM 2730 C CA . HIS A 1 347 ? 21.733 5.650 -14.094 1.00 78.44 347 HIS A CA 1
ATOM 2731 C C . HIS A 1 347 ? 21.014 4.369 -13.639 1.00 78.44 347 HIS A C 1
ATOM 2733 O O . HIS A 1 347 ? 19.994 4.401 -12.955 1.00 78.44 347 HIS A O 1
ATOM 2739 N N . THR A 1 348 ? 21.632 3.221 -13.909 1.00 75.94 348 THR A N 1
ATOM 2740 C CA . THR A 1 348 ? 21.155 1.906 -13.472 1.00 75.94 348 THR A CA 1
ATOM 2741 C C . THR A 1 348 ? 22.292 1.078 -12.886 1.00 75.94 348 THR A C 1
ATOM 2743 O O . THR A 1 348 ? 23.467 1.430 -12.982 1.00 75.94 348 THR A O 1
ATOM 2746 N N . THR A 1 349 ? 21.947 -0.036 -12.254 1.00 61.47 349 THR A N 1
ATOM 2747 C CA . THR A 1 349 ? 22.916 -1.028 -11.793 1.00 61.47 349 THR A CA 1
ATOM 2748 C C . THR A 1 349 ? 23.290 -1.982 -12.926 1.00 61.47 349 THR A C 1
ATOM 2750 O O . THR A 1 349 ? 22.420 -2.513 -13.615 1.00 61.47 349 THR A O 1
ATOM 2753 N N . GLY A 1 350 ? 24.584 -2.273 -13.069 1.00 66.94 350 GLY A N 1
ATOM 2754 C CA . GLY A 1 350 ? 25.086 -3.242 -14.046 1.00 66.94 350 GLY A CA 1
ATOM 2755 C C . GLY A 1 350 ? 25.237 -2.665 -15.456 1.00 66.94 350 GLY A C 1
ATOM 2756 O O . GLY A 1 350 ? 25.485 -1.478 -15.631 1.00 66.94 350 GLY A O 1
ATOM 2757 N N . THR A 1 351 ? 25.124 -3.522 -16.472 1.00 75.56 351 THR A N 1
ATOM 2758 C CA . THR A 1 351 ? 25.450 -3.212 -17.879 1.00 75.56 351 THR A CA 1
ATOM 2759 C C . THR A 1 351 ? 24.219 -2.887 -18.733 1.00 75.56 351 THR A C 1
ATOM 2761 O O . THR A 1 351 ? 24.232 -3.109 -19.941 1.00 75.56 351 THR A O 1
ATOM 2764 N N . LEU A 1 352 ? 23.119 -2.455 -18.108 1.00 88.06 352 LEU A N 1
ATOM 2765 C CA . LEU A 1 352 ? 21.824 -2.270 -18.779 1.00 88.06 352 LEU A CA 1
ATOM 2766 C C . LEU A 1 352 ? 21.575 -0.847 -19.287 1.00 88.06 352 LEU A C 1
ATOM 2768 O O . LEU A 1 352 ? 20.551 -0.618 -19.926 1.00 88.06 352 LEU A O 1
ATOM 2772 N N . LEU A 1 353 ? 22.479 0.090 -18.995 1.00 90.25 353 LEU A N 1
ATOM 2773 C CA . LEU A 1 353 ? 22.414 1.449 -19.518 1.00 90.25 353 LEU A CA 1
ATOM 2774 C C . LEU A 1 353 ? 22.581 1.427 -21.044 1.00 90.25 353 LEU A C 1
ATOM 2776 O O . LEU A 1 353 ? 23.527 0.826 -21.557 1.00 90.25 353 LEU A O 1
ATOM 2780 N N . VAL A 1 354 ? 21.673 2.088 -21.761 1.00 91.31 354 VAL A N 1
ATOM 2781 C CA . VAL A 1 354 ? 21.731 2.249 -23.217 1.00 91.31 354 VAL A CA 1
ATOM 2782 C C . VAL A 1 354 ? 21.874 3.733 -23.539 1.00 91.31 354 VAL A C 1
ATOM 2784 O O . VAL A 1 354 ? 20.914 4.483 -23.413 1.00 91.31 354 VAL A O 1
ATOM 2787 N N . GLU A 1 355 ? 23.075 4.138 -23.955 1.00 88.31 355 GLU A N 1
ATOM 2788 C CA . GLU A 1 355 ? 23.403 5.548 -24.243 1.00 88.31 355 GLU A CA 1
ATOM 2789 C C . GLU A 1 355 ? 23.461 5.860 -25.742 1.00 88.31 355 GLU A C 1
ATOM 2791 O O . GLU A 1 355 ? 23.316 7.007 -26.139 1.00 88.31 355 GLU A O 1
ATOM 2796 N N . ALA A 1 356 ? 23.723 4.861 -26.589 1.00 89.94 356 ALA A N 1
ATOM 2797 C CA . ALA A 1 356 ? 23.906 5.094 -28.016 1.00 89.94 356 ALA A CA 1
ATOM 2798 C C . ALA A 1 356 ? 22.556 5.219 -28.737 1.00 89.94 356 ALA A C 1
ATOM 2800 O O . ALA A 1 356 ? 21.780 4.259 -28.762 1.00 89.94 356 ALA A O 1
ATOM 2801 N N . ASP A 1 357 ? 22.327 6.347 -29.415 1.00 91.62 357 ASP A N 1
ATOM 2802 C CA . ASP A 1 357 ? 21.112 6.624 -30.198 1.00 91.62 357 ASP A CA 1
ATOM 2803 C C . ASP A 1 357 ? 20.765 5.490 -31.173 1.00 91.62 357 ASP A C 1
ATOM 2805 O O . ASP A 1 357 ? 19.601 5.129 -31.339 1.00 91.62 357 ASP A O 1
ATOM 2809 N N . GLU A 1 358 ? 21.770 4.895 -31.825 1.00 95.25 358 GLU A N 1
ATOM 2810 C CA . GLU A 1 358 ? 21.574 3.776 -32.757 1.00 95.25 358 GLU A CA 1
ATOM 2811 C C . GLU A 1 358 ? 20.999 2.536 -32.057 1.00 95.25 358 GLU A C 1
ATOM 2813 O O . GLU A 1 358 ? 20.154 1.831 -32.616 1.00 95.25 358 GLU A O 1
ATOM 2818 N N . ASP A 1 359 ? 21.428 2.280 -30.820 1.00 96.06 359 ASP A N 1
ATOM 2819 C CA . ASP A 1 359 ? 20.965 1.145 -30.027 1.00 96.06 359 ASP A CA 1
ATOM 2820 C C . ASP A 1 359 ? 19.551 1.399 -29.494 1.00 96.06 359 ASP A C 1
ATOM 2822 O O . ASP A 1 359 ? 18.710 0.499 -29.564 1.00 96.06 359 ASP A O 1
ATOM 2826 N N . LEU A 1 360 ? 19.245 2.628 -29.062 1.00 96.69 360 LEU A N 1
ATOM 2827 C CA . LEU A 1 360 ? 17.889 3.043 -28.688 1.00 96.69 360 LEU A CA 1
ATOM 2828 C C . LEU A 1 360 ? 16.925 2.929 -29.874 1.00 96.69 360 LEU A C 1
ATOM 2830 O O . LEU A 1 360 ? 15.886 2.275 -29.768 1.00 96.69 360 LEU A O 1
ATOM 2834 N N . GLN A 1 361 ? 17.289 3.464 -31.041 1.00 96.94 361 GLN A N 1
ATOM 2835 C CA . GLN A 1 361 ? 16.490 3.336 -32.263 1.00 96.94 361 GLN A CA 1
ATOM 2836 C C . GLN A 1 361 ? 16.264 1.869 -32.642 1.00 96.94 361 GLN A C 1
ATOM 2838 O O . GLN A 1 361 ? 15.147 1.476 -32.994 1.00 96.94 361 GLN A O 1
ATOM 2843 N N . LYS A 1 362 ? 17.295 1.025 -32.529 1.00 97.31 362 LYS A N 1
ATOM 2844 C CA . LYS A 1 362 ? 17.173 -0.415 -32.774 1.00 97.31 362 LYS A CA 1
ATOM 2845 C C . LYS A 1 362 ? 16.209 -1.079 -31.787 1.00 97.31 362 LYS A C 1
ATOM 2847 O O . LYS A 1 362 ? 15.343 -1.841 -32.210 1.00 97.31 362 LYS A O 1
ATOM 2852 N N . ILE A 1 363 ? 16.316 -0.784 -30.493 1.00 98.19 363 ILE A N 1
ATOM 2853 C CA . ILE A 1 363 ? 15.436 -1.353 -29.464 1.00 98.19 363 ILE A CA 1
ATOM 2854 C C . ILE A 1 363 ? 13.979 -0.938 -29.706 1.00 98.19 363 ILE A C 1
ATOM 2856 O O . ILE A 1 363 ? 13.098 -1.796 -29.801 1.00 98.19 363 ILE A O 1
ATOM 2860 N N . PHE A 1 364 ? 13.728 0.365 -29.858 1.00 98.38 364 PHE A N 1
ATOM 2861 C CA . PHE A 1 364 ? 12.380 0.906 -30.036 1.00 98.38 364 PHE A CA 1
ATOM 2862 C C . PHE A 1 364 ? 11.750 0.429 -31.344 1.00 98.38 364 PHE A C 1
ATOM 2864 O O . PHE A 1 364 ? 10.559 0.109 -31.358 1.00 98.38 364 PHE A O 1
ATOM 2871 N N . SER A 1 365 ? 12.530 0.309 -32.425 1.00 98.12 365 SER A N 1
ATOM 2872 C CA . SER A 1 365 ? 12.045 -0.200 -33.714 1.00 98.12 365 SER A CA 1
ATOM 2873 C C . SER A 1 365 ? 11.696 -1.690 -33.678 1.00 98.12 365 SER A C 1
ATOM 2875 O O . SER A 1 365 ? 10.657 -2.057 -34.230 1.00 98.12 365 SER A O 1
ATOM 2877 N N . LEU A 1 366 ? 12.475 -2.528 -32.984 1.00 98.38 366 LEU A N 1
ATOM 2878 C CA . LEU A 1 366 ? 12.288 -3.984 -32.970 1.00 98.38 366 LEU A CA 1
ATOM 2879 C C . LEU A 1 366 ? 11.281 -4.489 -31.929 1.00 98.38 366 LEU A C 1
ATOM 2881 O O . LEU A 1 366 ? 10.681 -5.538 -32.149 1.00 98.38 366 LEU A O 1
ATOM 2885 N N . TRP A 1 367 ? 11.066 -3.782 -30.813 1.00 98.44 367 TRP A N 1
ATOM 2886 C CA . TRP A 1 367 ? 10.106 -4.244 -29.802 1.00 98.44 367 TRP A CA 1
ATOM 2887 C C . TRP A 1 367 ? 8.667 -4.273 -30.361 1.00 98.44 367 TRP A C 1
ATOM 2889 O O . TRP A 1 367 ? 8.257 -3.281 -30.986 1.00 98.44 367 TRP A O 1
ATOM 2899 N N . PRO A 1 368 ? 7.882 -5.354 -30.156 1.00 97.81 368 PRO A N 1
ATOM 2900 C CA . PRO A 1 368 ? 6.508 -5.446 -30.655 1.00 97.81 368 PRO A CA 1
ATOM 2901 C C . PRO A 1 368 ? 5.613 -4.308 -30.147 1.00 97.81 368 PRO A C 1
ATOM 2903 O O . PRO A 1 368 ? 5.624 -3.956 -28.969 1.00 97.81 368 PRO A O 1
ATOM 2906 N N . LYS A 1 369 ? 4.836 -3.693 -31.049 1.00 96.94 369 LYS A N 1
ATOM 2907 C CA . LYS A 1 369 ? 4.104 -2.438 -30.765 1.00 96.94 369 LYS A CA 1
ATOM 2908 C C . LYS A 1 369 ? 2.858 -2.632 -29.911 1.00 96.94 369 LYS A C 1
ATOM 2910 O O . LYS A 1 369 ? 2.352 -1.683 -29.322 1.00 96.94 369 LYS A O 1
ATOM 2915 N N . ASP A 1 370 ? 2.351 -3.853 -29.844 1.00 95.31 370 ASP A N 1
ATOM 2916 C CA . ASP A 1 370 ? 1.246 -4.246 -28.982 1.00 95.31 370 ASP A CA 1
ATOM 2917 C C . ASP A 1 370 ? 1.691 -4.538 -27.537 1.00 95.31 370 ASP A C 1
ATOM 2919 O O . ASP A 1 370 ? 0.827 -4.599 -26.656 1.00 95.31 370 ASP A O 1
ATOM 2923 N N . LYS A 1 371 ? 3.004 -4.632 -27.278 1.00 97.81 371 LYS A N 1
ATOM 2924 C CA . LYS A 1 371 ? 3.611 -4.903 -25.966 1.00 97.81 371 LYS A CA 1
ATOM 2925 C C . LYS A 1 371 ? 4.143 -3.626 -25.308 1.00 97.81 371 LYS A C 1
ATOM 2927 O O . LYS A 1 371 ? 4.470 -2.648 -25.981 1.00 97.81 371 LYS A O 1
ATOM 2932 N N . VAL A 1 372 ? 4.237 -3.636 -23.978 1.00 98.44 372 VAL A N 1
ATOM 2933 C CA . VAL A 1 372 ? 4.679 -2.475 -23.188 1.00 98.44 372 VAL A CA 1
ATOM 2934 C C . VAL A 1 372 ? 6.197 -2.307 -23.282 1.00 98.44 372 VAL A C 1
ATOM 2936 O O . VAL A 1 372 ? 6.945 -3.264 -23.071 1.00 98.44 372 VAL A O 1
ATOM 2939 N N . LEU A 1 373 ? 6.648 -1.090 -23.588 1.00 98.75 373 LEU A N 1
ATOM 2940 C CA . LEU A 1 373 ? 8.043 -0.660 -23.490 1.00 98.75 373 LEU A CA 1
ATOM 2941 C C . LEU A 1 373 ? 8.156 0.297 -22.303 1.00 98.75 373 LEU A C 1
ATOM 2943 O O . LEU A 1 373 ? 7.532 1.352 -22.292 1.00 98.75 373 LEU A O 1
ATOM 2947 N N . MET A 1 374 ? 8.932 -0.089 -21.299 1.00 98.69 374 MET A N 1
ATOM 2948 C CA . MET A 1 374 ? 9.130 0.646 -20.056 1.00 98.69 374 MET A CA 1
ATOM 2949 C C . MET A 1 374 ? 10.472 1.371 -20.081 1.00 98.69 374 MET A C 1
ATOM 2951 O O . MET A 1 374 ? 11.477 0.780 -20.479 1.00 98.69 374 MET A O 1
ATOM 2955 N N . VAL A 1 375 ? 10.526 2.608 -19.593 1.00 98.06 375 VAL A N 1
ATOM 2956 C CA . VAL A 1 375 ? 11.775 3.382 -19.529 1.00 98.06 375 VAL A CA 1
ATOM 2957 C C . VAL A 1 375 ? 12.099 3.824 -18.109 1.00 98.06 375 VAL A C 1
ATOM 2959 O O . VAL A 1 375 ? 11.217 4.164 -17.327 1.00 98.06 375 VAL A O 1
ATOM 2962 N N . HIS A 1 376 ? 13.379 3.773 -17.748 1.00 95.44 376 HIS A N 1
ATOM 2963 C CA . HIS A 1 376 ? 13.949 4.642 -16.720 1.00 95.44 376 HIS A CA 1
ATOM 2964 C C . HIS A 1 376 ? 14.616 5.799 -17.466 1.00 95.44 376 HIS A C 1
ATOM 2966 O O . HIS A 1 376 ? 15.661 5.589 -18.087 1.00 95.44 376 HIS A O 1
ATOM 2972 N N . ALA A 1 377 ? 13.969 6.960 -17.461 1.00 92.31 377 ALA A N 1
ATOM 2973 C CA . ALA A 1 377 ? 14.401 8.149 -18.178 1.00 92.31 377 ALA A CA 1
ATOM 2974 C C . ALA A 1 377 ? 14.133 9.384 -17.305 1.00 92.31 377 ALA A C 1
ATOM 2976 O O . ALA A 1 377 ? 13.053 9.481 -16.726 1.00 92.31 377 ALA A O 1
ATOM 2977 N N . GLU A 1 378 ? 15.108 10.285 -17.210 1.00 89.19 378 GLU A N 1
ATOM 2978 C CA . GLU A 1 378 ? 15.069 11.514 -16.408 1.00 89.19 378 GLU A CA 1
ATOM 2979 C C . GLU A 1 378 ? 15.421 12.705 -17.320 1.00 89.19 378 GLU A C 1
ATOM 2981 O O . GLU A 1 378 ? 16.342 12.626 -18.142 1.00 89.19 378 GLU A O 1
ATOM 2986 N N . ASP A 1 379 ? 14.713 13.823 -17.168 1.00 91.12 379 ASP A N 1
ATOM 2987 C CA . ASP A 1 379 ? 14.951 15.064 -17.920 1.00 91.12 379 ASP A CA 1
ATOM 2988 C C . ASP A 1 379 ? 14.968 14.871 -19.457 1.00 91.12 379 ASP A C 1
ATOM 2990 O O . ASP A 1 379 ? 13.970 14.488 -20.071 1.00 91.12 379 ASP A O 1
ATOM 2994 N N . GLN A 1 380 ? 16.096 15.160 -20.116 1.00 92.94 380 GLN A N 1
ATOM 2995 C CA . GLN A 1 380 ? 16.209 15.167 -21.577 1.00 92.94 380 GLN A CA 1
ATOM 2996 C C . GLN A 1 380 ? 15.988 13.782 -22.201 1.00 92.94 380 GLN A C 1
ATOM 2998 O O . GLN A 1 380 ? 15.456 13.690 -23.309 1.00 92.94 380 GLN A O 1
ATOM 3003 N N . THR A 1 381 ? 16.354 12.709 -21.499 1.00 94.44 381 THR A N 1
ATOM 3004 C CA . THR A 1 381 ? 16.174 11.343 -22.008 1.00 94.44 381 THR A CA 1
ATOM 3005 C C . THR A 1 381 ? 14.706 10.922 -21.981 1.00 94.44 381 THR A C 1
ATOM 3007 O O . THR A 1 381 ? 14.302 10.082 -22.781 1.00 94.44 381 THR A O 1
ATOM 3010 N N . LEU A 1 382 ? 13.872 11.522 -21.118 1.00 96.81 382 LEU A N 1
ATOM 3011 C CA . LEU A 1 382 ? 12.426 11.304 -21.149 1.00 96.81 382 LEU A CA 1
ATOM 3012 C C . LEU A 1 382 ? 11.824 11.890 -22.428 1.00 96.81 382 LEU A C 1
ATOM 3014 O O . LEU A 1 382 ? 11.007 11.239 -23.076 1.00 96.81 382 LEU A O 1
ATOM 3018 N N . ILE A 1 383 ? 12.251 13.093 -22.815 1.00 96.88 383 ILE A N 1
ATOM 3019 C CA . ILE A 1 383 ? 11.808 13.728 -24.064 1.00 96.88 383 ILE A CA 1
ATOM 3020 C C . ILE A 1 383 ? 12.212 12.853 -25.256 1.00 96.88 383 ILE A C 1
ATOM 3022 O O . ILE A 1 383 ? 11.380 12.545 -26.106 1.00 96.88 383 ILE A O 1
ATOM 3026 N N . GLU A 1 384 ? 13.456 12.370 -25.269 1.00 97.25 384 GLU A N 1
ATOM 3027 C CA . GLU A 1 384 ? 13.943 11.451 -26.299 1.00 97.25 384 GLU A CA 1
ATOM 3028 C C . GLU A 1 384 ? 13.138 10.140 -26.343 1.00 97.25 384 GLU A C 1
ATOM 3030 O O . GLU A 1 384 ? 12.733 9.692 -27.418 1.00 97.25 384 GLU A O 1
ATOM 3035 N N . ALA A 1 385 ? 12.839 9.542 -25.185 1.00 98.06 385 ALA A N 1
ATOM 3036 C CA . ALA A 1 385 ? 12.019 8.336 -25.093 1.00 98.06 385 ALA A CA 1
ATOM 3037 C C . ALA A 1 385 ? 10.609 8.557 -25.659 1.00 98.06 385 ALA A C 1
ATOM 3039 O O . ALA A 1 385 ? 10.085 7.697 -26.375 1.00 98.06 385 ALA A O 1
ATOM 3040 N N . ILE A 1 386 ? 9.996 9.706 -25.353 1.00 98.50 386 ILE A N 1
ATOM 3041 C CA . ILE A 1 386 ? 8.685 10.101 -25.877 1.00 98.50 386 ILE A CA 1
ATOM 3042 C C . ILE A 1 386 ? 8.752 10.248 -27.400 1.00 98.50 386 ILE A C 1
ATOM 3044 O O . ILE A 1 386 ? 7.909 9.678 -28.097 1.00 98.50 386 ILE A O 1
ATOM 3048 N N . ASP A 1 387 ? 9.762 10.939 -27.929 1.00 98.06 387 ASP A N 1
ATOM 3049 C CA . ASP A 1 387 ? 9.932 11.158 -29.368 1.00 98.06 387 ASP A CA 1
ATOM 3050 C C . ASP A 1 387 ? 10.165 9.844 -30.129 1.00 98.06 387 ASP A C 1
ATOM 3052 O O . ASP A 1 387 ? 9.504 9.582 -31.143 1.00 98.06 387 ASP A O 1
ATOM 3056 N N . LEU A 1 388 ? 11.029 8.965 -29.612 1.00 98.31 388 LEU A N 1
ATOM 3057 C CA . LEU A 1 388 ? 11.275 7.639 -30.183 1.00 98.31 388 LEU A CA 1
ATOM 3058 C C . LEU A 1 388 ? 10.012 6.775 -30.154 1.00 98.31 388 LEU A C 1
ATOM 3060 O O . LEU A 1 388 ? 9.639 6.188 -31.174 1.00 98.31 388 LEU A O 1
ATOM 3064 N N . ALA A 1 389 ? 9.316 6.712 -29.018 1.00 98.44 389 ALA A N 1
ATOM 3065 C CA . ALA A 1 389 ? 8.088 5.932 -28.902 1.00 98.44 389 ALA A CA 1
ATOM 3066 C C . ALA A 1 389 ? 6.969 6.485 -29.792 1.00 98.44 389 ALA A C 1
ATOM 3068 O O . ALA A 1 389 ? 6.202 5.703 -30.357 1.00 98.44 389 ALA A O 1
ATOM 3069 N N . LYS A 1 390 ? 6.889 7.808 -29.976 1.00 97.88 390 LYS A N 1
ATOM 3070 C CA . LYS A 1 390 ? 5.950 8.452 -30.903 1.00 97.88 390 LYS A CA 1
ATOM 3071 C C . LYS A 1 390 ? 6.275 8.100 -32.355 1.00 97.88 390 LYS A C 1
ATOM 3073 O O . LYS A 1 390 ? 5.367 7.744 -33.107 1.00 97.88 390 LYS A O 1
ATOM 3078 N N . TYR A 1 391 ? 7.552 8.138 -32.738 1.00 97.94 391 TYR A N 1
ATOM 3079 C CA . TYR A 1 391 ? 8.013 7.793 -34.085 1.00 97.94 391 TYR A CA 1
ATOM 3080 C C . TYR A 1 391 ? 7.760 6.315 -34.427 1.00 97.94 391 TYR A C 1
ATOM 3082 O O . TYR A 1 391 ? 7.169 6.002 -35.463 1.00 97.94 391 TYR A O 1
ATOM 3090 N N . TYR A 1 392 ? 8.141 5.403 -33.529 1.00 98.06 392 TYR A N 1
ATOM 3091 C CA . TYR A 1 392 ? 8.006 3.955 -33.723 1.00 98.06 392 TYR A CA 1
ATOM 3092 C C . TYR A 1 392 ? 6.648 3.386 -33.288 1.00 98.06 392 TYR A C 1
ATOM 3094 O O . TYR A 1 392 ? 6.384 2.205 -33.524 1.00 98.06 392 TYR A O 1
ATOM 3102 N N . LYS A 1 393 ? 5.767 4.215 -32.714 1.00 97.69 393 LYS A N 1
ATOM 3103 C CA . LYS A 1 393 ? 4.423 3.857 -32.226 1.00 97.69 393 LYS A CA 1
ATOM 3104 C C . LYS A 1 393 ? 4.441 2.778 -31.136 1.00 97.69 393 LYS A C 1
ATOM 3106 O O . LYS A 1 393 ? 3.620 1.861 -31.153 1.00 97.69 393 LYS A O 1
ATOM 3111 N N . ASN A 1 394 ? 5.393 2.855 -30.208 1.00 98.38 394 ASN A N 1
ATOM 3112 C CA . ASN A 1 394 ? 5.446 1.957 -29.053 1.00 98.38 394 ASN A CA 1
ATOM 3113 C C . ASN A 1 394 ? 4.397 2.353 -27.999 1.00 98.38 394 ASN A C 1
ATOM 3115 O O . ASN A 1 394 ? 4.109 3.536 -27.818 1.00 98.38 394 ASN A O 1
ATOM 3119 N N . LYS A 1 395 ? 3.881 1.369 -27.250 1.00 98.38 395 LYS A N 1
ATOM 3120 C CA . LYS A 1 395 ? 3.171 1.612 -25.986 1.00 98.38 395 LYS A CA 1
ATOM 3121 C C . LYS A 1 395 ? 4.197 1.935 -24.901 1.00 98.38 395 LYS A C 1
ATOM 3123 O O . LYS A 1 395 ? 4.814 1.019 -24.357 1.00 98.38 395 LYS A O 1
ATOM 3128 N N . LEU A 1 396 ? 4.410 3.220 -24.635 1.00 98.81 396 LEU A N 1
ATOM 3129 C CA . LEU A 1 396 ? 5.425 3.677 -23.688 1.00 98.81 396 LEU A CA 1
ATOM 3130 C C . LEU A 1 396 ? 4.873 3.689 -22.260 1.00 98.81 396 LEU A C 1
ATOM 3132 O O . LEU A 1 396 ? 3.782 4.202 -22.022 1.00 98.81 396 LEU A O 1
ATOM 3136 N N . HIS A 1 397 ? 5.647 3.178 -21.311 1.00 98.88 397 HIS A N 1
ATOM 3137 C CA . HIS A 1 397 ? 5.398 3.312 -19.883 1.00 98.88 397 HIS A CA 1
ATOM 3138 C C . HIS A 1 397 ? 6.601 3.980 -19.206 1.00 98.88 397 HIS A C 1
ATOM 3140 O O . HIS A 1 397 ? 7.715 3.453 -19.239 1.00 98.88 397 HIS A O 1
ATOM 3146 N N . VAL A 1 398 ? 6.394 5.151 -18.611 1.00 98.75 398 VAL A N 1
ATOM 3147 C CA . VAL A 1 398 ? 7.441 5.902 -17.909 1.00 98.75 398 VAL A CA 1
ATOM 3148 C C . VAL A 1 398 ? 7.451 5.487 -16.443 1.00 98.75 398 VAL A C 1
ATOM 3150 O O . VAL A 1 398 ? 6.467 5.699 -15.734 1.00 98.75 398 VAL A O 1
ATOM 3153 N N . CYS A 1 399 ? 8.548 4.876 -15.998 1.00 98.44 399 CYS A N 1
ATOM 3154 C CA . CYS A 1 399 ? 8.662 4.412 -14.622 1.00 98.44 399 CYS A CA 1
ATOM 3155 C C . CYS A 1 399 ? 8.927 5.558 -13.641 1.00 98.44 399 CYS A C 1
ATOM 3157 O O . CYS A 1 399 ? 9.568 6.537 -14.025 1.00 98.44 399 CYS A O 1
ATOM 3159 N N . HIS A 1 400 ? 8.499 5.365 -12.385 1.00 97.00 400 HIS A N 1
ATOM 3160 C CA . HIS A 1 400 ? 8.867 6.130 -11.180 1.00 97.00 400 HIS A CA 1
ATOM 3161 C C . HIS A 1 400 ? 9.064 7.641 -11.419 1.00 97.00 400 HIS A C 1
ATOM 3163 O O . HIS A 1 400 ? 10.117 8.193 -11.105 1.00 97.00 400 HIS A O 1
ATOM 3169 N N . VAL A 1 401 ? 8.070 8.301 -12.023 1.00 98.31 401 VAL A N 1
ATOM 3170 C CA . VAL A 1 401 ? 8.090 9.749 -12.286 1.00 98.31 401 VAL A CA 1
ATOM 3171 C C . VAL A 1 401 ? 8.195 10.492 -10.956 1.00 98.31 401 VAL A C 1
ATOM 3173 O O . VAL A 1 401 ? 7.398 10.249 -10.049 1.00 98.31 401 VAL A O 1
ATOM 3176 N N . ALA A 1 402 ? 9.166 11.395 -10.841 1.00 97.25 402 ALA A N 1
ATOM 3177 C CA . ALA A 1 402 ? 9.472 12.066 -9.578 1.00 97.25 402 ALA A CA 1
ATOM 3178 C C . ALA A 1 402 ? 9.307 13.585 -9.656 1.00 97.25 402 ALA A C 1
ATOM 3180 O O . ALA A 1 402 ? 9.074 14.223 -8.629 1.00 97.25 402 ALA A O 1
ATOM 3181 N N . GLN A 1 403 ? 9.423 14.166 -10.853 1.00 97.56 403 GLN A N 1
ATOM 3182 C CA . GLN A 1 403 ? 9.459 15.613 -11.037 1.00 97.56 403 GLN A CA 1
ATOM 3183 C C . GLN A 1 403 ? 8.228 16.149 -11.773 1.00 97.56 403 GLN A C 1
ATOM 3185 O O . GLN A 1 403 ? 7.629 15.497 -12.636 1.00 97.56 403 GLN A O 1
ATOM 3190 N N . LYS A 1 404 ? 7.885 17.408 -11.488 1.00 98.00 404 LYS A N 1
ATOM 3191 C CA . LYS A 1 404 ? 6.832 18.149 -12.193 1.00 98.00 404 LYS A CA 1
ATOM 3192 C C . LYS A 1 404 ? 7.122 18.284 -13.686 1.00 98.00 404 LYS A C 1
ATOM 3194 O O . LYS A 1 404 ? 6.212 18.124 -14.497 1.00 98.00 404 LYS A O 1
ATOM 3199 N N . SER A 1 405 ? 8.371 18.579 -14.050 1.00 97.31 405 SER A N 1
ATOM 3200 C CA . SER A 1 405 ? 8.819 18.719 -15.445 1.00 97.31 405 SER A CA 1
ATOM 3201 C C . SER A 1 405 ? 8.509 17.469 -16.277 1.00 97.31 405 SER A C 1
ATOM 3203 O O . SER A 1 405 ? 8.011 17.576 -17.396 1.00 97.31 405 SER A O 1
ATOM 3205 N N . GLU A 1 406 ? 8.730 16.292 -15.698 1.00 97.88 406 GLU A N 1
ATOM 3206 C CA . GLU A 1 406 ? 8.491 14.993 -16.326 1.00 97.88 406 GLU A CA 1
ATOM 3207 C C . GLU A 1 406 ? 6.994 14.725 -16.513 1.00 97.88 406 GLU A C 1
ATOM 3209 O O . GLU A 1 406 ? 6.542 14.408 -17.619 1.00 97.88 406 GLU A O 1
ATOM 3214 N N . LEU A 1 407 ? 6.197 14.906 -15.451 1.00 98.50 407 LEU A N 1
ATOM 3215 C CA . LEU A 1 407 ? 4.755 14.666 -15.518 1.00 98.50 407 LEU A CA 1
ATOM 3216 C C . LEU A 1 407 ? 4.066 15.614 -16.513 1.00 98.50 407 LEU A C 1
ATOM 3218 O O . LEU A 1 407 ? 3.138 15.199 -17.207 1.00 98.50 407 LEU A O 1
ATOM 3222 N N . VAL A 1 408 ? 4.537 16.858 -16.646 1.00 98.50 408 VAL A N 1
ATOM 3223 C CA . VAL A 1 408 ? 4.020 17.816 -17.639 1.00 98.50 408 VAL A CA 1
ATOM 3224 C C . VAL A 1 408 ? 4.174 17.294 -19.071 1.00 98.50 408 VAL A C 1
ATOM 3226 O O . VAL A 1 408 ? 3.200 17.332 -19.833 1.00 98.50 408 VAL A O 1
ATOM 3229 N N . GLU A 1 409 ? 5.344 16.769 -19.447 1.00 98.50 409 GLU A N 1
ATOM 3230 C CA . GLU A 1 409 ? 5.552 16.224 -20.798 1.00 98.50 409 GLU A CA 1
ATOM 3231 C C . GLU A 1 409 ? 4.723 14.954 -21.035 1.00 98.50 409 GLU A C 1
ATOM 3233 O O . GLU A 1 409 ? 4.154 14.775 -22.115 1.00 98.50 409 GLU A O 1
ATOM 3238 N N . ILE A 1 410 ? 4.542 14.118 -20.009 1.00 98.62 410 ILE A N 1
ATOM 3239 C CA . ILE A 1 410 ? 3.674 12.934 -20.090 1.00 98.62 410 ILE A CA 1
ATOM 3240 C C . ILE A 1 410 ? 2.210 13.344 -20.294 1.00 98.62 410 ILE A C 1
ATOM 3242 O O . ILE A 1 410 ? 1.534 12.802 -21.171 1.00 98.62 410 ILE A O 1
ATOM 3246 N N . ILE A 1 411 ? 1.709 14.326 -19.537 1.00 98.69 411 ILE A N 1
ATOM 3247 C CA . ILE A 1 411 ? 0.343 14.856 -19.685 1.00 98.69 411 ILE A CA 1
ATOM 3248 C C . ILE A 1 411 ? 0.132 15.406 -21.096 1.00 98.69 411 ILE A C 1
ATOM 3250 O O . ILE A 1 411 ? -0.908 15.160 -21.715 1.00 98.69 411 ILE A O 1
ATOM 3254 N N . LYS A 1 412 ? 1.110 16.146 -21.621 1.00 98.50 412 LYS A N 1
ATOM 3255 C CA . LYS A 1 412 ? 1.077 16.679 -22.985 1.00 98.50 412 LYS A CA 1
ATOM 3256 C C . LYS A 1 412 ? 1.018 15.552 -24.018 1.00 98.50 412 LYS A C 1
ATOM 3258 O O . LYS A 1 412 ? 0.113 15.559 -24.849 1.00 98.50 412 LYS A O 1
ATOM 3263 N N . ALA A 1 413 ? 1.881 14.543 -23.911 1.00 98.31 413 ALA A N 1
ATOM 3264 C CA . ALA A 1 413 ? 1.874 13.386 -24.804 1.00 98.31 413 ALA A CA 1
ATOM 3265 C C . ALA A 1 413 ? 0.544 12.603 -24.748 1.00 98.31 413 ALA A C 1
ATOM 3267 O O . ALA A 1 413 ? -0.011 12.256 -25.7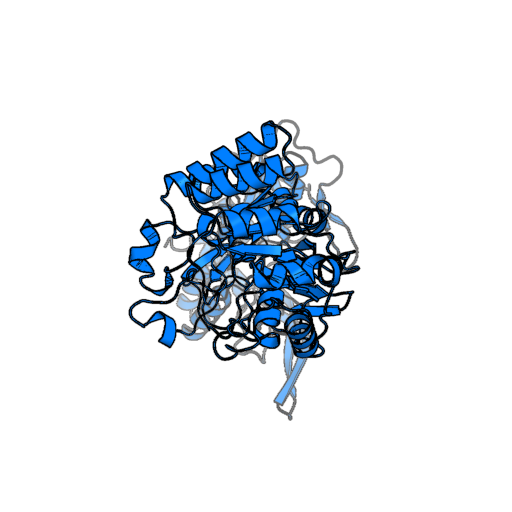95 1.00 98.31 413 ALA A O 1
ATOM 3268 N N . LYS A 1 414 ? -0.035 12.403 -23.551 1.00 98.25 414 LYS A N 1
ATOM 3269 C CA . LYS A 1 414 ? -1.381 11.813 -23.383 1.00 98.25 414 LYS A CA 1
ATOM 3270 C C . LYS A 1 414 ? -2.449 12.635 -24.111 1.00 98.25 414 LYS A C 1
ATOM 3272 O O . LYS A 1 414 ? -3.268 12.075 -24.837 1.00 98.25 414 LYS A O 1
ATOM 3277 N N . LYS A 1 415 ? -2.438 13.964 -23.952 1.00 97.88 415 LYS A N 1
ATOM 3278 C CA . LYS A 1 415 ? -3.398 14.881 -24.603 1.00 97.88 415 LYS A CA 1
ATOM 3279 C C . LYS A 1 415 ? -3.252 14.920 -26.126 1.00 97.88 415 LYS A C 1
ATOM 3281 O O . LYS A 1 415 ? -4.239 15.145 -26.819 1.00 97.88 415 LYS A O 1
ATOM 3286 N N . GLU A 1 416 ? -2.058 14.657 -26.648 1.00 97.12 416 GLU A N 1
ATOM 3287 C CA . GLU A 1 416 ? -1.797 14.491 -28.085 1.00 97.12 416 GLU A CA 1
ATOM 3288 C C . GLU A 1 416 ? -2.251 13.123 -28.638 1.00 97.12 416 GLU A C 1
ATOM 3290 O O . GLU A 1 416 ? -2.129 12.873 -29.837 1.00 97.12 416 GLU A O 1
ATOM 3295 N N . GLY A 1 417 ? -2.794 12.237 -27.794 1.00 96.56 417 GLY A N 1
ATOM 3296 C CA . GLY A 1 417 ? -3.305 10.924 -28.192 1.00 96.56 417 GLY A CA 1
ATOM 3297 C C . GLY A 1 417 ? -2.238 9.832 -28.287 1.00 96.56 417 GLY A C 1
ATOM 3298 O O . GLY A 1 417 ? -2.506 8.764 -28.840 1.00 96.56 417 GLY A O 1
ATOM 3299 N N . MET A 1 418 ? -1.031 10.071 -27.764 1.00 97.19 418 MET A N 1
ATOM 3300 C CA . MET A 1 418 ? -0.004 9.037 -27.664 1.00 97.19 418 MET A CA 1
ATOM 3301 C C . MET A 1 418 ? -0.431 7.957 -26.664 1.00 97.19 418 MET A C 1
ATOM 3303 O O . MET A 1 418 ? -0.969 8.255 -25.596 1.00 97.19 418 MET A O 1
ATOM 3307 N N . VAL A 1 419 ? -0.146 6.691 -26.979 1.00 97.44 419 VAL A N 1
ATOM 3308 C CA . VAL A 1 419 ? -0.328 5.585 -26.031 1.00 97.44 419 VAL A CA 1
ATOM 3309 C C . VAL A 1 419 ? 0.848 5.579 -25.056 1.00 97.44 419 VAL A C 1
ATOM 3311 O O . VAL A 1 419 ? 1.825 4.853 -25.238 1.00 97.44 419 VAL A O 1
ATOM 3314 N N . ILE A 1 420 ? 0.752 6.443 -24.048 1.00 98.69 420 ILE A N 1
ATOM 3315 C CA . ILE A 1 420 ? 1.744 6.614 -22.989 1.00 98.69 420 ILE A CA 1
ATOM 3316 C C . ILE A 1 420 ? 1.089 6.485 -21.613 1.00 98.69 420 ILE A C 1
ATOM 3318 O O . ILE A 1 420 ? 0.019 7.047 -21.340 1.00 98.69 420 ILE A O 1
ATOM 3322 N N . THR A 1 421 ? 1.744 5.738 -20.734 1.00 98.88 421 THR A N 1
ATOM 3323 C CA . THR A 1 421 ? 1.388 5.617 -19.323 1.00 98.88 421 THR A CA 1
ATOM 3324 C C . THR A 1 421 ? 2.570 5.938 -18.424 1.00 98.88 421 THR A C 1
ATOM 3326 O O . THR A 1 421 ? 3.707 6.005 -18.888 1.00 98.88 421 THR A O 1
ATOM 3329 N N . CYS A 1 422 ? 2.309 6.178 -17.146 1.00 98.81 422 CYS A N 1
ATOM 3330 C CA . CYS A 1 422 ? 3.350 6.382 -16.153 1.00 98.81 422 CYS A CA 1
ATOM 3331 C C . CYS A 1 422 ? 2.985 5.788 -14.798 1.00 98.81 422 CYS A C 1
ATOM 3333 O O . CYS A 1 422 ? 1.810 5.602 -14.468 1.00 98.81 422 CYS A O 1
ATOM 3335 N N . GLU A 1 423 ? 4.013 5.518 -14.010 1.00 98.69 423 GLU A N 1
ATOM 3336 C CA . GLU A 1 423 ? 3.878 5.206 -12.595 1.00 98.69 423 GLU A CA 1
ATOM 3337 C C . GLU A 1 423 ? 4.657 6.218 -11.751 1.00 98.69 423 GLU A C 1
ATOM 3339 O O . GLU A 1 423 ? 5.644 6.800 -12.205 1.00 98.69 423 GLU A O 1
ATOM 3344 N N . VAL A 1 424 ? 4.215 6.406 -10.512 1.00 98.62 424 VAL A N 1
ATOM 3345 C CA . VAL A 1 424 ? 4.944 7.149 -9.480 1.00 98.62 424 VAL A CA 1
ATOM 3346 C C . VAL A 1 424 ? 5.232 6.195 -8.331 1.00 98.62 424 VAL A C 1
ATOM 3348 O O . VAL A 1 424 ? 4.348 5.439 -7.918 1.00 98.62 424 VAL A O 1
ATOM 3351 N N . SER A 1 425 ? 6.452 6.219 -7.797 1.00 98.44 425 SER A N 1
ATOM 3352 C CA . SER A 1 425 ? 6.767 5.397 -6.633 1.00 98.44 425 SER A CA 1
ATOM 3353 C C . SER A 1 425 ? 6.190 6.019 -5.366 1.00 98.44 425 SER A C 1
ATOM 3355 O O . SER A 1 425 ? 6.214 7.239 -5.190 1.00 98.44 425 SER A O 1
ATOM 3357 N N . ALA A 1 426 ? 5.713 5.194 -4.433 1.00 97.88 426 ALA A N 1
ATOM 3358 C CA . ALA A 1 426 ? 5.127 5.685 -3.183 1.00 97.88 426 ALA A CA 1
ATOM 3359 C C . ALA A 1 426 ? 6.058 6.669 -2.449 1.00 97.88 426 ALA A C 1
ATOM 3361 O O . ALA A 1 426 ? 5.633 7.712 -1.963 1.00 97.88 426 ALA A O 1
ATOM 3362 N N . HIS A 1 427 ? 7.360 6.403 -2.430 1.00 98.25 427 HIS A N 1
ATOM 3363 C CA . HIS A 1 427 ? 8.324 7.291 -1.792 1.00 98.25 427 HIS A CA 1
ATOM 3364 C C . HIS A 1 427 ? 8.418 8.691 -2.413 1.00 98.25 427 HIS A C 1
ATOM 3366 O O . HIS A 1 427 ? 8.639 9.632 -1.659 1.00 98.25 427 HIS A O 1
ATOM 3372 N N . HIS A 1 428 ? 8.164 8.881 -3.711 1.00 98.44 428 HIS A N 1
ATOM 3373 C CA . HIS A 1 428 ? 8.103 10.225 -4.306 1.00 98.44 428 HIS A CA 1
ATOM 3374 C C . HIS A 1 428 ? 6.830 10.987 -3.907 1.00 98.44 428 HIS A C 1
ATOM 3376 O O . HIS A 1 428 ? 6.842 12.214 -3.835 1.00 98.44 428 HIS A O 1
ATOM 3382 N N . LEU A 1 429 ? 5.748 10.282 -3.555 1.00 98.38 429 LEU A N 1
ATOM 3383 C CA . LEU A 1 429 ? 4.521 10.896 -3.029 1.00 98.38 429 LEU A CA 1
ATOM 3384 C C . LEU A 1 429 ? 4.613 11.261 -1.541 1.00 98.38 429 LEU A C 1
ATOM 3386 O O . LEU A 1 429 ? 3.919 12.178 -1.099 1.00 98.38 429 LEU A O 1
ATOM 3390 N N . PHE A 1 430 ? 5.434 10.557 -0.759 1.00 98.25 430 PHE A N 1
ATOM 3391 C CA . PHE A 1 430 ? 5.459 10.700 0.704 1.00 98.25 430 PHE A CA 1
ATOM 3392 C C . PHE A 1 430 ? 6.765 11.269 1.272 1.00 98.25 430 PHE A C 1
ATOM 3394 O O . PHE A 1 430 ? 6.761 11.724 2.413 1.00 98.25 430 PHE A O 1
ATOM 3401 N N . LEU A 1 431 ? 7.856 11.298 0.503 1.00 98.25 431 LEU A N 1
ATOM 3402 C CA . LEU A 1 431 ? 9.149 11.866 0.897 1.00 98.25 431 LEU A CA 1
ATOM 3403 C C . LEU A 1 431 ? 9.621 12.913 -0.118 1.00 98.25 431 LEU A C 1
ATOM 3405 O O . LEU A 1 431 ? 9.251 12.887 -1.290 1.00 98.25 431 LEU A O 1
ATOM 3409 N N . THR A 1 432 ? 10.458 13.831 0.349 1.00 97.62 432 THR A N 1
ATOM 3410 C CA . THR A 1 432 ? 11.036 14.936 -0.424 1.00 97.62 432 THR A CA 1
ATOM 3411 C C . THR A 1 432 ? 12.541 15.035 -0.188 1.00 97.62 432 THR A C 1
ATOM 3413 O O . THR A 1 432 ? 13.093 14.412 0.722 1.00 97.62 432 THR A O 1
ATOM 3416 N N . GLU A 1 433 ? 13.227 15.883 -0.950 1.00 95.69 433 GLU A N 1
ATOM 3417 C CA . GLU A 1 433 ? 14.633 16.229 -0.703 1.00 95.69 433 GLU A CA 1
ATOM 3418 C C . GLU A 1 433 ? 14.889 16.720 0.740 1.00 95.69 433 GLU A C 1
ATOM 3420 O O . GLU A 1 433 ? 15.984 16.548 1.282 1.00 95.69 433 GLU A O 1
ATOM 3425 N N . GLY A 1 434 ? 13.873 17.292 1.402 1.00 95.00 434 GLY A N 1
ATOM 3426 C CA . GLY A 1 434 ? 13.952 17.722 2.798 1.00 95.00 434 GLY A CA 1
ATOM 3427 C C . GLY A 1 434 ? 14.192 16.558 3.763 1.00 95.00 434 GLY A C 1
ATOM 3428 O O . GLY A 1 434 ? 14.910 16.717 4.756 1.00 95.00 434 GLY A O 1
ATOM 3429 N N . ASP A 1 435 ? 13.669 15.377 3.434 1.00 95.81 435 ASP A N 1
ATOM 3430 C CA . ASP A 1 435 ? 13.778 14.157 4.237 1.00 95.81 435 ASP A CA 1
ATOM 3431 C C . ASP A 1 435 ? 15.147 13.487 4.093 1.00 95.81 435 ASP A C 1
ATOM 3433 O O . ASP A 1 435 ? 15.604 12.795 5.009 1.00 95.81 435 ASP A O 1
ATOM 3437 N N . VAL A 1 436 ? 15.866 13.757 2.998 1.00 91.25 436 VAL A N 1
ATOM 3438 C CA . VAL A 1 436 ? 17.216 13.225 2.750 1.00 91.25 436 VAL A CA 1
ATOM 3439 C C . VAL A 1 436 ? 18.168 13.578 3.893 1.00 91.25 436 VAL A C 1
ATOM 3441 O O . VAL A 1 436 ? 18.991 12.754 4.286 1.00 91.25 436 VAL A O 1
ATOM 3444 N N . LYS A 1 437 ? 18.024 14.763 4.502 1.00 87.00 437 LYS A N 1
ATOM 3445 C CA . LYS A 1 437 ? 18.846 15.175 5.655 1.00 87.00 437 LYS A CA 1
ATOM 3446 C C . LYS A 1 437 ? 18.659 14.264 6.870 1.00 87.00 437 LYS A C 1
ATOM 3448 O O . LYS A 1 437 ? 19.623 14.022 7.590 1.00 87.00 437 LYS A O 1
ATOM 3453 N N . LYS A 1 438 ? 17.435 13.780 7.105 1.00 91.38 438 LYS A N 1
ATOM 3454 C CA . LYS A 1 438 ? 17.100 12.877 8.218 1.00 91.38 438 LYS A CA 1
ATOM 3455 C C . LYS A 1 438 ? 17.494 11.437 7.894 1.00 91.38 438 LYS A C 1
ATOM 3457 O O . LYS A 1 438 ? 18.008 10.737 8.760 1.00 91.38 438 LYS A O 1
ATOM 3462 N N . LEU A 1 439 ? 17.246 11.002 6.661 1.00 94.00 439 LEU A N 1
ATOM 3463 C CA . LEU A 1 439 ? 17.464 9.621 6.228 1.00 94.00 439 LEU A CA 1
ATOM 3464 C C . LEU A 1 439 ? 18.934 9.319 5.901 1.00 94.00 439 LEU A C 1
ATOM 3466 O O . LEU A 1 439 ? 19.359 8.164 5.967 1.00 94.00 439 LEU A O 1
ATOM 3470 N N . GLY A 1 440 ? 19.719 10.336 5.538 1.00 93.81 440 GLY A N 1
ATOM 3471 C CA . GLY A 1 440 ? 21.092 10.174 5.072 1.00 93.81 440 GLY A CA 1
ATOM 3472 C C . GLY A 1 440 ? 21.165 9.158 3.932 1.00 93.81 440 GLY A C 1
ATOM 3473 O O . GLY A 1 440 ? 20.379 9.198 2.985 1.00 93.81 440 GLY A O 1
ATOM 3474 N N . ALA A 1 441 ? 22.071 8.190 4.060 1.00 94.31 441 ALA A N 1
ATOM 3475 C CA . ALA A 1 441 ? 22.230 7.108 3.096 1.00 94.31 441 ALA A CA 1
ATOM 3476 C C . ALA A 1 441 ? 20.934 6.317 2.823 1.00 94.31 441 ALA A C 1
ATOM 3478 O O . ALA A 1 441 ? 20.694 5.890 1.693 1.00 94.31 441 ALA A O 1
ATOM 3479 N N . PHE A 1 442 ? 20.059 6.157 3.821 1.00 95.31 442 PHE A N 1
ATOM 3480 C CA . PHE A 1 442 ? 18.799 5.417 3.695 1.00 95.31 442 PHE A CA 1
ATOM 3481 C C . PHE A 1 442 ? 17.748 6.134 2.833 1.00 95.31 442 PHE A C 1
ATOM 3483 O O . PHE A 1 442 ? 16.760 5.514 2.454 1.00 95.31 442 PHE A O 1
ATOM 3490 N N . GLY A 1 443 ? 17.987 7.398 2.464 1.00 94.44 443 GLY A N 1
ATOM 3491 C CA . GLY A 1 443 ? 17.194 8.151 1.488 1.00 94.44 443 GLY A CA 1
ATOM 3492 C C . GLY A 1 443 ? 17.765 8.137 0.064 1.00 94.44 443 GLY A C 1
ATOM 3493 O O . GLY A 1 443 ? 17.214 8.803 -0.805 1.00 94.44 443 GLY A O 1
ATOM 3494 N N . MET A 1 444 ? 18.876 7.432 -0.197 1.00 94.38 444 MET A N 1
ATOM 3495 C CA . MET A 1 444 ? 19.489 7.377 -1.535 1.00 94.38 444 MET A CA 1
ATOM 3496 C C . MET A 1 444 ? 18.731 6.415 -2.456 1.00 94.38 444 MET A C 1
ATOM 3498 O O . MET A 1 444 ? 18.652 5.215 -2.173 1.00 94.38 444 MET A O 1
ATOM 3502 N N . MET A 1 445 ? 18.196 6.944 -3.557 1.00 94.38 445 MET A N 1
ATOM 3503 C CA . MET A 1 445 ? 17.392 6.246 -4.566 1.00 94.38 445 MET A CA 1
ATOM 3504 C C . MET A 1 445 ? 17.463 6.970 -5.920 1.00 94.38 445 MET A C 1
ATOM 3506 O O . MET A 1 445 ? 17.992 8.083 -6.001 1.00 94.38 445 MET A O 1
ATOM 3510 N N . ARG A 1 446 ? 16.960 6.330 -6.982 1.00 92.19 446 ARG A N 1
ATOM 3511 C CA . ARG A 1 446 ? 16.871 6.912 -8.327 1.00 92.19 446 ARG A CA 1
ATOM 3512 C C . ARG A 1 446 ? 15.497 6.634 -8.949 1.00 92.19 446 ARG A C 1
ATOM 3514 O O . ARG A 1 446 ? 15.159 5.458 -9.028 1.00 92.19 446 ARG A O 1
ATOM 3521 N N . PRO A 1 447 ? 14.771 7.657 -9.440 1.00 95.06 447 PRO A N 1
ATOM 3522 C CA . PRO A 1 447 ? 15.106 9.087 -9.405 1.00 95.06 447 PRO A CA 1
ATOM 3523 C C . PRO A 1 447 ? 15.228 9.625 -7.969 1.00 95.06 447 PRO A C 1
ATOM 3525 O O . PRO A 1 447 ? 14.606 9.070 -7.057 1.00 95.06 447 PRO A O 1
ATOM 3528 N N . PRO A 1 448 ? 16.080 10.636 -7.723 1.00 95.19 448 PRO A N 1
ATOM 3529 C CA . PRO A 1 448 ? 16.265 11.174 -6.380 1.00 95.19 448 PRO A CA 1
ATOM 3530 C C . PRO A 1 448 ? 14.956 11.778 -5.852 1.00 95.19 448 PRO A C 1
ATOM 3532 O O . PRO A 1 448 ? 14.086 12.176 -6.624 1.00 95.19 448 PRO A O 1
ATOM 3535 N N . LEU A 1 449 ? 14.818 11.864 -4.525 1.00 96.81 449 LEU A N 1
ATOM 3536 C CA . LEU A 1 449 ? 13.681 12.558 -3.921 1.00 96.81 449 LEU A CA 1
ATOM 3537 C C . LEU A 1 449 ? 13.666 14.022 -4.378 1.00 96.81 449 LEU A C 1
ATOM 3539 O O . LEU A 1 449 ? 14.660 14.728 -4.212 1.00 96.81 449 LEU A O 1
ATOM 3543 N N . ALA A 1 450 ? 12.541 14.444 -4.952 1.00 96.12 450 ALA A N 1
ATOM 3544 C CA . ALA A 1 450 ? 12.372 15.759 -5.554 1.00 96.12 450 ALA A CA 1
ATOM 3545 C C . ALA A 1 450 ? 11.951 16.824 -4.526 1.00 96.12 450 ALA A C 1
ATOM 3547 O O . ALA A 1 450 ? 11.811 16.554 -3.324 1.00 96.12 450 ALA A O 1
ATOM 3548 N N . SER A 1 451 ? 11.756 18.056 -4.996 1.00 97.81 451 SER A N 1
ATOM 3549 C CA . SER A 1 451 ? 11.324 19.158 -4.142 1.00 97.81 451 SER A CA 1
ATOM 3550 C C . SER A 1 451 ? 9.898 18.941 -3.616 1.00 97.81 451 SER A C 1
ATOM 3552 O O . SER A 1 451 ? 9.110 18.154 -4.146 1.00 97.81 451 SER A O 1
ATOM 3554 N N . LYS A 1 452 ? 9.522 19.684 -2.570 1.00 97.75 452 LYS A N 1
ATOM 3555 C CA . LYS A 1 452 ? 8.137 19.677 -2.077 1.00 97.75 452 LYS A CA 1
ATOM 3556 C C . LYS A 1 452 ? 7.146 20.184 -3.135 1.00 97.75 452 LYS A C 1
ATOM 3558 O O . LYS A 1 452 ? 6.017 19.709 -3.161 1.00 97.75 452 LYS A O 1
ATOM 3563 N N . GLU A 1 453 ? 7.562 21.113 -4.001 1.00 98.31 453 GLU A N 1
ATOM 3564 C CA . GLU A 1 453 ? 6.730 21.600 -5.111 1.00 98.31 453 GLU A CA 1
ATOM 3565 C C . GLU A 1 453 ? 6.455 20.486 -6.126 1.00 98.31 453 GLU A C 1
ATOM 3567 O O . GLU A 1 453 ? 5.311 20.317 -6.543 1.00 98.31 453 GLU A O 1
ATOM 3572 N N . ASP A 1 454 ? 7.476 19.703 -6.481 1.00 98.44 454 ASP A N 1
ATOM 3573 C CA . ASP A 1 454 ? 7.315 18.554 -7.374 1.00 98.44 454 ASP A CA 1
ATOM 3574 C C . ASP A 1 454 ? 6.341 17.538 -6.782 1.00 98.44 454 ASP A C 1
ATOM 3576 O O . ASP A 1 454 ? 5.379 17.149 -7.441 1.00 98.44 454 ASP A O 1
ATOM 3580 N N . GLN A 1 455 ? 6.536 17.173 -5.511 1.00 98.31 455 GLN A N 1
ATOM 3581 C CA . GLN A 1 455 ? 5.653 16.239 -4.815 1.00 98.31 455 GLN A CA 1
ATOM 3582 C C . GLN A 1 455 ? 4.197 16.724 -4.806 1.00 98.31 455 GLN A C 1
ATOM 3584 O O . GLN A 1 455 ? 3.295 15.942 -5.108 1.00 98.31 455 GLN A O 1
ATOM 3589 N N . GLU A 1 456 ? 3.939 17.988 -4.456 1.00 98.31 456 GLU A N 1
ATOM 3590 C CA . GLU A 1 456 ? 2.568 18.515 -4.465 1.00 98.31 456 GLU A CA 1
ATOM 3591 C C . GLU A 1 456 ? 1.974 18.529 -5.874 1.00 98.31 456 GLU A C 1
ATOM 3593 O O . GLU A 1 456 ? 0.813 18.165 -6.043 1.00 98.31 456 GLU A O 1
ATOM 3598 N N . PHE A 1 457 ? 2.773 18.828 -6.900 1.00 98.62 457 PHE A N 1
ATOM 3599 C CA . PHE A 1 457 ? 2.311 18.750 -8.282 1.00 98.62 457 PHE A CA 1
ATOM 3600 C C . PHE A 1 457 ? 1.890 17.326 -8.680 1.00 98.62 457 PHE A C 1
ATOM 3602 O O . PHE A 1 457 ? 0.879 17.167 -9.368 1.00 98.62 457 PHE A O 1
ATOM 3609 N N . LEU A 1 458 ? 2.612 16.288 -8.236 1.00 98.62 458 LEU A N 1
ATOM 3610 C CA . LEU A 1 458 ? 2.207 14.892 -8.453 1.00 98.62 458 LEU A CA 1
ATOM 3611 C C . LEU A 1 458 ? 0.850 14.597 -7.793 1.00 98.62 458 LEU A C 1
ATOM 3613 O O . LEU A 1 458 ? -0.020 13.997 -8.425 1.00 98.62 458 LEU A O 1
ATOM 3617 N N . TRP A 1 459 ? 0.639 15.054 -6.553 1.00 98.06 459 TRP A N 1
ATOM 3618 C CA . TRP A 1 459 ? -0.631 14.880 -5.838 1.00 98.06 459 TRP A CA 1
ATOM 3619 C C . TRP A 1 459 ? -1.796 15.629 -6.488 1.00 98.06 459 TRP A C 1
ATOM 3621 O O . TRP A 1 459 ? -2.877 15.063 -6.638 1.00 98.06 459 TRP A O 1
ATOM 3631 N N . GLU A 1 460 ? -1.583 16.872 -6.915 1.00 97.38 460 GLU A N 1
ATOM 3632 C CA . GLU A 1 460 ? -2.596 17.681 -7.604 1.00 97.38 460 GLU A CA 1
ATOM 3633 C C . GLU A 1 460 ? -2.994 17.091 -8.966 1.00 97.38 460 GLU A C 1
ATOM 3635 O O . GLU A 1 460 ? -4.102 17.334 -9.441 1.00 97.38 460 GLU A O 1
ATOM 3640 N N . ASN A 1 461 ? -2.118 16.290 -9.583 1.00 97.94 461 ASN A N 1
ATOM 3641 C CA . ASN A 1 461 ? -2.314 15.690 -10.906 1.00 97.94 461 ASN A CA 1
ATOM 3642 C C . ASN A 1 461 ? -2.436 14.154 -10.853 1.00 97.94 461 ASN A C 1
ATOM 3644 O O . ASN A 1 461 ? -2.169 13.471 -11.846 1.00 97.94 461 ASN A O 1
ATOM 3648 N N . ILE A 1 462 ? -2.882 13.599 -9.718 1.00 97.06 462 ILE A N 1
ATOM 3649 C CA . ILE A 1 462 ? -3.006 12.147 -9.481 1.00 97.06 462 ILE A CA 1
ATOM 3650 C C . ILE A 1 462 ? -3.895 11.418 -10.506 1.00 97.06 462 ILE A C 1
ATOM 3652 O O . ILE A 1 462 ? -3.746 10.219 -10.744 1.00 97.06 462 ILE A O 1
ATOM 3656 N N . GLU A 1 463 ? -4.811 12.136 -11.160 1.00 95.88 463 GLU A N 1
ATOM 3657 C CA . GLU A 1 463 ? -5.668 11.610 -12.230 1.00 95.88 463 GLU A CA 1
ATOM 3658 C C . GLU A 1 463 ? -4.891 11.225 -13.503 1.00 95.88 463 GLU A C 1
ATOM 3660 O O . GLU A 1 463 ? -5.334 10.355 -14.255 1.00 95.88 463 GLU A O 1
ATOM 3665 N N . PHE A 1 464 ? -3.720 11.833 -13.732 1.00 97.94 464 PHE A N 1
ATOM 3666 C CA . PHE A 1 464 ? -2.846 11.540 -14.873 1.00 97.94 464 PHE A CA 1
ATOM 3667 C C . PHE A 1 464 ? -1.809 10.454 -14.583 1.00 97.94 464 PHE A C 1
ATOM 3669 O O . PHE A 1 464 ? -1.177 9.962 -15.521 1.00 97.94 464 PHE A O 1
ATOM 3676 N N . ILE A 1 465 ? -1.651 10.074 -13.314 1.00 98.69 465 ILE A N 1
ATOM 3677 C CA . ILE A 1 465 ? -0.784 8.981 -12.878 1.00 98.69 465 ILE A CA 1
ATOM 3678 C C . ILE A 1 465 ? -1.561 7.673 -13.022 1.00 98.69 465 ILE A C 1
ATOM 3680 O O . ILE A 1 465 ? -2.683 7.532 -12.522 1.00 98.69 465 ILE A O 1
ATOM 3684 N N . ASP A 1 466 ? -0.991 6.710 -13.747 1.00 98.88 466 ASP A N 1
ATOM 3685 C CA . ASP A 1 466 ? -1.689 5.461 -14.039 1.00 98.88 466 ASP A CA 1
ATOM 3686 C C . ASP A 1 466 ? -1.481 4.413 -12.955 1.00 98.88 466 ASP A C 1
ATOM 3688 O O . ASP A 1 466 ? -2.405 3.648 -12.689 1.00 98.88 466 ASP A O 1
ATOM 3692 N N . ILE A 1 467 ? -0.293 4.370 -12.351 1.00 98.94 467 ILE A N 1
ATOM 3693 C CA . ILE A 1 467 ? 0.099 3.356 -11.371 1.00 98.94 467 ILE A CA 1
ATOM 3694 C C . ILE A 1 467 ? 0.834 4.008 -10.196 1.00 98.94 467 ILE A C 1
ATOM 3696 O O . ILE A 1 467 ? 1.631 4.926 -10.383 1.00 98.94 467 ILE A O 1
ATOM 3700 N N . ILE A 1 468 ? 0.593 3.499 -8.987 1.00 98.81 468 ILE A N 1
ATOM 3701 C CA . ILE A 1 468 ? 1.508 3.691 -7.858 1.00 98.81 468 ILE A CA 1
ATOM 3702 C C . ILE A 1 468 ? 2.236 2.372 -7.638 1.00 98.81 468 ILE A C 1
ATOM 3704 O O . ILE A 1 468 ? 1.588 1.361 -7.361 1.00 98.81 468 ILE A O 1
ATOM 3708 N N . ALA A 1 469 ? 3.560 2.397 -7.764 1.00 98.38 469 ALA A N 1
ATOM 3709 C CA . ALA A 1 469 ? 4.430 1.246 -7.541 1.00 98.38 469 ALA A CA 1
ATOM 3710 C C . ALA A 1 469 ? 5.275 1.449 -6.275 1.00 98.38 469 ALA A C 1
ATOM 3712 O O . ALA A 1 469 ? 5.423 2.574 -5.785 1.00 98.38 469 ALA A O 1
ATOM 3713 N N . SER A 1 470 ? 5.832 0.378 -5.710 1.00 98.50 470 SER A N 1
ATOM 3714 C CA . SER A 1 470 ? 6.763 0.539 -4.586 1.00 98.50 470 SER A CA 1
ATOM 3715 C C . SER A 1 470 ? 8.170 0.917 -5.038 1.00 98.50 470 SER A C 1
ATOM 3717 O O . SER A 1 470 ? 8.872 1.581 -4.270 1.00 98.50 470 SER A O 1
ATOM 3719 N N . ASP A 1 471 ? 8.572 0.477 -6.241 1.00 98.12 471 ASP A N 1
ATOM 3720 C CA . ASP A 1 471 ? 9.976 0.433 -6.670 1.00 98.12 471 ASP A CA 1
ATOM 3721 C C . ASP A 1 471 ? 10.848 -0.184 -5.563 1.00 98.12 471 ASP A C 1
ATOM 3723 O O . ASP A 1 471 ? 11.841 0.364 -5.077 1.00 98.12 471 ASP A O 1
ATOM 3727 N N . HIS A 1 472 ? 10.374 -1.328 -5.058 1.00 98.69 472 HIS A N 1
ATOM 3728 C CA . HIS A 1 472 ? 11.009 -2.026 -3.954 1.00 98.69 472 HIS A CA 1
ATOM 3729 C C . HIS A 1 472 ? 12.400 -2.496 -4.366 1.00 98.69 472 HIS A C 1
ATOM 3731 O O . HIS A 1 472 ? 12.555 -3.492 -5.070 1.00 98.69 472 HIS A O 1
ATOM 3737 N N . ALA A 1 473 ? 13.411 -1.789 -3.876 1.00 97.50 473 ALA A N 1
ATOM 3738 C CA . ALA A 1 473 ? 14.811 -1.960 -4.212 1.00 97.50 473 ALA A CA 1
ATOM 3739 C C . ALA A 1 473 ? 15.656 -2.122 -2.931 1.00 97.50 473 ALA A C 1
ATOM 3741 O O . ALA A 1 473 ? 16.493 -1.273 -2.611 1.00 97.50 473 ALA A O 1
ATOM 3742 N N . PRO A 1 474 ? 15.487 -3.226 -2.183 1.00 97.31 474 PRO A N 1
ATOM 3743 C CA . PRO A 1 474 ? 16.156 -3.449 -0.906 1.00 97.31 474 PRO A CA 1
ATOM 3744 C C . PRO A 1 474 ? 17.678 -3.562 -1.053 1.00 97.31 474 PRO A C 1
ATOM 3746 O O . PRO A 1 474 ? 18.203 -4.059 -2.056 1.00 97.31 474 PRO A O 1
ATOM 3749 N N . HIS A 1 475 ? 18.365 -3.111 -0.007 1.00 97.50 475 HIS A N 1
ATOM 3750 C CA . HIS A 1 475 ? 19.804 -3.208 0.224 1.00 97.50 475 HIS A CA 1
ATOM 3751 C C . HIS A 1 475 ? 20.033 -3.533 1.696 1.00 97.50 475 HIS A C 1
ATOM 3753 O O . HIS A 1 475 ? 19.234 -3.128 2.545 1.00 97.50 475 HIS A O 1
ATOM 3759 N N . THR A 1 476 ? 21.125 -4.224 2.022 1.00 96.50 476 THR A N 1
ATOM 3760 C CA . THR A 1 476 ? 21.452 -4.459 3.435 1.00 96.50 476 THR A CA 1
ATOM 3761 C C . THR A 1 476 ? 21.869 -3.146 4.107 1.00 96.50 476 THR A C 1
ATOM 3763 O O . THR A 1 476 ? 22.284 -2.192 3.440 1.00 96.50 476 THR A O 1
ATOM 3766 N N . ARG A 1 477 ? 21.773 -3.069 5.440 1.00 95.62 477 ARG A N 1
ATOM 3767 C CA . ARG A 1 477 ? 22.198 -1.870 6.188 1.00 95.62 477 ARG A CA 1
ATOM 3768 C C . ARG A 1 477 ? 23.695 -1.592 6.010 1.00 95.62 477 ARG A C 1
ATOM 3770 O O . ARG A 1 477 ? 24.101 -0.431 5.948 1.00 95.62 477 ARG A O 1
ATOM 3777 N N . GLU A 1 478 ? 24.499 -2.647 5.890 1.00 95.56 478 GLU A N 1
ATOM 3778 C CA . GLU A 1 478 ? 25.940 -2.573 5.638 1.00 95.56 478 GLU A CA 1
ATOM 3779 C C . GLU A 1 478 ? 26.224 -1.932 4.281 1.00 95.56 478 GLU A C 1
ATOM 3781 O O . GLU A 1 478 ? 27.035 -1.014 4.209 1.00 95.56 478 GLU A O 1
ATOM 3786 N N . GLU A 1 479 ? 25.519 -2.349 3.224 1.00 95.50 479 GLU A N 1
ATOM 3787 C CA . GLU A 1 479 ? 25.646 -1.730 1.901 1.00 95.50 479 GLU A CA 1
ATOM 3788 C C . GLU A 1 479 ? 25.219 -0.266 1.917 1.00 95.50 479 GLU A C 1
ATOM 3790 O O . GLU A 1 479 ? 25.932 0.583 1.388 1.00 95.50 479 GLU A O 1
ATOM 3795 N N . LYS A 1 480 ? 24.097 0.058 2.573 1.00 95.81 480 LYS A N 1
ATOM 3796 C CA . LYS A 1 480 ? 23.660 1.453 2.717 1.00 95.81 480 LYS A CA 1
ATOM 3797 C C . LYS A 1 480 ? 24.703 2.310 3.439 1.00 95.81 480 LYS A C 1
ATOM 3799 O O . LYS A 1 480 ? 24.775 3.497 3.157 1.00 95.81 480 LYS A O 1
ATOM 3804 N N . SER A 1 481 ? 25.536 1.733 4.300 1.00 92.12 481 SER A N 1
ATOM 3805 C CA . SER A 1 481 ? 26.594 2.459 5.021 1.00 92.12 481 SER A CA 1
ATOM 3806 C C . SER A 1 481 ? 27.891 2.658 4.218 1.00 92.12 481 SER A C 1
ATOM 3808 O O . SER A 1 481 ? 28.825 3.268 4.736 1.00 92.12 481 SER A O 1
ATOM 3810 N N . MET A 1 482 ? 27.982 2.143 2.986 1.00 92.94 482 MET A N 1
ATOM 3811 C CA . MET A 1 482 ? 29.144 2.336 2.106 1.00 92.94 482 MET A CA 1
ATOM 3812 C C . MET A 1 482 ? 29.163 3.739 1.477 1.00 92.94 482 MET A C 1
ATOM 3814 O O . MET A 1 482 ? 28.136 4.413 1.416 1.00 92.94 482 MET A O 1
ATOM 3818 N N . ASP A 1 483 ? 30.334 4.157 0.983 1.00 89.44 483 ASP A N 1
ATOM 3819 C CA . ASP A 1 483 ? 30.522 5.392 0.214 1.00 89.44 483 ASP A CA 1
ATOM 3820 C C . ASP A 1 483 ? 31.107 5.061 -1.179 1.00 89.44 483 ASP A C 1
ATOM 3822 O O . ASP A 1 483 ? 32.223 4.535 -1.252 1.00 89.44 483 ASP A O 1
ATOM 3826 N N . PRO A 1 484 ? 30.375 5.309 -2.283 1.00 88.88 484 PRO A N 1
ATOM 3827 C CA . PRO A 1 484 ? 29.009 5.831 -2.313 1.00 88.88 484 PRO A CA 1
ATOM 3828 C C . PRO A 1 484 ? 27.977 4.799 -1.830 1.00 88.88 484 PRO A C 1
ATOM 3830 O O . PRO A 1 484 ? 28.104 3.599 -2.080 1.00 88.88 484 PRO A O 1
ATOM 3833 N N . SER A 1 485 ? 26.918 5.282 -1.175 1.00 92.62 485 SER A N 1
ATOM 3834 C CA . SER A 1 485 ? 25.785 4.443 -0.770 1.00 92.62 485 SER A CA 1
ATOM 3835 C C . SER A 1 485 ? 24.973 4.025 -2.001 1.00 92.62 485 SER A C 1
ATOM 3837 O O . SER A 1 485 ? 24.720 4.867 -2.869 1.00 92.62 485 SER A O 1
ATOM 3839 N N . PRO A 1 486 ? 24.531 2.759 -2.115 1.00 93.75 486 PRO A N 1
ATOM 3840 C CA . PRO A 1 486 ? 23.749 2.322 -3.260 1.00 93.75 486 PRO A CA 1
ATOM 3841 C C . PRO A 1 486 ? 22.342 2.932 -3.257 1.00 93.75 486 PRO A C 1
ATOM 3843 O O . PRO A 1 486 ? 21.741 3.180 -2.206 1.00 93.75 486 PRO A O 1
ATOM 3846 N N . ASN A 1 487 ? 21.799 3.121 -4.459 1.00 94.00 487 ASN A N 1
ATOM 3847 C CA . ASN A 1 487 ? 20.450 3.634 -4.677 1.00 94.00 487 ASN A CA 1
ATOM 3848 C C . ASN A 1 487 ? 19.411 2.517 -4.546 1.00 94.00 487 ASN A C 1
ATOM 3850 O O . ASN A 1 487 ? 19.539 1.474 -5.185 1.00 94.00 487 ASN A O 1
ATOM 3854 N N . GLY A 1 488 ? 18.369 2.769 -3.758 1.00 95.62 488 GLY A N 1
ATOM 3855 C CA . GLY A 1 488 ? 17.242 1.861 -3.584 1.00 95.62 488 GLY A CA 1
ATOM 3856 C C . GLY A 1 488 ? 16.780 1.794 -2.134 1.00 95.62 488 GLY A C 1
ATOM 3857 O O . GLY A 1 488 ? 17.586 1.924 -1.198 1.00 95.62 488 GLY A O 1
ATOM 3858 N N . ILE A 1 489 ? 15.473 1.601 -1.972 1.00 97.38 489 ILE A N 1
ATOM 3859 C CA . ILE A 1 489 ? 14.798 1.484 -0.683 1.00 97.38 489 ILE A CA 1
ATOM 3860 C C . ILE A 1 489 ? 13.763 0.347 -0.717 1.00 97.38 489 ILE A C 1
ATOM 3862 O O . ILE A 1 489 ? 13.177 0.071 -1.763 1.00 97.38 489 ILE A O 1
ATOM 3866 N N . PRO A 1 490 ? 13.508 -0.335 0.408 1.00 98.12 490 PRO A N 1
ATOM 3867 C CA . PRO A 1 490 ? 12.365 -1.227 0.532 1.00 98.12 490 PRO A CA 1
ATOM 3868 C C . PRO A 1 490 ? 11.049 -0.430 0.651 1.00 98.12 490 PRO A C 1
ATOM 3870 O O . PRO A 1 490 ? 11.047 0.703 1.127 1.00 98.12 490 PRO A O 1
ATOM 3873 N N . GLY A 1 491 ? 9.922 -1.020 0.229 1.00 98.00 491 GLY A N 1
ATOM 3874 C CA . GLY A 1 491 ? 8.658 -0.289 0.060 1.00 98.00 491 GLY A CA 1
ATOM 3875 C C . GLY A 1 491 ? 7.401 -1.152 -0.102 1.00 98.00 491 GLY A C 1
ATOM 3876 O O . GLY A 1 491 ? 6.298 -0.630 0.071 1.00 98.00 491 GLY A O 1
ATOM 3877 N N . LEU A 1 492 ? 7.533 -2.461 -0.374 1.00 98.44 492 LEU A N 1
ATOM 3878 C CA . LEU A 1 492 ? 6.391 -3.379 -0.510 1.00 98.44 492 LEU A CA 1
ATOM 3879 C C . LEU A 1 492 ? 5.460 -3.349 0.711 1.00 98.44 492 LEU A C 1
ATOM 3881 O O . LEU A 1 492 ? 4.256 -3.187 0.559 1.00 98.44 492 LEU A O 1
ATOM 3885 N N . GLU A 1 493 ? 6.010 -3.425 1.923 1.00 98.62 493 GLU A N 1
ATOM 3886 C CA . GLU A 1 493 ? 5.216 -3.508 3.160 1.00 98.62 493 GLU A CA 1
ATOM 3887 C C . GLU A 1 493 ? 4.629 -2.163 3.612 1.00 98.62 493 GLU A C 1
ATOM 3889 O O . GLU A 1 493 ? 3.694 -2.132 4.408 1.00 98.62 493 GLU A O 1
ATOM 3894 N N . THR A 1 494 ? 5.150 -1.042 3.107 1.00 98.50 494 THR A N 1
ATOM 3895 C CA . THR A 1 494 ? 4.766 0.302 3.569 1.00 98.50 494 THR A CA 1
ATOM 3896 C C . THR A 1 494 ? 3.907 1.073 2.579 1.00 98.50 494 THR A C 1
ATOM 3898 O O . THR A 1 494 ? 3.219 2.002 2.991 1.00 98.50 494 THR A O 1
ATOM 3901 N N . THR A 1 495 ? 3.888 0.694 1.298 1.00 98.75 495 THR A N 1
ATOM 3902 C CA . THR A 1 495 ? 3.145 1.443 0.271 1.00 98.75 495 THR A CA 1
ATOM 3903 C C . THR A 1 495 ? 1.649 1.513 0.576 1.00 98.75 495 THR A C 1
ATOM 3905 O O . THR A 1 495 ? 1.104 2.610 0.668 1.00 98.75 495 THR A O 1
ATOM 3908 N N . LEU A 1 496 ? 0.976 0.376 0.792 1.00 98.75 496 LEU A N 1
ATOM 3909 C CA . LEU A 1 496 ? -0.457 0.390 1.098 1.00 98.75 496 LEU A CA 1
ATOM 3910 C C . LEU A 1 496 ? -0.770 1.155 2.401 1.00 98.75 496 LEU A C 1
ATOM 3912 O O . LEU A 1 496 ? -1.639 2.022 2.349 1.00 98.75 496 LEU A O 1
ATOM 3916 N N . PRO A 1 497 ? -0.069 0.944 3.535 1.00 98.50 497 PRO A N 1
ATOM 3917 C CA . PRO A 1 497 ? -0.247 1.774 4.731 1.00 98.50 497 PRO A CA 1
ATOM 3918 C C . PRO A 1 497 ? -0.180 3.288 4.486 1.00 98.50 497 PRO A C 1
ATOM 3920 O O . PRO A 1 497 ? -1.036 4.021 4.978 1.00 98.50 497 PRO A O 1
ATOM 3923 N N . LEU A 1 498 ? 0.782 3.758 3.684 1.00 98.81 498 LEU A N 1
ATOM 3924 C CA . LEU A 1 498 ? 0.901 5.177 3.329 1.00 98.81 498 LEU A CA 1
ATOM 3925 C C . LEU A 1 498 ? -0.312 5.667 2.524 1.00 98.81 498 LEU A C 1
ATOM 3927 O O . LEU A 1 498 ? -0.859 6.735 2.803 1.00 98.81 498 LEU A O 1
ATOM 3931 N N . LEU A 1 499 ? -0.773 4.871 1.556 1.00 98.81 499 LEU A N 1
ATOM 3932 C CA . LEU A 1 499 ? -1.948 5.202 0.746 1.00 98.81 499 LEU A CA 1
ATOM 3933 C C . LEU A 1 499 ? -3.244 5.189 1.567 1.00 98.81 499 LEU A C 1
ATOM 3935 O O . LEU A 1 499 ? -4.088 6.062 1.375 1.00 98.81 499 LEU A O 1
ATOM 3939 N N . LEU A 1 500 ? -3.406 4.244 2.500 1.00 98.56 500 LEU A N 1
ATOM 3940 C CA . LEU A 1 500 ? -4.543 4.225 3.427 1.00 98.56 500 LEU A CA 1
ATOM 3941 C C . LEU A 1 500 ? -4.539 5.456 4.335 1.00 98.56 500 LEU A C 1
ATOM 3943 O O . LEU A 1 500 ? -5.599 6.040 4.563 1.00 98.56 500 LEU A O 1
ATOM 3947 N N . ASN A 1 501 ? -3.360 5.886 4.791 1.00 98.00 501 ASN A N 1
ATOM 3948 C CA . ASN A 1 501 ? -3.231 7.115 5.562 1.00 98.00 501 ASN A CA 1
ATOM 3949 C C . ASN A 1 501 ? -3.659 8.335 4.737 1.00 98.00 501 ASN A C 1
ATOM 3951 O O . ASN A 1 501 ? -4.493 9.114 5.184 1.00 98.00 501 ASN A O 1
ATOM 3955 N N . ALA A 1 502 ? -3.191 8.447 3.489 1.00 96.56 502 ALA A N 1
ATOM 3956 C CA . ALA A 1 502 ? -3.617 9.515 2.583 1.00 96.56 502 ALA A CA 1
ATOM 3957 C C . ALA A 1 502 ? -5.132 9.501 2.298 1.00 96.56 502 ALA A C 1
ATOM 3959 O O . ALA A 1 502 ? -5.723 10.561 2.092 1.00 96.56 502 ALA A O 1
ATOM 3960 N N . ILE A 1 503 ? -5.776 8.326 2.304 1.00 92.75 503 ILE A N 1
ATOM 3961 C CA . ILE A 1 503 ? -7.240 8.212 2.214 1.00 92.75 503 ILE A CA 1
ATOM 3962 C C . ILE A 1 503 ? -7.913 8.734 3.487 1.00 92.75 503 ILE A C 1
ATOM 3964 O O . ILE A 1 503 ? -8.883 9.485 3.394 1.00 92.75 503 ILE A O 1
ATOM 3968 N N . ASN A 1 504 ? -7.408 8.363 4.666 1.00 90.94 504 ASN A N 1
ATOM 3969 C CA . ASN A 1 504 ? -7.916 8.862 5.946 1.00 90.94 504 ASN A CA 1
ATOM 3970 C C . ASN A 1 504 ? -7.759 10.388 6.083 1.00 90.94 504 ASN A C 1
ATOM 3972 O O . ASN A 1 504 ? -8.651 11.039 6.624 1.00 90.94 504 ASN A O 1
ATOM 3976 N N . ASP A 1 505 ? -6.693 10.954 5.516 1.00 88.31 505 ASP A N 1
ATOM 3977 C CA . ASP A 1 505 ? -6.442 12.400 5.466 1.00 88.31 505 ASP A CA 1
ATOM 3978 C C . ASP A 1 505 ? -7.257 13.124 4.372 1.00 88.31 505 ASP A C 1
ATOM 3980 O O . ASP A 1 505 ? -7.185 14.346 4.239 1.00 88.31 505 ASP A O 1
ATOM 3984 N N . GLY A 1 506 ? -8.026 12.392 3.557 1.00 86.94 506 GLY A N 1
ATOM 3985 C CA . GLY A 1 506 ? -8.824 12.947 2.459 1.00 86.94 506 GLY A CA 1
ATOM 3986 C C . GLY A 1 506 ? -8.015 13.399 1.237 1.00 86.94 506 GLY A C 1
ATOM 3987 O O . GLY A 1 506 ? -8.575 14.028 0.340 1.00 86.94 506 GLY A O 1
ATOM 3988 N N . ARG A 1 507 ? -6.717 13.075 1.174 1.00 88.44 507 ARG A N 1
ATOM 3989 C CA . ARG A 1 507 ? -5.810 13.425 0.066 1.00 88.44 507 ARG A CA 1
ATOM 3990 C C . ARG A 1 507 ? -5.941 12.485 -1.134 1.00 88.44 507 ARG A C 1
ATOM 3992 O O . ARG A 1 507 ? -5.641 12.877 -2.256 1.00 88.44 507 ARG A O 1
ATOM 3999 N N . LEU A 1 508 ? -6.384 11.250 -0.901 1.00 93.38 508 LEU A N 1
ATOM 4000 C CA . LEU A 1 508 ? -6.591 10.231 -1.930 1.00 93.38 508 LEU A CA 1
ATOM 4001 C C . LEU A 1 508 ? -7.985 9.614 -1.789 1.00 93.38 508 LEU A C 1
ATOM 4003 O O . LEU A 1 508 ? -8.443 9.349 -0.681 1.00 93.38 508 LEU A O 1
ATOM 4007 N N . MET A 1 509 ? -8.663 9.316 -2.897 1.00 90.62 509 MET A N 1
ATOM 4008 C CA . MET A 1 509 ? -9.897 8.531 -2.839 1.00 90.62 509 MET A CA 1
ATOM 4009 C C . MET A 1 509 ? -9.601 7.032 -2.924 1.00 90.62 509 MET A C 1
ATOM 4011 O O . MET A 1 509 ? -8.722 6.583 -3.656 1.00 90.62 509 MET A O 1
ATOM 4015 N N . ILE A 1 510 ? -10.419 6.213 -2.259 1.00 92.25 510 ILE A N 1
ATOM 4016 C CA . ILE A 1 510 ? -10.312 4.746 -2.341 1.00 92.25 510 ILE A CA 1
ATOM 4017 C C . ILE A 1 510 ? -10.422 4.208 -3.780 1.00 92.25 510 ILE A C 1
ATOM 4019 O O . ILE A 1 510 ? -9.822 3.187 -4.116 1.00 92.25 510 ILE A O 1
ATOM 4023 N N . ASN A 1 511 ? -11.187 4.887 -4.641 1.00 90.31 511 ASN A N 1
ATOM 4024 C CA . ASN A 1 511 ? -11.319 4.507 -6.045 1.00 90.31 511 ASN A CA 1
ATOM 4025 C C . ASN A 1 511 ? -10.034 4.785 -6.833 1.00 90.31 511 ASN A C 1
ATOM 4027 O O . ASN A 1 511 ? -9.710 3.999 -7.718 1.00 90.31 511 ASN A O 1
ATOM 4031 N N . ASP A 1 512 ? -9.276 5.828 -6.484 1.00 93.62 512 ASP A N 1
ATOM 4032 C CA . ASP A 1 512 ? -7.967 6.090 -7.087 1.00 93.62 512 ASP A CA 1
ATOM 4033 C C . ASP A 1 512 ? -6.946 5.028 -6.684 1.00 93.62 512 ASP A C 1
ATOM 4035 O O . ASP A 1 512 ? -6.222 4.531 -7.542 1.00 93.62 512 ASP A O 1
ATOM 4039 N N . LEU A 1 513 ? -6.954 4.584 -5.421 1.00 97.69 513 LEU A N 1
ATOM 4040 C CA . LEU A 1 513 ? -6.134 3.448 -4.983 1.00 97.69 513 LEU A CA 1
ATOM 4041 C C . LEU A 1 513 ? -6.447 2.187 -5.800 1.00 97.69 513 LEU A C 1
ATOM 4043 O O . LEU A 1 513 ? -5.539 1.552 -6.330 1.00 97.69 513 LEU A O 1
ATOM 4047 N N . LYS A 1 514 ? -7.730 1.829 -5.951 1.00 97.56 514 LYS A N 1
ATOM 4048 C CA . LYS A 1 514 ? -8.137 0.660 -6.757 1.00 97.56 514 LYS A CA 1
ATOM 4049 C C . LYS A 1 514 ? -7.725 0.808 -8.222 1.00 97.56 514 LYS A C 1
ATOM 4051 O O . LYS A 1 514 ? -7.189 -0.136 -8.802 1.00 97.56 514 LYS A O 1
ATOM 4056 N N . ARG A 1 515 ? -7.916 2.002 -8.790 1.00 98.38 515 ARG A N 1
ATOM 4057 C CA . ARG A 1 515 ? -7.510 2.330 -10.158 1.00 98.38 515 ARG A CA 1
ATOM 4058 C C . ARG A 1 515 ? -6.008 2.122 -10.345 1.00 98.38 515 ARG A C 1
ATOM 4060 O O . ARG A 1 515 ? -5.624 1.404 -11.260 1.00 98.38 515 ARG A O 1
ATOM 4067 N N . MET A 1 516 ? -5.177 2.705 -9.484 1.00 98.75 516 MET A N 1
ATOM 4068 C CA . MET A 1 516 ? -3.721 2.760 -9.670 1.00 98.75 516 MET A CA 1
ATOM 4069 C C . MET A 1 516 ? -2.968 1.519 -9.181 1.00 98.75 516 MET A C 1
ATOM 4071 O O . MET A 1 516 ? -1.900 1.223 -9.701 1.00 98.75 516 MET A O 1
ATOM 4075 N N . CYS A 1 517 ? -3.508 0.770 -8.218 1.00 98.62 517 CYS A N 1
ATOM 4076 C CA . CYS A 1 517 ? -2.840 -0.404 -7.638 1.00 98.62 517 CYS A CA 1
ATOM 4077 C C . CYS A 1 517 ? -3.510 -1.736 -8.018 1.00 98.62 517 CYS A C 1
ATOM 4079 O O . CYS A 1 517 ? -3.105 -2.787 -7.526 1.00 98.62 517 CYS A O 1
ATOM 4081 N N . CYS A 1 518 ? -4.553 -1.726 -8.857 1.00 97.75 518 CYS A N 1
ATOM 4082 C CA . CYS A 1 518 ? -5.208 -2.948 -9.330 1.00 97.75 518 CYS A CA 1
ATOM 4083 C C . CYS A 1 518 ? -5.654 -2.846 -10.794 1.00 97.75 518 CYS A C 1
ATOM 4085 O O . CYS A 1 518 ? -5.156 -3.592 -11.638 1.00 97.75 518 CYS A O 1
ATOM 4087 N N . ASP A 1 519 ? -6.554 -1.914 -11.123 1.00 98.31 519 ASP A N 1
ATOM 4088 C CA . ASP A 1 519 ? -7.216 -1.910 -12.435 1.00 98.31 519 ASP A CA 1
ATOM 4089 C C . ASP A 1 519 ? -6.265 -1.508 -13.574 1.00 98.31 519 ASP A C 1
ATOM 4091 O O . ASP A 1 519 ? -6.143 -2.235 -14.562 1.00 98.31 519 ASP A O 1
ATOM 4095 N N . ARG A 1 520 ? -5.544 -0.386 -13.428 1.00 98.56 520 ARG A N 1
ATOM 4096 C CA . ARG A 1 520 ? -4.586 0.115 -14.427 1.00 98.56 520 ARG A CA 1
ATOM 4097 C C . ARG A 1 520 ? -3.368 -0.794 -14.582 1.00 98.56 520 ARG A C 1
ATOM 4099 O O . ARG A 1 520 ? -3.076 -1.119 -15.731 1.00 98.56 520 ARG A O 1
ATOM 4106 N N . PRO A 1 521 ? -2.697 -1.284 -13.514 1.00 98.56 521 PRO A N 1
ATOM 4107 C CA . PRO A 1 521 ? -1.648 -2.295 -13.659 1.00 98.56 521 PRO A CA 1
ATOM 4108 C C . PRO A 1 521 ? -2.100 -3.496 -14.490 1.00 98.56 521 PRO A C 1
ATOM 4110 O O . PRO A 1 521 ? -1.419 -3.923 -15.424 1.00 98.56 521 PRO A O 1
ATOM 4113 N N . LYS A 1 522 ? -3.298 -4.007 -14.196 1.00 97.88 522 LYS A N 1
ATOM 4114 C CA . LYS A 1 522 ? -3.863 -5.161 -14.886 1.00 97.88 522 LYS A CA 1
ATOM 4115 C C . LYS A 1 522 ? -4.156 -4.893 -16.357 1.00 97.88 522 LYS A C 1
ATOM 4117 O O . LYS A 1 522 ? -3.872 -5.755 -17.185 1.00 97.88 522 LYS A O 1
ATOM 4122 N N . GLU A 1 523 ? -4.724 -3.732 -16.671 1.00 98.00 523 GLU A N 1
ATOM 4123 C CA . GLU A 1 523 ? -5.022 -3.296 -18.038 1.00 98.00 523 GLU A CA 1
ATOM 4124 C C . GLU A 1 523 ? -3.742 -3.076 -18.853 1.00 98.00 523 GLU A C 1
ATOM 4126 O O . GLU A 1 523 ? -3.616 -3.600 -19.956 1.00 98.00 523 GLU A O 1
ATOM 4131 N N . ILE A 1 524 ? -2.786 -2.323 -18.306 1.00 98.50 524 ILE A N 1
ATOM 4132 C CA . ILE A 1 524 ? -1.574 -1.899 -19.015 1.00 98.50 524 ILE A CA 1
ATOM 4133 C C . ILE A 1 524 ? -0.694 -3.104 -19.343 1.00 98.50 524 ILE A C 1
ATOM 4135 O O . ILE A 1 524 ? -0.212 -3.223 -20.469 1.00 98.50 524 ILE A O 1
ATOM 4139 N N . PHE A 1 525 ? -0.520 -4.010 -18.380 1.00 98.50 525 PHE A N 1
ATOM 4140 C CA . PHE A 1 525 ? 0.394 -5.145 -18.496 1.00 98.50 525 PHE A CA 1
ATOM 4141 C C . PHE A 1 525 ? -0.305 -6.466 -18.858 1.00 98.50 525 PHE A C 1
ATOM 4143 O O . PHE A 1 525 ? 0.348 -7.501 -18.922 1.00 98.50 525 PHE A O 1
ATOM 4150 N N . ASN A 1 526 ? -1.617 -6.477 -19.123 1.00 97.25 526 ASN A N 1
ATOM 4151 C CA . ASN A 1 526 ? -2.387 -7.701 -19.406 1.00 97.25 526 ASN A CA 1
ATOM 4152 C C . ASN A 1 526 ? -2.232 -8.783 -18.318 1.00 97.25 526 ASN A C 1
ATOM 4154 O O . ASN A 1 526 ? -2.083 -9.976 -18.609 1.00 97.25 526 ASN A O 1
ATOM 4158 N N . ILE A 1 527 ? -2.262 -8.370 -17.049 1.00 97.88 527 ILE A N 1
ATOM 4159 C CA . ILE A 1 527 ? -2.032 -9.275 -15.918 1.00 97.88 527 ILE A CA 1
ATOM 4160 C C . ILE A 1 527 ? -3.218 -10.242 -15.768 1.00 97.88 527 ILE A C 1
ATOM 4162 O O . ILE A 1 527 ? -4.384 -9.819 -15.770 1.00 97.88 527 ILE A O 1
ATOM 4166 N N . PRO A 1 528 ? -2.970 -11.560 -15.632 1.00 96.38 528 PRO A N 1
ATOM 4167 C CA . PRO A 1 528 ? -4.038 -12.526 -15.444 1.00 96.38 528 PRO A CA 1
ATOM 4168 C C . PRO A 1 528 ? -4.890 -12.211 -14.215 1.00 96.38 528 PRO A C 1
ATOM 4170 O O . PRO A 1 528 ? -4.378 -11.966 -13.126 1.00 96.38 528 PRO A O 1
ATOM 4173 N N . LYS A 1 529 ? -6.217 -12.271 -14.387 1.00 94.06 529 LYS A N 1
ATOM 4174 C CA . LYS A 1 529 ? -7.161 -12.141 -13.274 1.00 94.06 529 LYS A CA 1
ATOM 4175 C C . LYS A 1 529 ? -6.907 -13.248 -12.250 1.00 94.06 529 LYS A C 1
ATOM 4177 O O . LYS A 1 529 ? -6.801 -14.421 -12.604 1.00 94.06 529 LYS A O 1
ATOM 4182 N N . GLN A 1 530 ? -6.887 -12.855 -10.988 1.00 94.25 530 GLN A N 1
ATOM 4183 C CA . GLN A 1 530 ? -6.755 -13.740 -9.851 1.00 94.25 530 GLN A CA 1
ATOM 4184 C C . GLN A 1 530 ? -8.112 -13.793 -9.116 1.00 94.25 530 GLN A C 1
ATOM 4186 O O . GLN A 1 530 ? -8.523 -12.836 -8.469 1.00 94.25 530 GLN A O 1
ATOM 4191 N N . GLU A 1 531 ? -8.859 -14.882 -9.332 1.00 94.12 531 GLU A N 1
ATOM 4192 C CA . GLU A 1 531 ? -10.189 -15.100 -8.735 1.00 94.12 531 GLU A CA 1
ATOM 4193 C C . GLU A 1 531 ? -10.101 -15.306 -7.217 1.00 94.12 531 GLU A C 1
ATOM 4195 O O . GLU A 1 531 ? -9.095 -15.816 -6.725 1.00 94.12 531 GLU A O 1
ATOM 4200 N N . ASP A 1 532 ? -11.166 -14.931 -6.501 1.00 95.81 532 ASP A N 1
ATOM 4201 C CA . ASP A 1 532 ? -11.327 -15.120 -5.050 1.00 95.81 532 ASP A CA 1
ATOM 4202 C C . ASP A 1 532 ? -10.161 -14.593 -4.195 1.00 95.81 532 ASP A C 1
ATOM 4204 O O . ASP A 1 532 ? -9.860 -15.121 -3.125 1.00 95.81 532 ASP A O 1
ATOM 4208 N N . THR A 1 533 ? -9.515 -13.523 -4.657 1.00 98.25 533 THR A N 1
ATOM 4209 C CA . THR A 1 533 ? -8.452 -12.825 -3.930 1.00 98.25 533 THR A CA 1
ATOM 4210 C C . THR A 1 533 ? -8.897 -11.439 -3.509 1.00 98.25 533 THR A C 1
ATOM 4212 O O . THR A 1 533 ? -9.461 -10.682 -4.303 1.00 98.25 533 THR A O 1
ATOM 4215 N N . TYR A 1 534 ? -8.581 -11.078 -2.269 1.00 98.31 534 TYR A N 1
ATOM 4216 C CA . TYR A 1 534 ? -8.807 -9.743 -1.735 1.00 98.31 534 TYR A CA 1
ATOM 4217 C C . TYR A 1 534 ? -7.914 -9.446 -0.525 1.00 98.31 534 TYR A C 1
ATOM 4219 O O . TYR A 1 534 ? -7.368 -10.350 0.109 1.00 98.31 534 TYR A O 1
ATOM 4227 N N . VAL A 1 535 ? -7.822 -8.165 -0.180 1.00 98.62 535 VAL A N 1
ATOM 4228 C CA . VAL A 1 535 ? -7.170 -7.653 1.030 1.00 98.62 535 VAL A CA 1
ATOM 4229 C C . VAL A 1 535 ? -8.241 -7.050 1.930 1.00 98.62 535 VAL A C 1
ATOM 4231 O O . VAL A 1 535 ? -9.092 -6.292 1.462 1.00 98.62 535 VAL A O 1
ATOM 4234 N N . GLU A 1 536 ? -8.221 -7.375 3.216 1.00 98.31 536 GLU A N 1
ATOM 4235 C CA . GLU A 1 536 ? -9.034 -6.706 4.230 1.00 98.31 536 GLU A CA 1
ATOM 4236 C C . GLU A 1 536 ? -8.147 -5.760 5.035 1.00 98.31 536 GLU A C 1
ATOM 4238 O O . GLU A 1 536 ? -7.065 -6.137 5.499 1.00 98.31 536 GLU A O 1
ATOM 4243 N N . VAL A 1 537 ? -8.609 -4.520 5.187 1.00 97.62 537 VAL A N 1
ATOM 4244 C CA . VAL A 1 537 ? -7.899 -3.476 5.931 1.00 97.62 537 VAL A CA 1
ATOM 4245 C C . VAL A 1 537 ? -8.837 -2.843 6.953 1.00 97.62 537 VAL A C 1
ATOM 4247 O O . VAL A 1 537 ? -9.999 -2.585 6.641 1.00 97.62 537 VAL A O 1
ATOM 4250 N N . ASP A 1 538 ? -8.338 -2.598 8.162 1.00 95.69 538 ASP A N 1
ATOM 4251 C CA . ASP A 1 538 ? -9.013 -1.795 9.179 1.00 95.69 538 ASP A CA 1
ATOM 4252 C C . ASP A 1 538 ? -8.653 -0.326 8.975 1.00 95.69 538 ASP A C 1
ATOM 4254 O O . ASP A 1 538 ? -7.530 0.089 9.263 1.00 95.69 538 ASP A O 1
ATOM 4258 N N . MET A 1 539 ? -9.604 0.456 8.463 1.00 93.56 539 MET A N 1
ATOM 4259 C CA . MET A 1 539 ? -9.405 1.875 8.159 1.00 93.56 539 MET A CA 1
ATOM 4260 C C . MET A 1 539 ? -9.216 2.743 9.401 1.00 93.56 539 MET A C 1
ATOM 4262 O O . MET A 1 539 ? -8.666 3.833 9.288 1.00 93.56 539 MET A O 1
ATOM 4266 N N . ASP A 1 540 ? -9.666 2.282 10.569 1.00 89.12 540 ASP A N 1
ATOM 4267 C CA . ASP A 1 540 ? -9.609 3.058 11.807 1.00 89.12 540 ASP A CA 1
ATOM 4268 C C . ASP A 1 540 ? -8.372 2.749 12.652 1.00 89.12 540 ASP A C 1
ATOM 4270 O O . ASP A 1 540 ? -8.107 3.460 13.622 1.00 89.12 540 ASP A O 1
ATOM 4274 N N . GLN A 1 541 ? -7.624 1.695 12.315 1.00 89.06 541 GLN A N 1
ATOM 4275 C CA . GLN A 1 541 ? -6.479 1.279 13.108 1.00 89.06 541 GLN A CA 1
ATOM 4276 C C . GLN A 1 541 ? -5.295 2.229 12.909 1.00 89.06 541 GLN A C 1
ATOM 4278 O O . GLN A 1 541 ? -4.700 2.286 11.834 1.00 89.06 541 GLN A O 1
ATOM 4283 N N . GLU A 1 542 ? -4.930 2.923 13.982 1.00 90.31 542 GLU A N 1
ATOM 4284 C CA . GLU A 1 542 ? -3.736 3.763 14.074 1.00 90.31 542 GLU A CA 1
ATOM 4285 C C . GLU A 1 542 ? -2.547 2.935 14.572 1.00 90.31 542 GLU A C 1
ATOM 4287 O O . GLU A 1 542 ? -2.681 2.093 15.469 1.00 90.31 542 GLU A O 1
ATOM 4292 N N . TRP A 1 543 ? -1.385 3.128 13.952 1.00 90.62 543 TRP A N 1
ATOM 4293 C CA . TRP A 1 543 ? -0.150 2.431 14.300 1.00 90.62 543 TRP A CA 1
ATOM 4294 C C . TRP A 1 543 ? 1.079 3.176 13.768 1.00 90.62 543 TRP A C 1
ATOM 4296 O O . TRP A 1 543 ? 0.971 4.090 12.956 1.00 90.62 543 TRP A O 1
ATOM 4306 N N . ILE A 1 544 ? 2.257 2.783 14.247 1.00 94.44 544 ILE A N 1
ATOM 4307 C CA . ILE A 1 544 ? 3.539 3.359 13.836 1.00 94.44 544 ILE A CA 1
ATOM 4308 C C . ILE A 1 544 ? 4.250 2.353 12.937 1.00 94.44 544 ILE A C 1
ATOM 4310 O O . ILE A 1 544 ? 4.407 1.192 13.325 1.00 94.44 544 ILE A O 1
ATOM 4314 N N . ILE A 1 545 ? 4.694 2.793 11.759 1.00 96.44 545 ILE A N 1
ATOM 4315 C CA . ILE A 1 545 ? 5.533 1.973 10.881 1.00 96.44 545 ILE A CA 1
ATOM 4316 C C . ILE A 1 545 ? 6.850 1.668 11.603 1.00 96.44 545 ILE A C 1
ATOM 4318 O O . ILE A 1 545 ? 7.535 2.582 12.063 1.00 96.44 545 ILE A O 1
ATOM 4322 N N . SER A 1 546 ? 7.195 0.382 11.684 1.00 94.12 546 SER A N 1
ATOM 4323 C CA . SER A 1 546 ? 8.394 -0.103 12.366 1.00 94.12 546 SER A CA 1
ATOM 4324 C C . SER A 1 546 ? 9.200 -1.067 11.494 1.00 94.12 546 SER A C 1
ATOM 4326 O O . SER A 1 546 ? 8.647 -1.811 10.686 1.00 94.12 546 SER A O 1
ATOM 4328 N N . ASN A 1 547 ? 10.512 -1.086 11.711 1.00 93.44 547 ASN A N 1
ATOM 4329 C CA . ASN A 1 547 ? 11.457 -2.058 11.182 1.00 93.44 547 ASN A CA 1
ATOM 4330 C C . ASN A 1 547 ? 11.245 -3.447 11.807 1.00 93.44 547 ASN A C 1
ATOM 4332 O O . ASN A 1 547 ? 11.718 -4.444 11.261 1.00 93.44 547 ASN A O 1
ATOM 4336 N N . GLU A 1 548 ? 10.581 -3.521 12.964 1.00 92.38 548 GLU A N 1
ATOM 4337 C CA . GLU A 1 548 ? 10.265 -4.781 13.626 1.00 92.38 548 GLU A CA 1
ATOM 4338 C C . GLU A 1 548 ? 9.175 -5.547 12.869 1.00 92.38 548 GLU A C 1
ATOM 4340 O O . GLU A 1 548 ? 8.118 -5.011 12.545 1.00 92.38 548 GLU A O 1
ATOM 4345 N N . GLY A 1 549 ? 9.422 -6.834 12.620 1.00 89.69 549 GLY A N 1
ATOM 4346 C CA . GLY A 1 549 ? 8.444 -7.721 11.987 1.00 89.69 549 GLY A CA 1
ATOM 4347 C C . GLY A 1 549 ? 8.323 -7.582 10.467 1.00 89.69 549 GLY A C 1
ATOM 4348 O O . GLY A 1 549 ? 7.470 -8.254 9.893 1.00 89.69 549 GLY A O 1
ATOM 4349 N N . LEU A 1 550 ? 9.173 -6.774 9.820 1.00 96.44 550 LEU A N 1
ATOM 4350 C CA . LEU A 1 550 ? 9.250 -6.720 8.360 1.00 96.44 550 LEU A CA 1
ATOM 4351 C C . LEU A 1 550 ? 9.682 -8.073 7.775 1.00 96.44 550 LEU A C 1
ATOM 4353 O O . LEU A 1 550 ? 10.588 -8.733 8.296 1.00 96.44 550 LEU A O 1
ATOM 4357 N N . PHE A 1 551 ? 9.062 -8.467 6.665 1.00 98.25 551 PHE A N 1
ATOM 4358 C CA . PHE A 1 551 ? 9.398 -9.690 5.932 1.00 98.25 551 PHE A CA 1
ATOM 4359 C C . PHE A 1 551 ? 10.505 -9.488 4.893 1.00 98.25 551 PHE A C 1
ATOM 4361 O O . PHE A 1 551 ? 11.171 -10.466 4.535 1.00 98.25 551 PHE A O 1
ATOM 4368 N N . THR A 1 552 ? 10.720 -8.253 4.420 1.00 98.06 552 THR A N 1
ATOM 4369 C CA . THR A 1 552 ? 11.876 -7.915 3.576 1.00 98.06 552 THR A CA 1
ATOM 4370 C C . THR A 1 552 ? 13.177 -8.257 4.300 1.00 98.06 552 THR A C 1
ATOM 4372 O O . THR A 1 552 ? 13.368 -7.910 5.470 1.00 98.06 552 THR A O 1
ATOM 4375 N N . LYS A 1 553 ? 14.125 -8.901 3.608 1.00 97.50 553 LYS A N 1
ATOM 4376 C CA . LYS A 1 553 ? 15.447 -9.206 4.189 1.00 97.50 553 LYS A CA 1
ATOM 4377 C C . LYS A 1 553 ? 16.251 -7.970 4.551 1.00 97.50 553 LYS A C 1
ATOM 4379 O O . LYS A 1 553 ? 17.143 -8.065 5.391 1.00 97.50 553 LYS A O 1
ATOM 4384 N N . ALA A 1 554 ? 15.943 -6.823 3.947 1.00 96.06 554 ALA A N 1
ATOM 4385 C CA . ALA A 1 554 ? 16.573 -5.566 4.314 1.00 96.06 554 ALA A CA 1
ATOM 4386 C C . ALA A 1 554 ? 16.403 -5.273 5.816 1.00 96.06 554 ALA A C 1
ATOM 4388 O O . ALA A 1 554 ? 17.330 -4.762 6.444 1.00 96.06 554 ALA A O 1
ATOM 4389 N N . GLY A 1 555 ? 15.248 -5.613 6.406 1.00 96.88 555 GLY A N 1
ATOM 4390 C CA . GLY A 1 555 ? 14.969 -5.351 7.823 1.00 96.88 555 GLY A CA 1
ATOM 4391 C C . GLY A 1 555 ? 14.992 -3.856 8.167 1.00 96.88 555 GLY A C 1
ATOM 4392 O O . GLY A 1 555 ? 15.399 -3.457 9.267 1.00 96.88 555 GLY A O 1
ATOM 4393 N N . TRP A 1 556 ? 14.653 -3.003 7.198 1.00 97.62 556 TRP A N 1
ATOM 4394 C CA . TRP A 1 556 ? 14.494 -1.570 7.406 1.00 97.62 556 TRP A CA 1
ATOM 4395 C C . TRP A 1 556 ? 13.473 -0.961 6.443 1.00 97.62 556 TRP A C 1
ATOM 4397 O O . TRP A 1 556 ? 13.128 -1.582 5.445 1.00 97.62 556 TRP A O 1
ATOM 4407 N N . THR A 1 557 ? 13.011 0.256 6.727 1.00 97.75 557 THR A N 1
ATOM 4408 C CA . THR A 1 557 ? 12.194 1.088 5.831 1.00 97.75 557 THR A CA 1
ATOM 4409 C C . THR A 1 557 ? 12.523 2.574 6.026 1.00 97.75 557 THR A C 1
ATOM 4411 O O . THR A 1 557 ? 12.838 2.978 7.149 1.00 97.75 557 THR A O 1
ATOM 4414 N N . PRO A 1 558 ? 12.476 3.423 4.978 1.00 97.62 558 PRO A N 1
ATOM 4415 C CA . PRO A 1 558 ? 12.658 4.868 5.147 1.00 97.62 558 PRO A CA 1
ATOM 4416 C C . PRO A 1 558 ? 11.489 5.534 5.895 1.00 97.62 558 PRO A C 1
ATOM 4418 O O . PRO A 1 558 ? 11.600 6.691 6.290 1.00 97.62 558 PRO A O 1
ATOM 4421 N N . PHE A 1 559 ? 10.386 4.814 6.115 1.00 98.12 559 PHE A N 1
ATOM 4422 C CA . PHE A 1 559 ? 9.192 5.308 6.807 1.00 98.12 559 PHE A CA 1
ATOM 4423 C C . PHE A 1 559 ? 9.159 4.957 8.305 1.00 98.12 559 PHE A C 1
ATOM 4425 O O . PHE A 1 559 ? 8.116 5.097 8.940 1.00 98.12 559 PHE A O 1
ATOM 4432 N N . GLU A 1 560 ? 10.279 4.501 8.879 1.00 96.88 560 GLU A N 1
ATOM 4433 C CA . GLU A 1 560 ? 10.394 4.183 10.309 1.00 96.88 560 GLU A CA 1
ATOM 4434 C C . GLU A 1 560 ? 9.908 5.340 11.192 1.00 96.88 560 GLU A C 1
ATOM 4436 O O . GLU A 1 560 ? 10.363 6.484 11.063 1.00 96.88 560 GLU A O 1
ATOM 4441 N N . GLY A 1 561 ? 9.021 5.024 12.136 1.00 93.75 561 GLY A N 1
ATOM 4442 C CA . GLY A 1 561 ? 8.492 5.980 13.103 1.00 93.75 561 GLY A CA 1
ATOM 4443 C C . GLY A 1 561 ? 7.378 6.879 12.564 1.00 93.75 561 GLY A C 1
ATOM 4444 O O . GLY A 1 561 ? 6.949 7.779 13.282 1.00 93.75 561 GLY A O 1
ATOM 4445 N N . LEU A 1 562 ? 6.911 6.673 11.328 1.00 95.25 562 LEU A N 1
ATOM 4446 C CA . LEU A 1 562 ? 5.758 7.395 10.797 1.00 95.25 562 LEU A CA 1
ATOM 4447 C C . LEU A 1 562 ? 4.461 6.846 11.410 1.00 95.25 562 LEU A C 1
ATOM 4449 O O . LEU A 1 562 ? 4.172 5.653 11.303 1.00 95.25 562 LEU A O 1
ATOM 4453 N N . GLU A 1 563 ? 3.683 7.727 12.035 1.00 96.62 563 GLU A N 1
ATOM 4454 C CA . GLU A 1 563 ? 2.320 7.441 12.485 1.00 96.62 563 GLU A CA 1
ATOM 4455 C C . GLU A 1 563 ? 1.381 7.400 11.276 1.00 96.62 563 GLU A C 1
ATOM 4457 O O . GLU A 1 563 ? 1.347 8.335 10.477 1.00 96.62 563 GLU A O 1
ATOM 4462 N N . VAL A 1 564 ? 0.639 6.302 11.131 1.00 96.62 564 VAL A N 1
ATOM 4463 C CA . VAL A 1 564 ? -0.292 6.086 10.021 1.00 96.62 564 VAL A CA 1
ATOM 4464 C C . VAL A 1 564 ? -1.618 5.514 10.508 1.00 96.62 564 VAL A C 1
ATOM 4466 O O . VAL A 1 564 ? -1.694 4.804 11.517 1.00 96.62 564 VAL A O 1
ATOM 4469 N N . LYS A 1 565 ? -2.675 5.785 9.742 1.00 94.44 565 LYS A N 1
ATOM 4470 C CA . LYS A 1 565 ? -4.021 5.264 9.963 1.00 94.44 565 LYS A CA 1
ATOM 4471 C C . LYS A 1 565 ? -4.490 4.402 8.797 1.00 94.44 565 LYS A C 1
ATOM 4473 O O . LYS A 1 565 ? -4.494 4.832 7.645 1.00 94.44 565 LYS A O 1
ATOM 4478 N N . GLY A 1 566 ? -4.937 3.193 9.119 1.00 95.62 566 GLY A N 1
ATOM 4479 C CA . GLY A 1 566 ? -5.244 2.144 8.157 1.00 95.62 566 GLY A CA 1
ATOM 4480 C C . GLY A 1 566 ? -4.232 1.007 8.263 1.00 95.62 566 GLY A C 1
ATOM 4481 O O . GLY A 1 566 ? -3.028 1.217 8.100 1.00 95.62 566 GLY A O 1
ATOM 4482 N N . LYS A 1 567 ? -4.702 -0.213 8.537 1.00 96.06 567 LYS A N 1
ATOM 4483 C CA . LYS A 1 567 ? -3.828 -1.385 8.673 1.00 96.06 567 LYS A CA 1
ATOM 4484 C C . LYS A 1 567 ? -4.373 -2.588 7.925 1.00 96.06 567 LYS A C 1
ATOM 4486 O O . LYS A 1 567 ? -5.560 -2.884 7.988 1.00 96.06 567 LYS A O 1
ATOM 4491 N N . ILE A 1 568 ? -3.487 -3.312 7.253 1.00 98.12 568 ILE A N 1
ATOM 4492 C CA . ILE A 1 568 ? -3.811 -4.601 6.643 1.00 98.12 568 ILE A CA 1
ATOM 4493 C C . ILE A 1 568 ? -4.047 -5.614 7.761 1.00 98.12 568 ILE A C 1
ATOM 4495 O O . ILE A 1 568 ? -3.177 -5.814 8.609 1.00 98.12 568 ILE A O 1
ATOM 4499 N N . VAL A 1 569 ? -5.221 -6.244 7.763 1.00 96.38 569 VAL A N 1
ATOM 4500 C CA . VAL A 1 569 ? -5.577 -7.267 8.759 1.00 96.38 569 VAL A CA 1
ATOM 4501 C C . VAL A 1 569 ? -5.560 -8.668 8.169 1.00 96.38 569 VAL A C 1
ATOM 4503 O O . VAL A 1 569 ? -5.261 -9.619 8.885 1.00 96.38 569 VAL A O 1
ATOM 4506 N N . LYS A 1 570 ? -5.855 -8.807 6.869 1.00 98.00 570 LYS A N 1
ATOM 4507 C CA . LYS A 1 570 ? -5.965 -10.111 6.213 1.00 98.00 570 LYS A CA 1
ATOM 4508 C C . LYS A 1 570 ? -5.698 -10.026 4.715 1.00 98.00 570 LYS A C 1
ATOM 4510 O O . LYS A 1 570 ? -6.170 -9.103 4.055 1.00 98.00 570 LYS A O 1
ATOM 4515 N N . VAL A 1 571 ? -5.022 -11.030 4.163 1.00 98.69 571 VAL A N 1
ATOM 4516 C CA . VAL A 1 571 ? -4.911 -11.244 2.712 1.00 98.69 571 VAL A CA 1
ATOM 4517 C C . VAL A 1 571 ? -5.402 -12.640 2.372 1.00 98.69 571 VAL A C 1
ATOM 4519 O O . VAL A 1 571 ? -4.984 -13.632 2.977 1.00 98.69 571 VAL A O 1
ATOM 4522 N N . VAL A 1 572 ? -6.297 -12.706 1.391 1.00 98.25 572 VAL A N 1
ATOM 4523 C CA . VAL A 1 572 ? -6.842 -13.946 0.846 1.00 98.25 572 VAL A CA 1
ATOM 4524 C C . VAL A 1 572 ? -6.362 -14.098 -0.589 1.00 98.25 572 VAL A C 1
ATOM 4526 O O . VAL A 1 572 ? -6.557 -13.197 -1.401 1.00 98.25 572 VAL A O 1
ATOM 4529 N N . LEU A 1 573 ? -5.747 -15.240 -0.889 1.00 98.12 573 LEU A N 1
ATOM 4530 C CA . LEU A 1 573 ? -5.250 -15.629 -2.202 1.00 98.12 573 LEU A CA 1
ATOM 4531 C C . LEU A 1 573 ? -6.036 -16.858 -2.674 1.00 98.12 573 LEU A C 1
ATOM 4533 O O . LEU A 1 573 ? -5.877 -17.944 -2.121 1.00 98.12 573 LEU A O 1
ATOM 4537 N N . ARG A 1 574 ? -6.881 -16.701 -3.702 1.00 97.25 574 ARG A N 1
ATOM 4538 C CA . ARG A 1 574 ? -7.697 -17.790 -4.286 1.00 97.25 574 ARG A CA 1
ATOM 4539 C C . ARG A 1 574 ? -8.547 -18.540 -3.252 1.00 97.25 574 ARG A C 1
ATOM 4541 O O . ARG A 1 574 ? -8.583 -19.768 -3.238 1.00 97.25 574 ARG A O 1
ATOM 4548 N N . GLY A 1 575 ? -9.207 -17.793 -2.371 1.00 96.31 575 GLY A N 1
ATOM 4549 C CA . GLY A 1 575 ? -10.056 -18.322 -1.302 1.00 96.31 575 GLY A CA 1
ATOM 4550 C C . GLY A 1 575 ? -9.314 -18.787 -0.043 1.00 96.31 575 GLY A C 1
ATOM 4551 O O . GLY A 1 575 ? -9.967 -19.064 0.961 1.00 96.31 575 GLY A O 1
ATOM 4552 N N . GLU A 1 576 ? -7.979 -18.831 -0.048 1.00 96.38 576 GLU A N 1
ATOM 4553 C CA . GLU A 1 576 ? -7.171 -19.234 1.109 1.00 96.38 576 GLU A CA 1
ATOM 4554 C C . GLU A 1 576 ? -6.587 -18.012 1.827 1.00 96.38 576 GLU A C 1
ATOM 4556 O O . GLU A 1 576 ? -6.066 -17.093 1.199 1.00 96.38 576 GLU A O 1
ATOM 4561 N N . THR A 1 577 ? -6.668 -17.985 3.160 1.00 97.56 577 THR A N 1
ATOM 4562 C CA . THR A 1 577 ? -6.027 -16.924 3.954 1.00 97.56 577 THR A CA 1
ATOM 4563 C C . THR A 1 577 ? -4.525 -17.165 3.981 1.00 97.56 577 THR A C 1
ATOM 4565 O O . THR A 1 577 ? -4.083 -18.171 4.521 1.00 97.56 577 THR A O 1
ATOM 4568 N N . VAL A 1 578 ? -3.748 -16.242 3.416 1.00 97.75 578 VAL A N 1
ATOM 4569 C CA . VAL A 1 578 ? -2.278 -16.348 3.339 1.00 97.75 578 VAL A CA 1
ATOM 4570 C C . VAL A 1 578 ? -1.565 -15.402 4.300 1.00 97.75 578 VAL A C 1
ATOM 4572 O O . VAL A 1 578 ? -0.406 -15.632 4.635 1.00 97.75 578 VAL A O 1
ATOM 4575 N N . PHE A 1 579 ? -2.264 -14.377 4.788 1.00 97.94 579 PHE A N 1
ATOM 4576 C CA . PHE A 1 579 ? -1.784 -13.469 5.823 1.00 97.94 579 PHE A CA 1
ATOM 4577 C C . PHE A 1 579 ? -2.931 -13.048 6.731 1.00 97.94 579 PHE A C 1
ATOM 4579 O O . PHE A 1 579 ? -4.019 -12.746 6.237 1.00 97.94 579 PHE A O 1
ATOM 4586 N N . GLU A 1 580 ? -2.690 -13.020 8.036 1.00 94.81 580 GLU A N 1
ATOM 4587 C CA . GLU A 1 580 ? -3.643 -12.559 9.044 1.00 94.81 580 GLU A CA 1
ATOM 4588 C C . GLU A 1 580 ? -2.887 -12.025 10.267 1.00 94.81 580 GLU A C 1
ATOM 4590 O O . GLU A 1 580 ? -1.901 -12.620 10.703 1.00 94.81 580 GLU A O 1
ATOM 4595 N N . ASP A 1 581 ? -3.319 -10.876 10.792 1.00 86.12 581 ASP A N 1
ATOM 4596 C CA . ASP A 1 581 ? -2.805 -10.268 12.030 1.00 86.12 581 ASP A CA 1
ATOM 4597 C C . ASP A 1 581 ? -1.264 -10.161 12.116 1.00 86.12 581 ASP A C 1
ATOM 4599 O O . ASP A 1 581 ? -0.653 -10.363 13.168 1.00 86.12 581 ASP A O 1
ATOM 4603 N N . GLY A 1 582 ? -0.615 -9.804 11.001 1.00 89.00 582 GLY A N 1
ATOM 4604 C CA . GLY A 1 582 ? 0.841 -9.618 10.941 1.00 89.00 582 GLY A CA 1
ATOM 4605 C C . GLY A 1 582 ? 1.639 -10.896 10.678 1.00 89.00 582 GLY A C 1
ATOM 4606 O O . GLY A 1 582 ? 2.866 -10.857 10.715 1.00 89.00 582 GLY A O 1
ATOM 4607 N N . GLN A 1 583 ? 0.977 -12.026 10.421 1.00 93.44 583 GLN A N 1
ATOM 4608 C CA . GLN A 1 583 ? 1.627 -13.318 10.216 1.00 93.44 583 GLN A CA 1
ATOM 4609 C C . GLN A 1 583 ? 1.254 -13.932 8.869 1.00 93.44 583 GLN A C 1
ATOM 4611 O O . GLN A 1 583 ? 0.125 -13.812 8.403 1.00 93.44 583 GLN A O 1
ATOM 4616 N N . ILE A 1 584 ? 2.210 -14.638 8.265 1.00 94.56 584 ILE A N 1
ATOM 4617 C CA . ILE A 1 584 ? 1.977 -15.493 7.097 1.00 94.56 584 ILE A CA 1
ATOM 4618 C C . ILE A 1 584 ? 1.405 -16.828 7.596 1.00 94.56 584 ILE A C 1
ATOM 4620 O O . ILE A 1 584 ? 2.006 -17.459 8.464 1.00 94.56 584 ILE A O 1
ATOM 4624 N N . ILE A 1 585 ? 0.252 -17.242 7.065 1.00 90.25 585 ILE A N 1
ATOM 4625 C CA . ILE A 1 585 ? -0.569 -18.328 7.640 1.00 90.25 585 ILE A CA 1
ATOM 4626 C C . ILE A 1 585 ? -0.244 -19.716 7.060 1.00 90.25 585 ILE A C 1
ATOM 4628 O O . ILE A 1 585 ? -0.566 -20.722 7.681 1.00 90.25 585 ILE A O 1
ATOM 4632 N N . ASP A 1 586 ? 0.468 -19.795 5.933 1.00 85.25 586 ASP A N 1
ATOM 4633 C CA . ASP A 1 586 ? 0.781 -21.057 5.249 1.00 85.25 586 ASP A CA 1
ATOM 4634 C C . ASP A 1 586 ? 2.118 -21.001 4.485 1.00 85.25 586 ASP A C 1
ATOM 4636 O O . ASP A 1 586 ? 2.836 -20.002 4.513 1.00 85.25 586 ASP A O 1
ATOM 4640 N N . GLY A 1 587 ? 2.480 -22.098 3.809 1.00 90.62 587 GLY A N 1
ATOM 4641 C CA . GLY A 1 587 ? 3.626 -22.149 2.894 1.00 90.62 587 GLY A CA 1
ATOM 4642 C C . GLY A 1 587 ? 3.413 -21.388 1.568 1.00 90.62 587 GLY A C 1
ATOM 4643 O O . GLY A 1 587 ? 2.376 -20.762 1.368 1.00 90.62 587 GLY A O 1
ATOM 4644 N N . PRO A 1 588 ? 4.377 -21.455 0.630 1.00 95.56 588 PRO A N 1
ATOM 4645 C CA . PRO A 1 588 ? 4.287 -20.807 -0.682 1.00 95.56 588 PRO A CA 1
ATOM 4646 C C . PRO A 1 588 ? 3.046 -21.237 -1.487 1.00 95.56 588 PRO A C 1
ATOM 4648 O O . PRO A 1 588 ? 2.814 -22.431 -1.694 1.00 95.56 588 PRO A O 1
ATOM 4651 N N . LYS A 1 589 ? 2.257 -20.266 -1.966 1.00 95.81 589 LYS A N 1
ATOM 4652 C CA . LYS A 1 589 ? 1.019 -20.474 -2.756 1.00 95.81 589 LYS A CA 1
ATOM 4653 C C . LYS A 1 589 ? 1.003 -19.703 -4.083 1.00 95.81 589 LYS A C 1
ATOM 4655 O O . LYS A 1 589 ? 0.079 -19.869 -4.885 1.00 95.81 589 LYS A O 1
ATOM 4660 N N . GLY A 1 590 ? 2.002 -18.853 -4.305 1.00 97.25 590 GLY A N 1
ATOM 4661 C CA . GLY A 1 590 ? 2.128 -18.030 -5.498 1.00 97.25 590 GLY A CA 1
ATOM 4662 C C . GLY A 1 590 ? 2.445 -18.845 -6.748 1.00 97.25 590 GLY A C 1
ATOM 4663 O O . GLY A 1 590 ? 2.944 -19.972 -6.678 1.00 97.25 590 GLY A O 1
ATOM 4664 N N . LYS A 1 591 ? 2.157 -18.263 -7.912 1.00 97.62 591 LYS A N 1
ATOM 4665 C CA . LYS A 1 591 ? 2.478 -18.849 -9.218 1.00 97.62 591 LYS A CA 1
ATOM 4666 C C . LYS A 1 591 ? 3.313 -17.891 -10.051 1.00 97.62 591 LYS A C 1
ATOM 4668 O O . LYS A 1 591 ? 3.097 -16.684 -10.023 1.00 97.62 591 LYS A O 1
ATOM 4673 N N . VAL A 1 592 ? 4.224 -18.448 -10.842 1.00 98.25 592 VAL A N 1
ATOM 4674 C CA . VAL A 1 592 ? 4.810 -17.697 -11.952 1.00 98.25 592 VAL A CA 1
ATOM 4675 C C . VAL A 1 592 ? 3.701 -17.440 -12.973 1.00 98.25 592 VAL A C 1
ATOM 4677 O O . VAL A 1 592 ? 2.973 -18.367 -13.344 1.00 98.25 592 VAL A O 1
ATOM 4680 N N . ILE A 1 593 ? 3.533 -16.184 -13.375 1.00 97.75 593 ILE A N 1
ATOM 4681 C CA . ILE A 1 593 ? 2.492 -15.740 -14.307 1.00 97.75 593 ILE A CA 1
ATOM 4682 C C . ILE A 1 593 ? 3.105 -15.168 -15.585 1.00 97.75 593 ILE A C 1
ATOM 4684 O O . ILE A 1 593 ? 4.244 -14.712 -15.599 1.00 97.75 593 ILE A O 1
ATOM 4688 N N . TYR A 1 594 ? 2.310 -15.173 -16.652 1.00 96.94 594 TYR A N 1
ATOM 4689 C CA . TYR A 1 594 ? 2.673 -14.684 -17.981 1.00 96.94 594 TYR A CA 1
ATOM 4690 C C . TYR A 1 594 ? 1.588 -13.720 -18.484 1.00 96.94 594 TYR A C 1
ATOM 4692 O O . TYR A 1 594 ? 0.439 -13.834 -18.031 1.00 96.94 594 TYR A O 1
ATOM 4700 N N . PRO A 1 595 ? 1.919 -12.768 -19.377 1.00 93.50 595 PRO A N 1
ATOM 4701 C CA . PRO A 1 595 ? 0.917 -11.904 -19.997 1.00 93.50 595 PRO A CA 1
ATOM 4702 C C . PRO A 1 595 ? -0.116 -12.743 -20.765 1.00 93.50 595 PRO A C 1
ATOM 4704 O O . PRO A 1 595 ? 0.209 -13.802 -21.305 1.00 93.50 595 PRO A O 1
ATOM 4707 N N . LYS A 1 596 ? -1.372 -12.289 -20.762 1.00 78.69 596 LYS A N 1
ATOM 4708 C CA . LYS A 1 596 ? -2.479 -12.957 -21.466 1.00 78.69 596 LYS A CA 1
ATOM 4709 C C . LYS A 1 596 ? -2.447 -12.807 -22.980 1.00 78.69 596 LYS A C 1
ATOM 4711 O O . LYS A 1 596 ? -1.996 -11.742 -23.460 1.00 78.69 596 LYS A O 1
#

Radius of gyration: 32.82 Å; Cα contacts (8 Å, |Δi|>4): 1238; chains: 1; bounding box: 77×54×90 Å

Secondary structure (DSSP, 8-state):
-PPPPHHHHHHHHHHHH--EEEEEEEEEE-TTS-EEEEEEEEEE-SEE--SSTTT-B--S-TT-TTPPPPSSEE--SS--HHHHHHHHHHHHTS--SS--SEEEE-TTHHHHHHHHHHHHH-PPB---EEEE-SGGG-EEEEPTT---TT--EEEEEEEEESS-HHHHHHHHHHHTTT-EEEEEEEEE--SSHHHHHHHTT-EEEEEEEHHHHHHHHHHTTSS-HHHHHHHHHHHHS---------EEEEEPEEEEEE---TTT-TTT--HHHHHHHHHHTTEEEEEE-S-SSS-S-SHHHHHHHHHHHTTT-SSEEEE-EE--TTGGGGHHHHTTTSS-EEEESS--SSS-B---HHHHHHHHHHS-TTSEEEEE--THHHHHHHHHHHHHT-EEEE-S---HHHHHHHHHHHHTT--EEEEEEHHHHH--HHHHHHHGGGG--SSPP--HHHHHHHHHTGGG--EEE--B----HHHHTSSSPPS-B--HHHHHHHHHHHHHTTSS-HHHHHIIIIIHHHHHHTPPP-TT-EEEEEEEEEEE--STT--STT---TTTT-EEEEEEEEEEETTEEEEETTEE-SS----B----

Nearest PDB structures (foldseek):
  6hfh-assembly1_A  TM=9.823E-01  e=3.669E-45  Homo sapiens
  6hfk-assembly1_A  TM=9.822E-01  e=4.634E-45  Homo sapiens
  9fs1-assembly1_A  TM=9.822E-01  e=2.377E-44  Homo sapiens
  6hg2-assembly1_A-2  TM=9.750E-01  e=6.415E-44  Homo sapiens
  6hg3-assembly1_A-2  TM=9.749E-01  e=2.063E-43  Homo sapiens

pLDDT: mean 89.27, std 12.79, range [35.78, 98.94]

Sequence (596 aa):
MDELTDLQKELADLLISTKTQAKVLRRKTNPDGSFNFYNIVRDTSPIDFPANEEEFAIKIHEKIPDAPLSPIYVSLRNLPEDLLNKIGQVLAEVKLDQKVDFCTGVPKTAVVLAEEFSSLSGIPFIDVFEKIGLDTKRKIVMKDGAQPGNAKRLLVIDDVISQGNSKFESIKAAEDFGYEVSILVLIDREQGGYDQLIQDGYKIYRATKISDLLEYYQSKNVVTKNQQNSIKSYLSKSYIIKKKPNIIRLPGLIDTHVHLREPGATLKEDFSSGTKAAIAGGYTQVLDMPNNPIPTVTPETLQEKNELAIGRIFCDVGFHFGGTKDSSKYFEEVSDKVFGLKVYMNHTTGTLLVEADEDLQKIFSLWPKDKVLMVHAEDQTLIEAIDLAKYYKNKLHVCHVAQKSELVEIIKAKKEGMVITCEVSAHHLFLTEGDVKKLGAFGMMRPPLASKEDQEFLWENIEFIDIIASDHAPHTREEKSMDPSPNGIPGLETTLPLLLNAINDGRLMINDLKRMCCDRPKEIFNIPKQEDTYVEVDMDQEWIISNEGLFTKAGWTPFEGLEVKGKIVKVVLRGETVFEDGQIIDGPKGKVIYPK

Mean predicted aligned error: 14.88 Å

Solvent-accessible surface area (backbone atoms only — not comparable to full-atom values): 31481 Å² total; per-residue (Å²): 133,82,75,78,49,73,66,51,50,54,47,52,54,46,33,54,64,43,77,36,83,43,81,41,34,29,44,45,74,44,99,87,73,49,72,48,76,45,83,44,77,46,82,38,29,39,38,36,71,58,93,44,72,62,72,35,32,50,72,92,47,85,87,43,91,84,64,77,69,45,66,58,47,79,50,79,66,85,67,57,69,72,59,48,50,49,49,13,54,46,53,51,69,51,84,70,95,64,87,64,60,31,29,23,25,56,82,65,56,18,34,59,45,22,48,41,24,18,75,72,61,71,41,48,62,48,93,39,57,42,80,50,69,68,80,99,62,60,46,62,41,64,42,92,84,64,63,43,82,94,55,34,31,35,33,42,26,40,59,69,39,37,70,38,67,76,53,53,47,45,50,50,39,42,42,79,54,62,32,48,66,32,38,39,26,46,33,34,51,68,41,52,20,68,60,48,40,48,72,75,70,40,56,72,49,61,57,42,45,47,67,60,52,52,52,52,34,37,76,70,68,77,39,52,74,67,56,50,51,51,40,52,52,55,35,66,51,69,76,70,74,65,69,77,71,50,66,46,80,44,69,40,22,40,32,75,36,30,44,36,27,55,49,79,37,57,80,20,20,24,51,44,33,37,23,42,14,23,40,70,21,39,24,44,33,37,24,32,53,23,70,25,82,55,49,22,42,46,74,65,46,44,48,53,47,52,60,70,39,61,85,42,17,49,21,27,39,33,39,33,32,35,43,38,71,80,25,51,83,45,40,84,82,43,57,70,62,26,45,29,35,42,31,27,59,41,96,64,66,80,88,46,57,53,83,52,66,70,40,51,52,50,42,54,63,64,48,63,50,93,44,40,38,31,36,44,47,61,74,72,46,36,54,50,51,51,53,51,28,62,74,56,52,34,30,36,32,40,48,52,55,42,46,44,75,58,52,51,54,51,53,50,42,43,74,72,67,47,60,58,47,34,26,31,25,44,58,39,72,77,45,29,47,78,46,34,77,80,43,45,48,62,49,33,37,80,70,56,53,30,50,67,67,23,29,49,47,50,61,79,44,48,88,76,47,41,26,50,24,37,52,19,26,46,48,36,67,70,53,32,70,40,89,82,43,55,66,32,38,45,26,42,56,50,40,46,39,54,52,37,24,34,35,76,71,68,76,39,54,72,65,55,51,46,37,20,24,33,52,38,49,30,64,73,38,38,50,68,85,70,63,65,34,30,21,34,29,25,56,73,44,69,50,62,42,58,44,74,85,54,48,40,58,31,52,55,50,83,55,57,73,42,78,38,32,22,38,74,42,34,28,29,56,66,73,39,68,46,30,46,79,87,38,74,67,63,78,58,70,29,44,83,52,51,39,111

=== Feature glossary ===
Annotated list of the representations used here:

Nearest PDB structures. The Foldseek neighbor list gives the closest experimentally determined structures in the PDB, ranked by structural alignment. TM-score near 1 means near-identical fold; near 0.3 means only rough topology match. This is how one finds what a novel AlphaFold prediction most resembles in the solved-structure universe.

Foldseek 3Di. Foldseek's 3Di representation compresses backbone geometry into a per-residue letter drawn from a learned twenty-state alphabet. It captures the tertiary interaction pattern around each residue — which residues are packed against it in space, regardless of where they are in sequence.

Radius of gyration, Cα contacts, bounding box. Radius of gyration (Rg) is the root-mean-square distance of Cα atoms from their centroid — a single number for overall size and compactness. A globular domain of N residues has Rg ≈ 2.2·N^0.38 Å; an extended or disordered chain has a much larger Rg. The Cα contact count is the number of residue pairs whose Cα atoms are within 8 Å and are more than four positions apart in sequence — a standard proxy for tertiary packing density. The bounding box is the smallest axis-aligned box enclosing all Cα atoms.

InterPro / GO / CATH / organism. The annotation block draws on four external resources. InterPro: which protein families and domains the sequence belongs to. GO: standardized terms for what the protein does, what process it participates in, and where in the cell it acts. CATH: which structural fold it has in the CATH hierarchy. Organism: the species of origin.

mmCIF coordinates. The mmCIF block holds the 3D Cartesian coordinates of each backbone atom (N, Cα, C, O) in ångströms. mmCIF is the PDB's canonical archive format — a tagged-loop text representation of the atomic model.

pLDDT. pLDDT is the predicted lDDT-Cα score: AlphaFold's confidence that the local environment of each residue (all inter-atomic distances within 15 Å) is correctly placed. It is a per-residue number between 0 and 100, with higher meaning more reliable.

Backbone torsions (φ/ψ). φ (phi) and ψ (psi) are the two rotatable backbone dihedrals per residue: φ is the C(i-1)–N–Cα–C torsion, ψ is the N–Cα–C–N(i+1) torsion, both in degrees on (−180°, 180°]. α-helical residues cluster near (−60°, −45°); β-strand residues near (−120°, +130°). A Ramachandran plot is simply a scatter of (φ, ψ) for every residue.

B-factor. For experimental (PDB) structures, the B-factor (temperature factor) quantifies the positional spread of each atom in the crystal — a combination of thermal vibration and static disorder — in units of Å². High B-factors mark flexible loops or poorly resolved regions; low B-factors mark the rigid, well-ordered core.

Secondary structure (3-state, P-SEA). SS3 is a coarse helix/strand/coil call (letters a/b/c) made by the P-SEA algorithm from inter-Cα distances and dihedrals. It is less detailed than DSSP but needs only Cα positions.

Predicted aligned error. Predicted aligned error is AlphaFold's pairwise confidence. Unlike pLDDT (per-residue), PAE is per-residue-pair and captures whether two parts of the structure are correctly placed relative to each other. Units are ångströms of expected positional error.

Solvent-accessible surface area. Solvent-accessible surface area (SASA) is the area in Å² traced out by the centre of a 1.4 Å probe sphere (a water molecule) rolled over the protein's van der Waals surface (Shrake–Rupley / Lee–Richards construction). Buried residues have near-zero SASA; fully exposed residues can exceed 200 Å². The total SASA scales roughly with the number of surface residues.

Secondary structure (8-state, DSSP). The SS8 string is DSSP's per-residue secondary-structure call. α-helix (H) means an i→i+4 H-bond ladder; β-strand (E) means the residue participates in a β-sheet; 3₁₀ (G) and π (I) are tighter and wider helices; T/S are turns/bends; '-' is loop.

Rendered structure images. Structure images are PyMOL renders from six orthogonal camera directions. Cartoon representation draws helices as coils and strands as arrows; sticks shows the backbone as bonds; surface shows the solvent-excluded envelope. Rainbow coloring maps sequence position to hue (blue→red, N→C); chain coloring assigns a distinct color per polypeptide.

Sequence. The amino-acid sequence is the protein's primary structure: the linear order of residues from the N-terminus to the C-terminus, written in one-letter code. Everything else here — the 3D coordinates, the secondary structure, the domain annotations — is ultimately a consequence of this string.

Contact-map, Ramachandran, and PAE plots. Three diagnostic plots accompany the record. The Cα contact map visualizes the tertiary structure as a 2D adjacency matrix (8 Å cutoff, sequence-local contacts suppressed). The Ramachandran plot shows the distribution of backbone (φ, ψ) torsions, with points in the α and β basins reflecting secondary structure content. The PAE plot shows AlphaFold's inter-residue confidence as a color matrix.